Protein AF-A0A914TQ87-F1 (afdb_monomer)

Radius of gyration: 26.31 Å; Cα contacts (8 Å, |Δi|>4): 815; chains: 1; bounding box: 60×69×70 Å

Foldseek 3Di:
DPDPPDDPLCCLVVPLLCCAQVNDADPNWGWHFLAAEPVCLVVLHTDTDTDPDPCVSLVVVVQLAFADWFFLLQSRNLSNVVRQPAFLDKDKAFPQQEAEDAFQWAPAAAPVRDTATLQQQEWEFAPVVQVVVCVVSVHPDRFQKFFKDWSQFFFMYGHPPPCLVVCCVLYDPPRRHGIYHYPNRRRGHRPDPDRITIMTGRDTDDFAWDKDFLQNQLVLCQLQPPVVLNVLQLVVQVVQLVVLLCLLCCLLQPLVSVLVVLVVPDPPDPSVVDDSVCCVVPVVSNVVSLVVSLVSLVCCLQGVMGTDDSVFKGKGADDDDCVQFDSYDNHTVLCLFLHHDRRGWIKMKGQPVSSDGPGDDGRDRLPDDDLPVRRIDGSVCSSSNSSVLSSVCVVQQCLVVLVLLLSQCCNVPNCPPPLNVLSSVLNSQSVCCSNSVDGRDDQDPVSHDQEGDPSSDPPDHHYDDDPRSSSVSSVVSVVSSVCSVPDPSVPVNPDDDDDDDDDDDDDDTDMDMHTDD

Structure (mmCIF, N/CA/C/O backbone):
data_AF-A0A914TQ87-F1
#
_entry.id   AF-A0A914TQ87-F1
#
loop_
_atom_site.group_PDB
_atom_site.id
_atom_site.type_symbol
_atom_site.label_atom_id
_atom_site.label_alt_id
_atom_site.label_comp_id
_atom_site.label_asym_id
_atom_site.label_entity_id
_atom_site.label_seq_id
_atom_site.pdbx_PDB_ins_code
_atom_site.Cartn_x
_atom_site.Cartn_y
_atom_site.Cartn_z
_atom_site.occupancy
_atom_site.B_iso_or_equiv
_atom_site.auth_seq_id
_atom_site.auth_comp_id
_atom_site.auth_asym_id
_atom_site.auth_atom_id
_atom_site.pdbx_PDB_model_num
ATOM 1 N N . MET A 1 1 ? 21.774 43.927 9.326 1.00 31.70 1 MET A N 1
ATOM 2 C CA . MET A 1 1 ? 20.491 43.507 9.930 1.00 31.70 1 MET A CA 1
ATOM 3 C C . MET A 1 1 ? 20.295 42.016 9.647 1.00 31.70 1 MET A C 1
ATOM 5 O O . MET A 1 1 ? 19.863 41.662 8.560 1.00 31.70 1 MET A O 1
ATOM 9 N N . LYS A 1 2 ? 20.724 41.125 10.555 1.00 27.38 2 LYS A N 1
ATOM 10 C CA . LYS A 1 2 ? 20.443 39.681 10.440 1.00 27.38 2 LYS A CA 1
ATOM 11 C C . LYS A 1 2 ? 18.998 39.475 10.884 1.00 27.38 2 LYS A C 1
ATOM 13 O O . LYS A 1 2 ? 18.711 39.535 12.075 1.00 27.38 2 LYS A O 1
ATOM 18 N N . ILE A 1 3 ? 18.088 39.312 9.929 1.00 32.72 3 ILE A N 1
ATOM 19 C CA . ILE A 1 3 ? 16.713 38.904 10.221 1.00 32.72 3 ILE A CA 1
ATOM 20 C C . ILE A 1 3 ? 16.817 37.499 10.821 1.00 32.72 3 ILE A C 1
ATOM 22 O O . ILE A 1 3 ? 17.279 36.579 10.150 1.00 32.72 3 ILE A O 1
ATOM 26 N N . PHE A 1 4 ? 16.471 37.352 12.102 1.00 35.78 4 PHE A N 1
ATOM 27 C CA . PHE A 1 4 ? 16.338 36.050 12.752 1.00 35.78 4 PHE A CA 1
ATOM 28 C C . PHE A 1 4 ? 15.343 35.224 11.929 1.00 35.78 4 PHE A C 1
ATOM 30 O O . PHE A 1 4 ? 14.140 35.471 11.990 1.00 35.78 4 PHE A O 1
ATOM 37 N N . GLN A 1 5 ? 15.828 34.262 11.143 1.00 36.28 5 GLN A N 1
ATOM 38 C CA . GLN A 1 5 ? 14.967 33.209 10.627 1.00 36.28 5 GLN A CA 1
ATOM 39 C C . GLN A 1 5 ? 14.666 32.285 11.811 1.00 36.28 5 GLN A C 1
ATOM 41 O O . GLN A 1 5 ? 15.594 31.663 12.336 1.00 36.28 5 GLN A O 1
ATOM 46 N N . PRO A 1 6 ? 13.419 32.225 12.314 1.00 47.69 6 PRO A N 1
ATOM 47 C CA . PRO A 1 6 ? 13.082 31.241 13.328 1.00 47.69 6 PRO A CA 1
ATOM 48 C C . PRO A 1 6 ? 13.384 29.853 12.761 1.00 47.69 6 PRO A C 1
ATOM 50 O O . PRO A 1 6 ? 13.048 29.567 11.611 1.00 47.69 6 PRO A O 1
ATOM 53 N N . SER A 1 7 ? 14.018 28.990 13.559 1.00 63.94 7 SER A N 1
ATOM 54 C CA . SER A 1 7 ? 14.195 27.593 13.168 1.00 63.94 7 SER A CA 1
ATOM 55 C C . SER A 1 7 ? 12.832 26.998 12.798 1.00 63.94 7 SER A C 1
ATOM 57 O O . SER A 1 7 ? 11.808 27.348 13.392 1.00 63.94 7 SER A O 1
ATOM 59 N N . PHE A 1 8 ? 12.799 26.089 11.824 1.00 67.88 8 PHE A N 1
ATOM 60 C CA . PHE A 1 8 ? 11.565 25.414 11.407 1.00 67.88 8 PHE A CA 1
ATOM 61 C C . PHE A 1 8 ? 10.800 24.819 12.609 1.00 67.88 8 PHE A C 1
ATOM 63 O O . PHE A 1 8 ? 9.580 24.945 12.711 1.00 67.88 8 PHE A O 1
ATOM 70 N N . SER A 1 9 ? 11.534 24.299 13.601 1.00 66.38 9 SER A N 1
ATOM 71 C CA . SER A 1 9 ? 10.983 23.811 14.873 1.00 66.38 9 SER A CA 1
ATOM 72 C C . SER A 1 9 ? 10.258 24.897 15.684 1.00 66.38 9 SER A C 1
ATOM 74 O O . SER A 1 9 ? 9.182 24.636 16.231 1.00 66.38 9 SER A O 1
ATOM 76 N N . ASN A 1 10 ? 10.791 26.124 15.724 1.00 69.56 10 ASN A N 1
ATOM 77 C CA . ASN A 1 10 ? 10.164 27.256 16.409 1.00 69.56 10 ASN A CA 1
ATOM 78 C C . ASN A 1 10 ? 8.881 27.709 15.707 1.00 69.56 10 ASN A C 1
ATOM 80 O O . ASN A 1 10 ? 7.922 28.070 16.383 1.00 69.56 10 ASN A O 1
ATOM 84 N N . VAL A 1 11 ? 8.828 27.660 14.373 1.00 76.00 11 VAL A N 1
ATOM 85 C CA . VAL A 1 11 ? 7.604 27.973 13.614 1.00 76.00 11 VAL A CA 1
ATOM 86 C C . VAL A 1 11 ? 6.519 26.928 13.885 1.00 76.00 11 VAL A C 1
ATOM 88 O O . VAL A 1 11 ? 5.386 27.290 14.205 1.00 76.00 11 VAL A O 1
ATOM 91 N N . LEU A 1 12 ? 6.874 25.641 13.835 1.00 76.25 12 LEU A N 1
ATOM 92 C CA . LEU A 1 12 ? 5.948 24.543 14.123 1.00 76.25 12 LEU A CA 1
ATOM 93 C C . LEU A 1 12 ? 5.371 24.629 15.542 1.00 76.25 12 LEU A C 1
ATOM 95 O O . LEU A 1 12 ? 4.155 24.595 15.722 1.00 76.25 12 LEU A O 1
ATOM 99 N N . ASN A 1 13 ? 6.223 24.824 16.549 1.00 76.38 13 ASN A N 1
ATOM 100 C CA . ASN A 1 13 ? 5.763 24.954 17.932 1.00 76.38 13 ASN A CA 1
ATOM 101 C C . ASN A 1 13 ? 4.950 26.229 18.170 1.00 76.38 13 ASN A C 1
ATOM 103 O O . ASN A 1 13 ? 3.935 26.193 18.854 1.00 76.38 13 ASN A O 1
ATOM 107 N N . LYS A 1 14 ? 5.384 27.375 17.639 1.00 75.44 14 LYS A N 1
ATOM 108 C CA . LYS A 1 14 ? 4.749 28.658 17.963 1.00 75.44 14 LYS A CA 1
ATOM 109 C C . LYS A 1 14 ? 3.404 28.844 17.264 1.00 75.44 14 LYS A C 1
ATOM 111 O O . LYS A 1 14 ? 2.497 29.428 17.854 1.00 75.44 14 LYS A O 1
ATOM 116 N N . TYR A 1 15 ? 3.282 28.383 16.021 1.00 81.25 15 TYR A N 1
ATOM 117 C CA . TYR A 1 15 ? 2.100 28.642 15.201 1.00 81.25 15 TYR A CA 1
ATOM 118 C C . TYR A 1 15 ? 1.207 27.411 15.076 1.00 81.25 15 TYR A C 1
ATOM 120 O O . TYR A 1 15 ? 0.038 27.493 15.435 1.00 81.25 15 TYR A O 1
ATOM 128 N N . PHE A 1 16 ? 1.736 26.260 14.655 1.00 83.56 16 PHE A N 1
ATOM 129 C CA . PHE A 1 16 ? 0.898 25.083 14.394 1.00 83.56 16 PHE A CA 1
ATOM 130 C C . PHE A 1 16 ? 0.343 24.466 15.674 1.00 83.56 16 PHE A C 1
ATOM 132 O O . PHE A 1 16 ? -0.860 24.234 15.757 1.00 83.56 16 PHE A O 1
ATOM 139 N N . LEU A 1 17 ? 1.181 24.274 16.699 1.00 88.44 17 LEU A N 1
ATOM 140 C CA . LEU A 1 17 ? 0.700 23.757 17.983 1.00 88.44 17 LEU A CA 1
ATOM 141 C C . LEU A 1 17 ? -0.367 24.677 18.589 1.00 88.44 17 LEU A C 1
ATOM 143 O O . LEU A 1 17 ? -1.397 24.207 19.060 1.00 88.44 17 LEU A O 1
ATOM 147 N N . ARG A 1 18 ? -0.155 25.999 18.518 1.00 87.94 18 ARG A N 1
ATOM 148 C CA . ARG A 1 18 ? -1.137 26.987 18.976 1.00 87.94 18 ARG A CA 1
ATOM 149 C C . ARG A 1 18 ? -2.442 26.887 18.186 1.00 87.94 18 ARG A C 1
ATOM 151 O O . ARG A 1 18 ? -3.500 26.885 18.803 1.00 87.94 18 ARG A O 1
ATOM 158 N N . CYS A 1 19 ? -2.379 26.785 16.858 1.00 88.44 19 CYS A N 1
ATOM 159 C CA . CYS A 1 19 ? -3.562 26.608 16.016 1.00 88.44 19 CYS A CA 1
ATOM 160 C C . CYS A 1 19 ? -4.334 25.333 16.371 1.00 88.44 19 CYS A C 1
ATOM 162 O O . CYS A 1 19 ? -5.558 25.370 16.419 1.00 88.44 19 CYS A O 1
ATOM 164 N N . PHE A 1 20 ? -3.650 24.226 16.656 1.00 88.94 20 PHE A N 1
ATOM 165 C CA . PHE A 1 20 ? -4.314 22.981 17.039 1.00 88.94 20 PHE A CA 1
ATOM 166 C C . PHE A 1 20 ? -4.917 23.038 18.451 1.00 88.94 20 PHE A C 1
ATOM 168 O O . PHE A 1 20 ? -6.049 22.602 18.646 1.00 88.94 20 PHE A O 1
ATOM 175 N N . LEU A 1 21 ? -4.209 23.619 19.425 1.00 90.44 21 LEU A N 1
ATOM 176 C CA . LEU A 1 21 ? -4.671 23.675 20.817 1.00 90.44 21 LEU A CA 1
ATOM 177 C C . LEU A 1 21 ? -5.770 24.722 21.048 1.00 90.44 21 LEU A C 1
ATOM 179 O O . LEU A 1 21 ? -6.751 24.436 21.739 1.00 90.44 21 LEU A O 1
ATOM 183 N N . VAL A 1 22 ? -5.600 25.923 20.483 1.00 90.06 22 VAL A N 1
ATOM 184 C CA . VAL A 1 22 ? -6.481 27.088 20.695 1.00 90.06 22 VAL A CA 1
ATOM 185 C C . VAL A 1 22 ? -7.549 27.199 19.607 1.00 90.06 22 VAL A C 1
ATOM 187 O O . VAL A 1 22 ? -8.647 27.685 19.869 1.00 90.06 22 VAL A O 1
ATOM 190 N N . GLY A 1 23 ? -7.260 26.728 18.396 1.00 90.19 23 GLY A N 1
ATOM 191 C CA . GLY A 1 23 ? -8.113 26.920 17.230 1.00 90.19 23 GLY A CA 1
ATOM 192 C C . GLY A 1 23 ? -7.758 28.160 16.408 1.00 90.19 23 GLY A C 1
ATOM 193 O O . GLY A 1 23 ? -6.808 28.892 16.698 1.00 90.19 23 GLY A O 1
ATOM 194 N N . ILE A 1 24 ? -8.532 28.380 15.349 1.00 92.62 24 ILE A N 1
ATOM 195 C CA . ILE A 1 24 ? -8.368 29.463 14.377 1.00 92.62 24 ILE A CA 1
ATOM 196 C C . ILE A 1 24 ? -9.701 30.207 14.266 1.00 92.62 24 ILE A C 1
ATOM 198 O O . ILE A 1 24 ? -10.749 29.577 14.145 1.00 92.62 24 ILE A O 1
ATOM 202 N N . ASN A 1 25 ? -9.670 31.540 14.293 1.00 93.25 25 ASN A N 1
ATOM 203 C CA . ASN A 1 25 ? -10.851 32.360 14.032 1.00 93.25 25 ASN A CA 1
ATOM 204 C C . ASN A 1 25 ? -10.858 32.788 12.562 1.00 93.25 25 ASN A C 1
ATOM 206 O O . ASN A 1 25 ? -9.921 33.444 12.103 1.00 93.25 25 ASN A O 1
ATOM 210 N N . ILE A 1 26 ? -11.906 32.409 11.832 1.00 94.19 26 ILE A N 1
ATOM 211 C CA . ILE A 1 26 ? -12.105 32.782 10.431 1.00 94.19 26 ILE A CA 1
ATOM 212 C C . ILE A 1 26 ? -13.501 33.387 10.307 1.00 94.19 26 ILE A C 1
ATOM 214 O O . ILE A 1 26 ? -14.495 32.735 10.624 1.00 94.19 26 ILE A O 1
ATOM 218 N N . ALA A 1 27 ? -13.573 34.639 9.845 1.00 93.81 27 ALA A N 1
ATOM 219 C CA . ALA A 1 27 ? -14.828 35.372 9.648 1.00 93.81 27 ALA A CA 1
ATOM 220 C C . ALA A 1 27 ? -15.758 35.370 10.886 1.00 93.81 27 ALA A C 1
ATOM 222 O O . ALA A 1 27 ? -16.973 35.229 10.764 1.00 93.81 27 ALA A O 1
ATOM 223 N N . GLY A 1 28 ? -15.184 35.491 12.090 1.00 91.25 28 GLY A N 1
ATOM 224 C CA . GLY A 1 28 ? -15.934 35.533 13.349 1.00 91.25 28 GLY A CA 1
ATOM 225 C C . GLY A 1 28 ? -16.399 34.167 13.863 1.00 91.25 28 GLY A C 1
ATOM 226 O O . GLY A 1 28 ? -17.074 34.110 14.888 1.00 91.25 28 GLY A O 1
ATOM 227 N N . ARG A 1 29 ? -16.046 33.067 13.186 1.00 94.25 29 ARG A N 1
ATOM 228 C CA . ARG A 1 29 ? -16.312 31.698 13.641 1.00 94.25 29 ARG A CA 1
ATOM 229 C C . ARG A 1 29 ? -15.039 31.075 14.194 1.00 94.25 29 ARG A C 1
ATOM 231 O O . ARG A 1 29 ? -13.984 31.149 13.563 1.00 94.25 29 ARG A O 1
ATOM 238 N N . GLN A 1 30 ? -15.158 30.436 15.353 1.00 95.12 30 GLN A N 1
ATOM 239 C CA . GLN A 1 30 ? -14.062 29.711 15.981 1.00 95.12 30 GLN A CA 1
ATOM 240 C C . GLN A 1 30 ? -14.011 28.268 15.465 1.00 95.12 30 GLN A C 1
ATOM 242 O O . GLN A 1 30 ? -15.017 27.559 15.467 1.00 95.12 30 GLN A O 1
ATOM 247 N N . PHE A 1 31 ? -12.833 27.839 15.018 1.00 94.56 31 PHE A N 1
ATOM 248 C CA . PHE A 1 31 ? -12.573 26.508 14.477 1.00 94.56 31 PHE A CA 1
ATOM 249 C C . PHE A 1 31 ? -11.531 25.787 15.328 1.00 94.56 31 PHE A C 1
ATOM 251 O O . PHE A 1 31 ? -10.430 26.298 15.514 1.00 94.56 31 PHE A O 1
ATOM 258 N N . HIS A 1 32 ? -11.841 24.585 15.803 1.00 92.31 32 HIS A N 1
ATOM 259 C CA . HIS A 1 32 ? -10.937 23.756 16.607 1.00 92.31 32 HIS A CA 1
ATOM 260 C C . HIS A 1 32 ? -10.544 22.486 15.853 1.00 92.31 32 HIS A C 1
ATOM 262 O O . HIS A 1 32 ? -11.320 21.994 15.037 1.00 92.31 32 HIS A O 1
ATOM 268 N N . GLU A 1 33 ? -9.342 21.957 16.097 1.00 89.69 33 GLU A N 1
ATOM 269 C CA . GLU A 1 33 ? -8.889 20.736 15.422 1.00 89.69 33 GLU A CA 1
ATOM 270 C C . GLU A 1 33 ? -9.806 19.554 15.757 1.00 89.69 33 GLU A C 1
ATOM 272 O O . GLU A 1 33 ? -10.146 19.325 16.917 1.00 89.69 33 GLU A O 1
ATOM 277 N N . PHE A 1 34 ? -10.225 18.830 14.719 1.00 89.06 34 PHE A N 1
ATOM 278 C CA . PHE A 1 34 ? -11.149 17.703 14.831 1.00 89.06 34 PHE A CA 1
ATOM 279 C C . PHE A 1 34 ? -10.506 16.360 14.462 1.00 89.06 34 PHE A C 1
ATOM 281 O O . PHE A 1 34 ? -10.979 15.312 14.898 1.00 89.06 34 PHE A O 1
ATOM 288 N N . GLY A 1 35 ? -9.427 16.379 13.676 1.00 86.12 35 GLY A N 1
ATOM 289 C CA . GLY A 1 35 ? -8.670 15.192 13.280 1.00 86.12 35 GLY A CA 1
ATOM 290 C C . GLY A 1 35 ? -8.440 15.124 11.773 1.00 86.12 35 GLY A C 1
ATOM 291 O O . GLY A 1 35 ? -8.537 16.122 11.061 1.00 86.12 35 GLY A O 1
ATOM 292 N N . GLY A 1 36 ? -8.104 13.942 11.265 1.00 83.69 36 GLY A N 1
ATOM 293 C CA . GLY A 1 36 ? -7.932 13.718 9.833 1.00 83.69 36 GLY A CA 1
ATOM 294 C C . GLY A 1 36 ? -7.587 12.277 9.500 1.00 83.69 36 GLY A C 1
ATOM 295 O O . GLY A 1 36 ? -7.192 11.505 10.372 1.00 83.69 36 GLY A O 1
ATOM 296 N N . SER A 1 37 ? -7.737 11.918 8.226 1.00 80.50 37 SER A N 1
ATOM 297 C CA . SER A 1 37 ? -7.321 10.606 7.730 1.00 80.50 37 SER A CA 1
ATOM 298 C C . SER A 1 37 ? -5.796 10.464 7.762 1.00 80.50 37 SER A C 1
ATOM 300 O O . SER A 1 37 ? -5.061 11.455 7.746 1.00 80.50 37 SER A O 1
ATOM 302 N N . SER A 1 38 ? -5.290 9.228 7.748 1.00 73.81 38 SER A N 1
ATOM 303 C CA . SER A 1 38 ? -3.843 8.967 7.694 1.00 73.81 38 SER A CA 1
ATOM 304 C C . SER A 1 38 ? -3.173 9.587 6.458 1.00 73.81 38 SER A C 1
ATOM 306 O O . SER A 1 38 ? -2.019 10.006 6.524 1.00 73.81 38 SER A O 1
ATOM 308 N N . SER A 1 39 ? -3.881 9.685 5.328 1.00 73.12 39 SER A N 1
ATOM 309 C CA . SER A 1 39 ? -3.373 10.357 4.124 1.00 73.12 39 SER A CA 1
ATOM 310 C C . SER A 1 39 ? -3.277 11.867 4.319 1.00 73.12 39 SER A C 1
ATOM 312 O O . SER A 1 39 ? -2.213 12.435 4.088 1.00 73.12 39 SER A O 1
ATOM 314 N N . LEU A 1 40 ? -4.327 12.498 4.852 1.00 75.31 40 LEU A N 1
ATOM 315 C CA . LEU A 1 40 ? -4.305 13.930 5.152 1.00 75.31 40 LEU A CA 1
ATOM 316 C C . LEU A 1 40 ? -3.217 14.269 6.184 1.00 75.31 40 LEU A C 1
ATOM 318 O O . LEU A 1 40 ? -2.538 15.288 6.079 1.00 75.31 40 LEU A O 1
ATOM 322 N N . PHE A 1 41 ? -2.997 13.374 7.148 1.00 73.50 41 PHE A N 1
ATOM 323 C CA . PHE A 1 41 ? -1.919 13.484 8.123 1.00 73.50 41 PHE A CA 1
ATOM 324 C C . PHE A 1 41 ? -0.527 13.487 7.465 1.00 73.50 41 PHE A C 1
ATOM 326 O O . PHE A 1 41 ? 0.300 14.336 7.804 1.00 73.50 41 PHE A O 1
ATOM 333 N N . ARG A 1 42 ? -0.281 12.612 6.474 1.00 71.38 42 ARG A N 1
ATOM 334 C CA . ARG A 1 42 ? 0.965 12.602 5.676 1.00 71.38 42 ARG A CA 1
ATOM 335 C C . ARG A 1 42 ? 1.148 13.884 4.859 1.00 71.38 42 ARG A C 1
ATOM 337 O O . ARG A 1 42 ? 2.261 14.393 4.773 1.00 71.38 42 ARG A O 1
ATOM 344 N N . GLU A 1 43 ? 0.061 14.443 4.338 1.00 74.06 43 GLU A N 1
ATOM 345 C CA . GLU A 1 43 ? 0.044 15.726 3.617 1.00 74.06 43 GLU A CA 1
ATOM 346 C C . GLU A 1 43 ? 0.122 16.954 4.540 1.00 74.06 43 GLU A C 1
ATOM 348 O O . GLU A 1 43 ? 0.084 18.090 4.071 1.00 74.06 43 GLU A O 1
ATOM 353 N N . ARG A 1 44 ? 0.270 16.749 5.858 1.00 76.88 44 ARG A N 1
ATOM 354 C CA . ARG A 1 44 ? 0.310 17.809 6.881 1.00 76.88 44 ARG A CA 1
ATOM 355 C C . ARG A 1 44 ? -0.991 18.626 6.964 1.00 76.88 44 ARG A C 1
ATOM 357 O O . ARG A 1 44 ? -0.979 19.749 7.463 1.00 76.88 44 ARG A O 1
ATOM 364 N N . GLY A 1 45 ? -2.112 18.059 6.524 1.00 80.88 45 GLY A N 1
ATOM 365 C CA . GLY A 1 45 ? -3.447 18.655 6.598 1.00 80.88 45 GLY A CA 1
ATOM 366 C C . GLY A 1 45 ? -4.247 18.201 7.824 1.00 80.88 45 GLY A C 1
ATOM 367 O O . GLY A 1 45 ? -3.942 17.183 8.445 1.00 80.88 45 GLY A O 1
ATOM 368 N N . SER A 1 46 ? -5.296 18.943 8.185 1.00 85.75 46 SER A N 1
ATOM 369 C CA . SER A 1 46 ? -6.229 18.583 9.263 1.00 85.75 46 SER A CA 1
ATOM 370 C C . SER A 1 46 ? -7.623 19.147 9.004 1.00 85.75 46 SER A C 1
ATOM 372 O O . SER A 1 46 ? -7.744 20.232 8.434 1.00 85.75 46 SER A O 1
ATOM 374 N N . TYR A 1 47 ? -8.657 18.456 9.477 1.00 89.94 47 TYR A N 1
ATOM 375 C CA . TYR A 1 47 ? -10.005 19.001 9.559 1.00 89.94 47 TYR A CA 1
ATOM 376 C C . TYR A 1 47 ? -10.188 19.790 10.852 1.00 89.94 47 TYR A C 1
ATOM 378 O O . TYR A 1 47 ? -9.735 19.393 11.931 1.00 89.94 47 TYR A O 1
ATOM 386 N N . PHE A 1 48 ? -10.901 20.905 10.731 1.00 91.75 48 PHE A N 1
ATOM 387 C CA . PHE A 1 48 ? -11.311 21.728 11.855 1.00 91.75 48 PHE A CA 1
ATOM 388 C C . PHE A 1 48 ? -12.835 21.784 11.931 1.00 91.75 48 PHE A C 1
ATOM 390 O O . PHE A 1 48 ? -13.515 21.876 10.910 1.00 91.75 48 PHE A O 1
ATOM 397 N N . TYR A 1 49 ? -13.363 21.760 13.150 1.00 92.56 49 TYR A N 1
ATOM 398 C CA . TYR A 1 49 ? -14.786 21.838 13.440 1.00 92.56 49 TYR A CA 1
ATOM 399 C C . TYR A 1 49 ? -15.140 23.219 13.997 1.00 92.56 49 TYR A C 1
ATOM 401 O O . TYR A 1 49 ? -14.475 23.720 14.907 1.00 92.56 49 TYR A O 1
ATOM 409 N N . ALA A 1 50 ? -16.183 23.838 13.442 1.00 95.06 50 ALA A N 1
ATOM 410 C CA . ALA A 1 50 ? -16.657 25.148 13.873 1.00 95.06 50 ALA A CA 1
ATOM 411 C C . ALA A 1 50 ? -17.471 25.018 15.169 1.00 95.06 50 ALA A C 1
ATOM 413 O O . ALA A 1 50 ? -18.582 24.489 15.159 1.00 95.06 50 ALA A O 1
ATOM 414 N N . THR A 1 51 ? -16.930 25.498 16.286 1.00 92.56 51 THR A N 1
ATOM 415 C CA . THR A 1 51 ? -17.606 25.485 17.589 1.00 92.56 51 THR A CA 1
ATOM 416 C C . THR A 1 51 ? -17.013 26.540 18.513 1.00 92.56 51 THR A C 1
ATOM 418 O O . THR A 1 51 ? -15.815 26.800 18.473 1.00 92.56 51 THR A O 1
ATOM 421 N N . ASN A 1 52 ? -17.849 27.110 19.381 1.00 89.00 52 ASN A N 1
ATOM 422 C CA . ASN A 1 52 ? -17.396 27.958 20.489 1.00 89.00 52 ASN A CA 1
ATOM 423 C C . ASN A 1 52 ? -17.117 27.141 21.766 1.00 89.00 52 ASN A C 1
ATOM 425 O O . ASN A 1 52 ? -16.508 27.648 22.701 1.00 89.00 52 ASN A O 1
ATOM 429 N N . ASP A 1 53 ? -17.564 25.881 21.805 1.00 89.50 53 ASP A N 1
ATOM 430 C CA . ASP A 1 53 ? -17.343 24.935 22.898 1.00 89.50 53 ASP A CA 1
ATOM 431 C C . ASP A 1 53 ? -16.450 23.794 22.397 1.00 89.50 53 ASP A C 1
ATOM 433 O O . ASP A 1 53 ? -16.898 22.916 21.650 1.00 89.50 53 ASP A O 1
ATOM 437 N N . LYS A 1 54 ? -15.175 23.805 22.805 1.00 83.12 54 LYS A N 1
ATOM 438 C CA . LYS A 1 54 ? -14.185 22.787 22.420 1.00 83.12 54 LYS A CA 1
ATOM 439 C C . LYS A 1 54 ? -14.607 21.381 22.882 1.00 83.12 54 LYS A C 1
ATOM 441 O O . LYS A 1 54 ? -14.333 20.409 22.178 1.00 83.12 54 LYS A O 1
ATOM 446 N N . THR A 1 55 ? -15.360 21.265 23.984 1.00 87.81 55 THR A N 1
ATOM 447 C CA . THR A 1 55 ? -15.839 19.971 24.509 1.00 87.81 55 THR A CA 1
ATOM 448 C C . THR A 1 55 ? -16.876 19.306 23.600 1.00 87.81 55 THR A C 1
ATOM 450 O O . THR A 1 55 ? -17.068 18.092 23.670 1.00 87.81 55 THR A O 1
ATOM 453 N N . ALA A 1 56 ? -17.506 20.061 22.692 1.00 90.88 56 ALA A N 1
ATOM 454 C CA . ALA A 1 56 ? -18.417 19.507 21.694 1.00 90.88 56 ALA A CA 1
ATOM 455 C C . ALA A 1 56 ? -17.725 18.480 20.781 1.00 90.88 56 ALA A C 1
ATOM 457 O O . ALA A 1 56 ? -18.354 17.512 20.365 1.00 90.88 56 ALA A O 1
ATOM 458 N N . ILE A 1 57 ? -16.426 18.643 20.516 1.00 90.94 57 ILE A N 1
ATOM 459 C CA . ILE A 1 57 ? -15.644 17.689 19.718 1.00 90.94 57 ILE A CA 1
ATOM 460 C C . ILE A 1 57 ? -15.501 16.350 20.443 1.00 90.94 57 ILE A C 1
ATOM 462 O O . ILE A 1 57 ? -15.695 15.310 19.823 1.00 90.94 57 ILE A O 1
ATOM 466 N N . ILE A 1 58 ? -15.238 16.365 21.753 1.00 91.00 58 ILE A N 1
ATOM 467 C CA . ILE A 1 58 ? -15.158 15.136 22.557 1.00 91.00 58 ILE A CA 1
ATOM 468 C C . ILE A 1 58 ? -16.503 14.402 22.497 1.00 91.00 58 ILE A C 1
ATOM 470 O O . ILE A 1 58 ? -16.536 13.200 22.248 1.00 91.00 58 ILE A O 1
ATOM 474 N N . ARG A 1 59 ? -17.621 15.134 22.616 1.00 91.06 59 ARG A N 1
ATOM 475 C CA . ARG A 1 59 ? -18.971 14.560 22.475 1.00 91.06 59 ARG A CA 1
ATOM 476 C C . ARG A 1 59 ? -19.222 13.981 21.081 1.00 91.06 59 ARG A C 1
ATOM 478 O O . ARG A 1 59 ? -19.932 12.991 20.961 1.00 91.06 59 ARG A O 1
ATOM 485 N N . LEU A 1 60 ? -18.666 14.577 20.023 1.00 90.75 60 LEU A N 1
ATOM 486 C CA . LEU A 1 60 ? -18.749 14.025 18.666 1.00 90.75 60 LEU A CA 1
ATOM 487 C C . LEU A 1 60 ? -17.927 12.741 18.529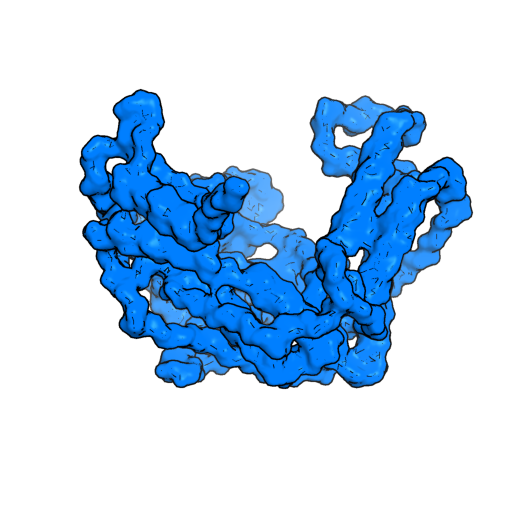 1.00 90.75 60 LEU A C 1
ATOM 489 O O . LEU A 1 60 ? -18.442 11.757 18.012 1.00 90.75 60 LEU A O 1
ATOM 493 N N . TRP A 1 61 ? -16.696 12.709 19.042 1.00 91.06 61 TRP A N 1
ATOM 494 C CA . TRP A 1 61 ? -15.883 11.492 19.038 1.00 91.06 61 TRP A CA 1
ATOM 495 C C . TRP A 1 61 ? -16.514 10.368 19.865 1.00 91.06 61 TRP A C 1
ATOM 497 O O . TRP A 1 61 ? -16.463 9.215 19.456 1.00 91.06 61 TRP A O 1
ATOM 507 N N . GLN A 1 62 ? -17.186 10.683 20.973 1.00 90.25 62 GLN A N 1
ATOM 508 C CA . GLN A 1 62 ? -17.944 9.695 21.750 1.00 90.25 62 GLN A CA 1
ATOM 509 C C . GLN A 1 62 ? -19.087 9.056 20.945 1.00 90.25 62 GLN A C 1
ATOM 511 O O . GLN A 1 62 ? -19.406 7.894 21.168 1.00 90.25 62 GLN A O 1
ATOM 516 N N . LYS A 1 63 ? -19.676 9.775 19.976 1.00 88.56 63 LYS A N 1
ATOM 517 C CA . LYS A 1 63 ? -20.690 9.210 19.065 1.00 88.56 63 LYS A CA 1
ATOM 518 C C . LYS A 1 63 ? -20.100 8.270 18.018 1.00 88.56 63 LYS A C 1
ATOM 520 O O . LYS A 1 63 ? -20.836 7.468 17.457 1.00 88.56 63 LYS A O 1
ATOM 525 N N . PHE A 1 64 ? -18.806 8.381 17.723 1.00 88.06 64 PHE A N 1
ATOM 526 C CA . PHE A 1 64 ? -18.142 7.473 16.791 1.00 88.06 64 PHE A CA 1
ATOM 527 C C . PHE A 1 64 ? -18.023 6.076 17.396 1.00 88.06 64 PHE A C 1
ATOM 529 O O . PHE A 1 64 ? -18.333 5.089 16.740 1.00 88.06 64 PHE A O 1
ATOM 536 N N . GLY A 1 65 ? -17.650 5.978 18.668 1.00 88.50 65 GLY A N 1
ATOM 537 C CA . GLY A 1 65 ? -17.620 4.704 19.367 1.00 88.50 65 GLY A CA 1
ATOM 538 C C . GLY A 1 65 ? -16.747 4.733 20.611 1.00 88.50 65 GLY A C 1
ATOM 539 O O . GLY A 1 65 ? -16.290 5.779 21.069 1.00 88.50 65 GLY A O 1
ATOM 540 N N . GLN A 1 66 ? -16.499 3.546 21.149 1.00 90.00 66 GLN A N 1
ATOM 541 C CA . GLN A 1 66 ? -15.624 3.318 22.285 1.00 90.00 66 GLN A CA 1
ATOM 542 C C . GLN A 1 66 ? -14.210 2.995 21.808 1.00 90.00 66 GLN A C 1
ATOM 544 O O . GLN A 1 66 ? -13.957 1.987 21.136 1.00 90.00 66 GLN A O 1
ATOM 549 N N . PHE A 1 67 ? -13.270 3.849 22.202 1.00 90.44 67 PHE A N 1
ATOM 550 C CA . PHE A 1 67 ? -11.856 3.725 21.874 1.00 90.44 67 PHE A CA 1
ATOM 551 C C . PHE A 1 67 ? -11.073 3.264 23.102 1.00 90.44 67 PHE A C 1
ATOM 553 O O . PHE A 1 67 ? -11.322 3.708 24.222 1.00 90.44 67 PHE A O 1
ATOM 560 N N . LYS A 1 68 ? -10.113 2.362 22.886 1.00 90.25 68 LYS A N 1
ATOM 561 C CA . LYS A 1 68 ? -9.217 1.881 23.943 1.00 90.25 68 LYS A CA 1
ATOM 562 C C . LYS A 1 68 ? -8.207 2.964 24.323 1.00 90.25 68 LYS A C 1
ATOM 564 O O . LYS A 1 68 ? -7.809 3.762 23.477 1.00 90.25 68 LYS A O 1
ATOM 569 N N . ILE A 1 69 ? -7.750 2.916 25.573 1.00 90.56 69 ILE A N 1
ATOM 570 C CA . ILE A 1 69 ? -6.651 3.750 26.067 1.00 90.56 69 ILE A CA 1
ATOM 571 C C . ILE A 1 69 ? -5.343 3.290 25.413 1.00 90.56 69 ILE A C 1
ATOM 573 O O . ILE A 1 69 ? -4.854 2.190 25.679 1.00 90.56 69 ILE A O 1
ATOM 577 N N . GLU A 1 70 ? -4.788 4.124 24.541 1.00 91.44 70 GLU A N 1
ATOM 578 C CA . GLU A 1 70 ? -3.615 3.823 23.711 1.00 91.44 70 GLU A CA 1
ATOM 579 C C . GLU A 1 70 ? -2.817 5.100 23.411 1.00 91.44 70 GLU A C 1
ATOM 581 O O . GLU A 1 70 ? -3.181 6.181 23.860 1.00 91.44 70 GLU A O 1
ATOM 586 N N . ALA A 1 71 ? -1.725 4.998 22.650 1.00 91.19 71 ALA A N 1
ATOM 587 C CA . ALA A 1 71 ? -0.959 6.160 22.207 1.00 91.19 71 ALA A CA 1
ATOM 588 C C . ALA A 1 71 ? -1.832 7.174 21.423 1.00 91.19 71 ALA A C 1
ATOM 590 O O . ALA A 1 71 ? -2.697 6.751 20.645 1.00 91.19 71 ALA A O 1
ATOM 591 N N . PRO A 1 72 ? -1.577 8.496 21.538 1.00 92.12 72 PRO A N 1
ATOM 592 C CA . PRO A 1 72 ? -2.321 9.531 20.816 1.00 92.12 72 PRO A CA 1
ATOM 593 C C . PRO A 1 72 ? -2.368 9.316 19.307 1.00 92.12 72 PRO A C 1
ATOM 595 O O . PRO A 1 72 ? -3.405 9.539 18.688 1.00 92.12 72 PRO A O 1
ATOM 598 N N . SER A 1 73 ? -1.262 8.848 18.728 1.00 89.88 73 SER A N 1
ATOM 599 C CA . SER A 1 73 ? -1.143 8.474 17.317 1.00 89.88 73 SER A CA 1
ATOM 600 C C . SER A 1 73 ? -2.181 7.424 16.914 1.00 89.88 73 SER A C 1
ATOM 602 O O . SER A 1 73 ? -2.904 7.590 15.932 1.00 89.88 73 SER A O 1
ATOM 604 N N . LYS A 1 74 ? -2.317 6.368 17.720 1.00 90.31 74 LYS A N 1
ATOM 605 C CA . LYS A 1 74 ? -3.216 5.244 17.461 1.00 90.31 74 LYS A CA 1
ATOM 606 C C . LYS A 1 74 ? -4.681 5.617 17.670 1.00 90.31 74 LYS A C 1
ATOM 608 O O . LYS A 1 74 ? -5.513 5.277 16.829 1.00 90.31 74 LYS A O 1
ATOM 613 N N . VAL A 1 75 ? -5.006 6.351 18.737 1.00 91.69 75 VAL A N 1
ATOM 614 C CA . VAL A 1 75 ? -6.373 6.859 18.958 1.00 91.69 75 VAL A CA 1
ATOM 615 C C . VAL A 1 75 ? -6.765 7.840 17.846 1.00 91.69 75 VAL A C 1
ATOM 617 O O . VAL A 1 75 ? -7.826 7.683 17.243 1.00 91.69 75 VAL A O 1
ATOM 620 N N . GLY A 1 76 ? -5.875 8.772 17.488 1.00 90.06 76 GLY A N 1
ATOM 621 C CA . GLY A 1 76 ? -6.066 9.699 16.371 1.00 90.06 76 GLY A CA 1
ATOM 622 C C . GLY A 1 76 ? -6.287 8.984 15.036 1.00 90.06 76 GLY A C 1
ATOM 623 O O . GLY A 1 76 ? -7.222 9.317 14.311 1.00 90.06 76 GLY A O 1
ATOM 624 N N . ALA A 1 77 ? -5.514 7.935 14.740 1.00 88.12 77 ALA A N 1
ATOM 625 C CA . ALA A 1 77 ? -5.692 7.121 13.538 1.00 88.12 77 ALA A CA 1
ATOM 626 C C . ALA A 1 77 ? -7.040 6.375 13.502 1.00 88.12 77 ALA A C 1
ATOM 628 O O . ALA A 1 77 ? -7.609 6.197 12.426 1.00 88.12 77 ALA A O 1
ATOM 629 N N . ARG A 1 78 ? -7.577 5.952 14.657 1.00 90.00 78 ARG A N 1
ATOM 630 C CA . ARG A 1 78 ? -8.902 5.308 14.756 1.00 90.00 78 ARG A CA 1
ATOM 631 C C . ARG A 1 78 ? -10.031 6.291 14.462 1.00 90.00 78 ARG A C 1
ATOM 633 O O . ARG A 1 78 ? -10.903 5.968 13.665 1.00 90.00 78 ARG A O 1
ATOM 640 N N . ILE A 1 79 ? -9.972 7.495 15.031 1.00 89.44 79 ILE A N 1
ATOM 641 C CA . ILE A 1 79 ? -10.900 8.589 14.698 1.00 89.44 79 ILE A CA 1
ATOM 642 C C . ILE A 1 79 ? -10.750 8.971 13.218 1.00 89.44 79 ILE A C 1
ATOM 644 O O . ILE A 1 79 ? -11.739 9.188 12.521 1.00 89.44 79 ILE A O 1
ATOM 648 N N . GLY A 1 80 ? -9.513 8.955 12.713 1.00 87.44 80 GLY A N 1
ATOM 649 C CA . GLY A 1 80 ? -9.154 9.164 11.313 1.00 87.44 80 GLY A CA 1
ATOM 650 C C . GLY A 1 80 ? -9.929 8.299 10.314 1.00 87.44 80 GLY A C 1
ATOM 651 O O . GLY A 1 80 ? -10.100 8.706 9.166 1.00 87.44 80 GLY A O 1
ATOM 652 N N . GLN A 1 81 ? -10.439 7.138 10.741 1.00 85.62 81 GLN A N 1
ATOM 653 C CA . GLN A 1 81 ? -11.206 6.227 9.887 1.00 85.62 81 GLN A CA 1
ATOM 654 C C . GLN A 1 81 ? -12.579 6.773 9.480 1.00 85.62 81 GLN A C 1
ATOM 656 O O . GLN A 1 81 ? -13.108 6.309 8.479 1.00 85.62 81 GLN A O 1
ATOM 661 N N . TYR A 1 82 ? -13.124 7.764 10.194 1.00 84.88 82 TYR A N 1
ATOM 662 C CA . TYR A 1 82 ? -14.377 8.439 9.821 1.00 84.88 82 TYR A CA 1
ATOM 663 C C . TYR A 1 82 ? -14.199 9.486 8.721 1.00 84.88 82 TYR A C 1
ATOM 665 O O . TYR A 1 82 ? -15.173 9.929 8.120 1.00 84.88 82 TYR A O 1
ATOM 673 N N . PHE A 1 83 ? -12.962 9.889 8.435 1.00 81.56 83 PHE A N 1
ATOM 674 C CA . PHE A 1 83 ? -12.653 10.879 7.406 1.00 81.56 83 PHE A CA 1
ATOM 675 C C . PHE A 1 83 ? -12.353 10.198 6.073 1.00 81.56 83 PHE A C 1
ATOM 677 O O . PHE A 1 83 ? -11.286 10.394 5.483 1.00 81.56 83 PHE A O 1
ATOM 684 N N . ILE A 1 84 ? -13.274 9.345 5.625 1.00 68.19 84 ILE A N 1
ATOM 685 C CA . ILE A 1 84 ? -13.133 8.634 4.357 1.00 68.19 84 ILE A CA 1
ATOM 686 C C . ILE A 1 84 ? -13.246 9.660 3.228 1.00 68.19 84 ILE A C 1
ATOM 688 O O . ILE A 1 84 ? -14.268 10.319 3.068 1.00 68.19 84 ILE A O 1
ATOM 692 N N . SER A 1 85 ? -12.167 9.828 2.465 1.00 61.66 85 SER A N 1
ATOM 693 C CA . SER A 1 85 ? -12.129 10.759 1.334 1.00 61.66 85 SER A CA 1
ATOM 694 C C . SER A 1 85 ? -12.663 10.147 0.036 1.00 61.66 85 SER A C 1
ATOM 696 O O . SER A 1 85 ? -12.961 10.892 -0.891 1.00 61.66 85 SER A O 1
ATOM 698 N N . ALA A 1 86 ? -12.744 8.814 -0.046 1.00 69.50 86 ALA A N 1
ATOM 699 C CA . ALA A 1 86 ? -13.212 8.082 -1.219 1.00 69.50 86 ALA A CA 1
ATOM 700 C C . ALA A 1 86 ? -13.857 6.746 -0.813 1.00 69.50 86 ALA A C 1
ATOM 702 O O . ALA A 1 86 ? -13.224 5.936 -0.134 1.00 69.50 86 ALA A O 1
ATOM 703 N N . THR A 1 87 ? -15.097 6.544 -1.255 1.00 85.06 87 THR A N 1
ATOM 704 C CA . THR A 1 87 ? -15.868 5.299 -1.156 1.00 85.06 87 THR A CA 1
ATOM 705 C C . THR A 1 87 ? -16.392 4.992 -2.554 1.00 85.06 87 THR A C 1
ATOM 707 O O . THR A 1 87 ? -16.946 5.880 -3.199 1.00 85.06 87 THR A O 1
ATOM 710 N N . GLU A 1 88 ? -16.212 3.758 -3.020 1.00 91.62 88 GLU A N 1
ATOM 711 C CA . GLU A 1 88 ? -16.694 3.304 -4.330 1.00 91.62 88 GLU A CA 1
ATOM 712 C C . GLU A 1 88 ? -18.205 3.037 -4.291 1.00 91.62 88 GLU A C 1
ATOM 714 O O . GLU A 1 88 ? -18.943 3.432 -5.190 1.00 91.62 88 GLU A O 1
ATOM 719 N N . ILE A 1 89 ? -18.679 2.390 -3.222 1.00 94.56 89 ILE A N 1
ATOM 720 C CA . ILE A 1 89 ? -20.102 2.159 -2.960 1.00 94.56 89 ILE A CA 1
ATOM 721 C C . ILE A 1 89 ? -20.355 1.951 -1.465 1.00 94.56 89 ILE A C 1
ATOM 723 O O . ILE A 1 89 ? -19.522 1.374 -0.763 1.00 94.56 89 ILE A O 1
ATOM 727 N N . THR A 1 90 ? -21.530 2.373 -1.004 1.00 95.94 90 THR A N 1
ATOM 728 C CA . THR A 1 90 ? -22.043 2.086 0.338 1.00 95.94 90 THR A CA 1
ATOM 729 C C . THR A 1 90 ? -23.239 1.147 0.229 1.00 95.94 90 THR A C 1
ATOM 731 O O . THR A 1 90 ? -24.208 1.438 -0.472 1.00 95.94 90 THR A O 1
ATOM 734 N N . MET A 1 91 ? -23.171 0.020 0.933 1.00 95.44 91 MET A N 1
ATOM 735 C CA . MET A 1 91 ? -24.260 -0.945 1.074 1.00 95.44 91 MET A CA 1
ATOM 736 C C . MET A 1 91 ? -24.804 -0.894 2.498 1.00 95.44 91 MET A C 1
ATOM 738 O O . MET A 1 91 ? -24.065 -0.620 3.437 1.00 95.44 91 MET A O 1
ATOM 742 N N . ASN A 1 92 ? -26.078 -1.215 2.691 1.00 95.00 92 ASN A N 1
ATOM 743 C CA . ASN A 1 92 ? -26.676 -1.252 4.020 1.00 95.00 92 ASN A CA 1
ATOM 744 C C . ASN A 1 92 ? -26.801 -2.709 4.492 1.00 95.00 92 ASN A C 1
ATOM 746 O O . ASN A 1 92 ? -27.454 -3.528 3.845 1.00 95.00 92 ASN A O 1
ATOM 750 N N . VAL A 1 93 ? -26.132 -3.053 5.595 1.00 95.00 93 VAL A N 1
ATOM 751 C CA . VAL A 1 93 ? -26.018 -4.434 6.085 1.00 95.00 93 VAL A CA 1
ATOM 752 C C . VAL A 1 93 ? -26.614 -4.554 7.478 1.00 95.00 93 VAL A C 1
ATOM 754 O O . VAL A 1 93 ? -26.216 -3.860 8.417 1.00 95.00 93 VAL A O 1
ATOM 757 N N . ARG A 1 94 ? -27.544 -5.500 7.630 1.00 94.38 94 ARG A N 1
ATOM 758 C CA . ARG A 1 94 ? -28.145 -5.845 8.919 1.00 94.38 94 ARG A CA 1
ATOM 759 C C . ARG A 1 94 ? -27.102 -6.456 9.852 1.00 94.38 94 ARG A C 1
ATOM 761 O O . ARG A 1 94 ? -26.422 -7.410 9.476 1.00 94.38 94 ARG A O 1
ATOM 768 N N . LYS A 1 95 ? -27.028 -5.993 11.102 1.00 92.88 95 LYS A N 1
ATOM 769 C CA . LYS A 1 95 ? -26.067 -6.505 12.102 1.00 92.88 95 LYS A CA 1
ATOM 770 C C . LYS A 1 95 ? -26.142 -8.016 12.303 1.00 92.88 95 LYS A C 1
ATOM 772 O O . LYS A 1 95 ? -25.120 -8.671 12.462 1.00 92.88 95 LYS A O 1
ATOM 777 N N . SER A 1 96 ? -27.348 -8.587 12.261 1.00 92.75 96 SER A N 1
ATOM 778 C CA . SER A 1 96 ? -27.558 -10.031 12.429 1.00 92.75 96 SER A CA 1
ATOM 779 C C . SER A 1 96 ? -26.949 -10.887 11.319 1.00 92.75 96 SER A C 1
ATOM 781 O O . SER A 1 96 ? -26.856 -12.101 11.487 1.00 92.75 96 SER A O 1
ATOM 783 N N . ASN A 1 97 ? -26.588 -10.273 10.192 1.00 94.25 97 ASN A N 1
ATOM 784 C CA . ASN A 1 97 ? -25.980 -10.922 9.039 1.00 94.25 97 ASN A CA 1
ATOM 785 C C . ASN A 1 97 ? -24.446 -10.846 9.085 1.00 94.25 97 ASN A C 1
ATOM 787 O O . ASN A 1 97 ? -23.785 -11.261 8.137 1.00 94.25 97 ASN A O 1
ATOM 791 N N . VAL A 1 98 ? -23.867 -10.342 10.173 1.00 94.94 98 VAL A N 1
ATOM 792 C CA . VAL A 1 98 ? -22.421 -10.277 10.376 1.00 94.94 98 VAL A CA 1
ATOM 793 C C . VAL A 1 98 ? -22.031 -11.204 11.520 1.00 94.94 98 VAL A C 1
ATOM 795 O O . VAL A 1 98 ? -22.644 -11.175 12.587 1.00 94.94 98 VAL A O 1
ATOM 798 N N . GLN A 1 99 ? -21.001 -12.016 11.303 1.00 94.88 99 GLN A N 1
ATOM 799 C CA . GLN A 1 99 ? -20.391 -12.853 12.332 1.00 94.88 99 GLN A CA 1
ATOM 800 C C . GLN A 1 99 ? -18.954 -12.400 12.589 1.00 94.88 99 GLN A C 1
ATOM 802 O O . GLN A 1 99 ? -18.262 -11.963 11.674 1.00 94.88 99 GLN A O 1
ATOM 807 N N . VAL A 1 100 ? -18.490 -12.513 13.835 1.00 95.38 100 VAL A N 1
ATOM 808 C CA . VAL A 1 100 ? -17.104 -12.205 14.211 1.00 95.38 100 VAL A CA 1
ATOM 809 C C . VAL A 1 100 ? -16.465 -13.445 14.815 1.00 95.38 100 VAL A C 1
ATOM 811 O O . VAL A 1 100 ? -17.044 -14.087 15.693 1.00 95.38 100 VAL A O 1
ATOM 814 N N . PHE A 1 101 ? -15.263 -13.766 14.356 1.00 94.69 101 PHE A N 1
ATOM 815 C CA . PHE A 1 101 ? -14.472 -14.907 14.798 1.00 94.69 101 PHE A CA 1
ATOM 816 C C . PHE A 1 101 ? -13.141 -14.467 15.403 1.00 94.69 101 PHE A C 1
ATOM 818 O O . PHE A 1 101 ? -12.673 -13.345 15.200 1.00 94.69 101 PHE A O 1
ATOM 825 N N . ASN A 1 102 ? -12.515 -15.378 16.148 1.00 95.50 102 ASN A N 1
ATOM 826 C CA . ASN A 1 102 ? -11.119 -15.214 16.535 1.00 95.50 102 ASN A CA 1
ATOM 827 C C . ASN A 1 102 ? -10.222 -15.232 15.295 1.00 95.50 102 ASN A C 1
ATOM 829 O O . ASN A 1 102 ? -10.556 -15.862 14.292 1.00 95.50 102 ASN A O 1
ATOM 833 N N . ASP A 1 103 ? -9.085 -14.554 15.395 1.00 95.12 103 ASP A N 1
ATOM 834 C CA . ASP A 1 103 ? -8.038 -14.641 14.389 1.00 95.12 103 ASP A CA 1
ATOM 835 C C . ASP A 1 103 ? -7.454 -16.056 14.291 1.00 95.12 103 ASP A C 1
ATOM 837 O O . ASP A 1 103 ? -7.435 -16.817 15.265 1.00 95.12 103 ASP A O 1
ATOM 841 N N . ILE A 1 104 ? -6.968 -16.398 13.100 1.00 93.00 104 ILE A N 1
ATOM 842 C CA . ILE A 1 104 ? -6.263 -17.648 12.832 1.00 93.00 104 ILE A CA 1
ATOM 843 C C . ILE A 1 104 ? -4.805 -17.442 13.234 1.00 93.00 104 ILE A C 1
ATOM 845 O O . ILE A 1 104 ? -4.088 -16.659 12.616 1.00 93.00 104 ILE A O 1
ATOM 849 N N . MET A 1 105 ? -4.368 -18.133 14.283 1.00 94.50 105 MET A N 1
ATOM 850 C CA . MET A 1 105 ? -3.031 -17.964 14.855 1.00 94.50 105 MET A CA 1
ATOM 851 C C . MET A 1 105 ? -2.081 -19.081 14.414 1.00 94.50 105 MET A C 1
ATOM 853 O O . MET A 1 105 ? -2.491 -20.225 14.210 1.00 94.50 105 MET A O 1
ATOM 857 N N . SER A 1 106 ? -0.796 -18.752 14.317 1.00 92.62 106 SER A N 1
ATOM 858 C CA . SER A 1 106 ? 0.294 -19.713 14.167 1.00 92.62 106 SER A CA 1
ATOM 859 C C . SER A 1 106 ? 0.497 -20.540 15.440 1.00 92.62 106 SER A C 1
ATOM 861 O O . SER A 1 106 ? 0.036 -20.183 16.523 1.00 92.62 106 SER A O 1
ATOM 863 N N . TYR A 1 107 ? 1.241 -21.638 15.312 1.00 90.38 107 TYR A N 1
ATOM 864 C CA . TYR A 1 107 ? 1.826 -22.371 16.437 1.00 90.38 107 TYR A CA 1
ATOM 865 C C . TYR A 1 107 ? 3.194 -21.814 16.865 1.00 90.38 107 TYR A C 1
ATOM 867 O O . TYR A 1 107 ? 3.683 -22.160 17.940 1.00 90.38 107 TYR A O 1
ATOM 875 N N . SER A 1 108 ? 3.823 -20.975 16.037 1.00 92.62 108 SER A N 1
ATOM 876 C CA . SER A 1 108 ? 5.107 -20.341 16.335 1.00 92.62 108 SER A CA 1
ATOM 877 C C . SER A 1 108 ? 4.939 -18.927 16.894 1.00 92.62 108 SER A C 1
ATOM 879 O O . SER A 1 108 ? 3.859 -18.335 16.809 1.00 92.62 108 SER A O 1
ATOM 881 N N . LYS A 1 109 ? 6.017 -18.406 17.488 1.00 92.06 109 LYS A N 1
ATOM 882 C CA . LYS A 1 109 ? 6.044 -17.125 18.190 1.00 92.06 109 LYS A CA 1
ATOM 883 C C . LYS A 1 109 ? 7.077 -16.174 17.602 1.00 92.06 109 LYS A C 1
ATOM 885 O O . LYS A 1 109 ? 8.130 -16.619 17.148 1.00 92.06 109 LYS A O 1
ATOM 890 N N . ASP A 1 110 ? 6.773 -14.887 17.679 1.00 89.19 110 ASP A N 1
ATOM 891 C CA . ASP A 1 110 ? 7.712 -13.802 17.415 1.00 89.19 110 ASP A CA 1
ATOM 892 C C . ASP A 1 110 ? 8.771 -13.674 18.529 1.00 89.19 110 ASP A C 1
ATOM 894 O O . ASP A 1 110 ? 8.773 -14.431 19.510 1.00 89.19 110 ASP A O 1
ATOM 898 N N . SER A 1 111 ? 9.682 -12.703 18.399 1.00 87.81 111 SER A N 1
ATOM 899 C CA . SER A 1 111 ? 10.753 -12.498 19.384 1.00 87.81 111 SER A CA 1
ATOM 900 C C . SER A 1 111 ? 10.255 -11.974 20.739 1.00 87.81 111 SER A C 1
ATOM 902 O O . SER A 1 111 ? 10.977 -12.070 21.733 1.00 87.81 111 SER A O 1
ATOM 904 N N . THR A 1 112 ? 9.005 -11.505 20.821 1.00 86.62 112 THR A N 1
ATOM 905 C CA . THR A 1 112 ? 8.328 -11.128 22.075 1.00 86.62 112 THR A CA 1
ATOM 906 C C . THR A 1 112 ? 7.508 -12.262 22.696 1.00 86.62 112 THR A C 1
ATOM 908 O O . THR A 1 112 ? 7.005 -12.123 23.812 1.00 86.62 112 THR A O 1
ATOM 911 N N . GLY A 1 113 ? 7.391 -13.406 22.020 1.00 89.25 113 GLY A N 1
ATOM 912 C CA . GLY A 1 113 ? 6.641 -14.566 22.491 1.00 89.25 113 GLY A CA 1
ATOM 913 C C . GLY A 1 113 ? 5.153 -14.570 22.118 1.00 89.25 113 GLY A C 1
ATOM 914 O O . GLY A 1 113 ? 4.426 -15.445 22.611 1.00 89.25 113 GLY A O 1
ATOM 915 N N . ASN A 1 114 ? 4.698 -13.649 21.262 1.00 90.69 114 ASN A N 1
ATOM 916 C CA . ASN A 1 114 ? 3.329 -13.622 20.743 1.00 90.69 114 ASN A CA 1
ATOM 917 C C . ASN A 1 114 ? 3.196 -14.536 19.523 1.00 90.69 114 ASN A C 1
ATOM 919 O O . ASN A 1 114 ? 4.124 -14.665 18.731 1.00 90.69 114 ASN A O 1
ATOM 923 N N . LEU A 1 115 ? 2.042 -15.190 19.373 1.00 94.06 115 LEU A N 1
ATOM 924 C CA . LEU A 1 115 ? 1.774 -16.016 18.194 1.00 94.06 115 LEU A CA 1
ATOM 925 C C . LEU A 1 115 ? 1.565 -15.127 16.967 1.00 94.06 115 LEU A C 1
ATOM 927 O O . LEU A 1 115 ? 0.848 -14.129 17.053 1.00 94.06 115 LEU A O 1
ATOM 931 N N . PHE A 1 116 ? 2.111 -15.528 15.819 1.00 94.06 116 PHE A N 1
ATOM 932 C CA . PHE A 1 116 ? 1.828 -14.841 14.558 1.00 94.06 116 PHE A CA 1
ATOM 933 C C . PHE A 1 116 ? 0.357 -14.994 14.149 1.00 94.06 116 PHE A C 1
ATOM 935 O O . PHE A 1 116 ? -0.257 -16.033 14.401 1.00 94.06 116 PHE A O 1
ATOM 942 N N . CYS A 1 117 ? -0.198 -13.984 13.480 1.00 94.31 117 CYS A N 1
ATOM 943 C CA . CYS A 1 117 ? -1.582 -13.964 13.011 1.00 94.31 117 CYS A CA 1
ATOM 944 C C . CYS A 1 117 ? -1.647 -14.162 11.488 1.00 94.31 117 CYS A C 1
ATOM 946 O O . CYS A 1 117 ? -1.114 -13.358 10.732 1.00 94.31 117 CYS A O 1
ATOM 948 N N . PHE A 1 118 ? -2.321 -15.215 11.027 1.00 94.38 118 PHE A N 1
ATOM 949 C CA . PHE A 1 118 ? -2.531 -15.500 9.601 1.00 94.38 118 PHE A CA 1
ATOM 950 C C . PHE A 1 118 ? -3.701 -14.729 8.988 1.00 94.38 118 PHE A C 1
ATOM 952 O O . PHE A 1 118 ? -3.793 -14.632 7.769 1.00 94.38 118 PHE A O 1
ATOM 959 N N . SER A 1 119 ? -4.606 -14.207 9.816 1.00 94.44 119 SER A N 1
ATOM 960 C CA . SER A 1 119 ? -5.815 -13.515 9.367 1.00 94.44 119 SER A CA 1
ATOM 961 C C . SER A 1 119 ? -5.845 -12.037 9.761 1.00 94.44 119 SER A C 1
ATOM 963 O O . SER A 1 119 ? -6.934 -11.474 9.885 1.00 94.44 119 SER A O 1
ATOM 965 N N . ASP A 1 120 ? -4.684 -11.418 10.006 1.00 94.06 120 ASP A N 1
ATOM 966 C CA . ASP A 1 120 ? -4.616 -10.035 10.487 1.00 94.06 120 ASP A CA 1
ATOM 967 C C . ASP A 1 120 ? -5.196 -9.076 9.446 1.00 94.06 120 ASP A C 1
ATOM 969 O O . ASP A 1 120 ? -4.621 -8.865 8.382 1.00 94.06 120 ASP A O 1
ATOM 973 N N . GLY A 1 121 ? -6.371 -8.522 9.737 1.00 95.25 121 GLY A N 1
ATOM 974 C CA . GLY A 1 121 ? -7.018 -7.552 8.866 1.00 95.25 121 GLY A CA 1
ATOM 975 C C . GLY A 1 121 ? -7.912 -8.147 7.776 1.00 95.25 121 GLY A C 1
ATOM 976 O O . GLY A 1 121 ? -8.530 -7.367 7.052 1.00 95.25 121 GLY A O 1
ATOM 977 N N . VAL A 1 122 ? -8.096 -9.470 7.691 1.00 96.25 122 VAL A N 1
ATOM 978 C CA . VAL A 1 122 ? -8.895 -10.094 6.619 1.00 96.25 122 VAL A CA 1
ATOM 979 C C . VAL A 1 122 ? -9.994 -11.033 7.123 1.00 96.25 122 VAL A C 1
ATOM 981 O O . VAL A 1 122 ? -9.785 -11.864 8.003 1.00 96.25 122 VAL A O 1
ATOM 984 N N . GLY A 1 123 ? -11.177 -10.911 6.523 1.00 96.12 123 GLY A N 1
ATOM 985 C CA . GLY A 1 123 ? -12.345 -11.763 6.754 1.00 96.12 123 GLY A CA 1
ATOM 986 C C . GLY A 1 123 ? -12.908 -12.327 5.449 1.00 96.12 123 GLY A C 1
ATOM 987 O O . GLY A 1 123 ? -12.304 -12.181 4.386 1.00 96.12 123 GLY A O 1
ATOM 988 N N . THR A 1 124 ? -14.085 -12.943 5.506 1.00 95.81 124 THR A N 1
ATOM 989 C CA . THR A 1 124 ? -14.747 -13.542 4.336 1.00 95.81 124 THR A CA 1
ATOM 990 C C . THR A 1 124 ? -16.087 -12.871 4.029 1.00 95.81 124 THR A C 1
ATOM 992 O O . THR A 1 124 ? -16.777 -12.361 4.917 1.00 95.81 124 THR A O 1
ATOM 995 N N . ILE A 1 125 ? -16.449 -12.838 2.744 1.00 96.12 125 ILE A N 1
ATOM 996 C CA . ILE A 1 125 ? -17.719 -12.305 2.235 1.00 96.12 125 ILE A CA 1
ATOM 997 C C . ILE A 1 125 ? -18.456 -13.381 1.436 1.00 96.12 125 ILE A C 1
ATOM 999 O O . ILE A 1 125 ? -17.848 -14.134 0.672 1.00 96.12 125 ILE A O 1
ATOM 1003 N N . SER A 1 126 ? -19.779 -13.441 1.597 1.00 94.44 126 SER A N 1
ATOM 1004 C CA . SER A 1 126 ? -20.610 -14.365 0.826 1.00 94.44 126 SER A CA 1
ATOM 1005 C C . SER A 1 126 ? -20.562 -14.043 -0.682 1.00 94.44 126 SER A C 1
ATOM 1007 O O . SER A 1 126 ? -20.577 -12.865 -1.059 1.00 94.44 126 SER A O 1
ATOM 1009 N N . PRO A 1 127 ? -20.557 -15.060 -1.568 1.00 93.81 127 PRO A N 1
ATOM 1010 C CA . PRO A 1 127 ? -20.585 -14.843 -3.016 1.00 93.81 127 PRO A CA 1
ATOM 1011 C C . PRO A 1 127 ? -21.778 -13.999 -3.485 1.00 93.81 127 PRO A C 1
ATOM 1013 O O . PRO A 1 127 ? -21.617 -13.137 -4.348 1.00 93.81 127 PRO A O 1
ATOM 1016 N N . ASP A 1 128 ? -22.954 -14.203 -2.885 1.00 92.94 128 ASP A N 1
ATOM 1017 C CA . ASP A 1 128 ? -24.177 -13.482 -3.249 1.00 92.94 128 ASP A CA 1
ATOM 1018 C C . ASP A 1 128 ? -24.081 -11.994 -2.899 1.00 92.94 128 ASP A C 1
ATOM 1020 O O . ASP A 1 128 ? -24.461 -11.140 -3.701 1.00 92.94 128 ASP A O 1
ATOM 1024 N N . PHE A 1 129 ? -23.526 -11.656 -1.730 1.00 95.62 129 PHE A N 1
ATOM 1025 C CA . PHE A 1 129 ? -23.332 -10.256 -1.359 1.00 95.62 129 PHE A CA 1
ATOM 1026 C C . PHE A 1 129 ? -22.253 -9.586 -2.219 1.00 95.62 129 PHE A C 1
ATOM 1028 O O . PHE A 1 129 ? -22.431 -8.451 -2.659 1.00 95.62 129 PHE A O 1
ATOM 1035 N N . ALA A 1 130 ? -21.177 -10.302 -2.558 1.00 97.06 130 ALA A N 1
ATOM 1036 C CA . ALA A 1 130 ? -20.180 -9.812 -3.509 1.00 97.06 130 ALA A CA 1
ATOM 1037 C C . ALA A 1 130 ? -20.776 -9.557 -4.910 1.00 97.06 130 ALA A C 1
ATOM 1039 O O . ALA A 1 130 ? -20.426 -8.568 -5.558 1.00 97.06 130 ALA A O 1
ATOM 1040 N N . ALA A 1 131 ? -21.708 -10.400 -5.369 1.00 96.88 131 ALA A N 1
ATOM 1041 C CA . ALA A 1 131 ? -22.431 -10.197 -6.626 1.00 96.88 131 ALA A CA 1
ATOM 1042 C C . ALA A 1 131 ? -23.347 -8.960 -6.584 1.00 96.88 131 ALA A C 1
ATOM 1044 O O . ALA A 1 131 ? -23.430 -8.219 -7.567 1.00 96.88 131 ALA A O 1
ATOM 1045 N N . GLN A 1 132 ? -23.990 -8.694 -5.441 1.00 96.88 132 GLN A N 1
ATOM 1046 C CA . GLN A 1 132 ? -24.778 -7.472 -5.233 1.00 96.88 132 GLN A CA 1
ATOM 1047 C C . GLN A 1 132 ? -23.898 -6.219 -5.287 1.00 96.88 132 GLN A C 1
ATOM 1049 O O . GLN A 1 132 ? -24.245 -5.268 -5.984 1.00 96.88 132 GLN A O 1
ATOM 1054 N N . ILE A 1 133 ? -22.737 -6.237 -4.621 1.00 97.81 133 ILE A N 1
ATOM 1055 C CA . ILE A 1 133 ? -21.756 -5.141 -4.678 1.00 97.81 133 ILE A CA 1
ATOM 1056 C C . ILE A 1 133 ? -21.285 -4.917 -6.120 1.00 97.81 133 ILE A C 1
ATOM 1058 O O . ILE A 1 133 ? -21.297 -3.789 -6.601 1.00 97.81 133 ILE A O 1
ATOM 1062 N N . SER A 1 134 ? -20.914 -5.988 -6.831 1.00 97.62 134 SER A N 1
ATOM 1063 C CA . SER A 1 134 ? -20.500 -5.934 -8.242 1.00 97.62 134 SER A CA 1
ATOM 1064 C C . SER A 1 134 ? -21.579 -5.312 -9.138 1.00 97.62 134 SER A C 1
ATOM 1066 O O . SER A 1 134 ? -21.274 -4.444 -9.956 1.00 97.62 134 SER A O 1
ATOM 1068 N N . SER A 1 135 ? -22.845 -5.682 -8.924 1.00 97.62 135 SER A N 1
ATOM 1069 C CA . SER A 1 135 ? -23.987 -5.112 -9.648 1.00 97.62 135 SER A CA 1
ATOM 1070 C C . SER A 1 135 ? -24.185 -3.627 -9.328 1.00 97.62 135 SER A C 1
ATOM 1072 O O . SER A 1 135 ? -24.407 -2.832 -10.239 1.00 97.62 135 SER A O 1
ATOM 1074 N N . GLY A 1 136 ? -24.055 -3.234 -8.055 1.00 96.75 136 GLY A N 1
ATOM 1075 C CA . GLY A 1 136 ? -24.133 -1.834 -7.626 1.00 96.75 136 GLY A CA 1
ATOM 1076 C C . GLY A 1 136 ? -23.013 -0.963 -8.206 1.00 96.75 136 GLY A C 1
ATOM 1077 O O . GLY A 1 136 ? -23.260 0.171 -8.605 1.00 96.75 136 GLY A O 1
ATOM 1078 N N . LEU A 1 137 ? -21.807 -1.524 -8.334 1.00 96.25 137 LEU A N 1
ATOM 1079 C CA . LEU A 1 137 ? -20.655 -0.903 -8.997 1.00 96.25 137 LEU A CA 1
ATOM 1080 C C . LEU A 1 137 ? -20.718 -0.973 -10.535 1.00 96.25 137 LEU A C 1
ATOM 1082 O O . LEU A 1 137 ? -19.837 -0.437 -11.203 1.00 96.25 137 LEU A O 1
ATOM 1086 N N . GLN A 1 138 ? -21.733 -1.635 -11.105 1.00 96.69 138 GLN A N 1
ATOM 1087 C CA . GLN A 1 138 ? -21.904 -1.841 -12.550 1.00 96.69 138 GLN A CA 1
ATOM 1088 C C . GLN A 1 138 ? -20.697 -2.531 -13.213 1.00 96.69 138 GLN A C 1
ATOM 1090 O O . GLN A 1 138 ? -20.310 -2.217 -14.341 1.00 96.69 138 GLN A O 1
ATOM 1095 N N . LEU A 1 139 ? -20.084 -3.487 -12.511 1.00 95.94 139 LEU A N 1
ATOM 1096 C CA . LEU A 1 139 ? -18.932 -4.229 -13.013 1.00 95.94 139 LEU A CA 1
ATOM 1097 C C . LEU A 1 139 ? -19.368 -5.398 -13.902 1.00 95.94 139 LEU A C 1
ATOM 1099 O O . LEU A 1 139 ? -20.358 -6.077 -13.645 1.00 95.94 139 LEU A O 1
ATOM 1103 N N . SER A 1 140 ? -18.567 -5.696 -14.925 1.00 95.81 140 SER A N 1
ATOM 1104 C CA . SER A 1 140 ? -18.758 -6.870 -15.792 1.00 95.81 140 SER A CA 1
ATOM 1105 C C . SER A 1 140 ? -18.281 -8.187 -15.166 1.00 95.81 140 SER A C 1
ATOM 1107 O O . SER A 1 140 ? -18.389 -9.246 -15.782 1.00 95.81 140 SER A O 1
ATOM 1109 N N . TYR A 1 141 ? -17.721 -8.129 -13.958 1.00 96.12 141 TYR A N 1
ATOM 1110 C CA . TYR A 1 141 ? -17.190 -9.266 -13.218 1.00 96.12 141 TYR A CA 1
ATOM 1111 C C . TYR A 1 141 ? -17.415 -9.072 -11.715 1.00 96.12 141 TYR A C 1
ATOM 1113 O O . TYR A 1 141 ? -17.590 -7.948 -11.243 1.00 96.12 141 TYR A O 1
ATOM 1121 N N . ILE A 1 142 ? -17.363 -10.166 -10.954 1.00 97.12 142 ILE A N 1
ATOM 1122 C CA . ILE A 1 142 ? -17.420 -10.133 -9.489 1.00 97.12 142 ILE A CA 1
ATOM 1123 C C . ILE A 1 142 ? -15.983 -10.084 -8.948 1.00 97.12 142 ILE A C 1
ATOM 1125 O O . ILE A 1 142 ? -15.233 -11.040 -9.178 1.00 97.12 142 ILE A O 1
ATOM 1129 N N . PRO A 1 143 ? -15.571 -9.008 -8.250 1.00 96.12 143 PRO A N 1
ATOM 1130 C CA . PRO A 1 143 ? -14.270 -8.958 -7.590 1.00 96.12 143 PRO A CA 1
ATOM 1131 C C . PRO A 1 143 ? -14.114 -10.086 -6.561 1.00 96.12 143 PRO A C 1
ATOM 1133 O O . PRO A 1 143 ? -15.061 -10.433 -5.857 1.00 96.12 143 PRO A O 1
ATOM 1136 N N . SER A 1 144 ? -12.914 -10.660 -6.457 1.00 94.62 144 SER A N 1
ATOM 1137 C CA . SER A 1 144 ? -12.612 -11.713 -5.480 1.00 94.62 144 SER A CA 1
ATOM 1138 C C . SER A 1 144 ? -12.366 -11.171 -4.073 1.00 94.62 144 SER A C 1
ATOM 1140 O O . SER A 1 144 ? -12.554 -11.906 -3.106 1.00 94.62 144 SER A O 1
ATOM 1142 N N . ALA A 1 145 ? -11.958 -9.905 -3.954 1.00 96.25 145 ALA A N 1
ATOM 1143 C CA . ALA A 1 145 ? -11.683 -9.242 -2.686 1.00 96.25 145 ALA A CA 1
ATOM 1144 C C . ALA A 1 145 ? -12.085 -7.761 -2.702 1.00 96.25 145 ALA A C 1
ATOM 1146 O O . ALA A 1 145 ? -12.045 -7.105 -3.749 1.00 96.25 145 ALA A O 1
ATOM 1147 N N . PHE A 1 146 ? -12.419 -7.243 -1.522 1.00 97.31 146 PHE A N 1
ATOM 1148 C CA . PHE A 1 146 ? -12.856 -5.871 -1.279 1.00 97.31 146 PHE A CA 1
ATOM 1149 C C . PHE A 1 146 ? -12.142 -5.308 -0.051 1.00 97.31 146 PHE A C 1
ATOM 1151 O O . PHE A 1 146 ? -12.075 -5.969 0.985 1.00 97.31 146 PHE A O 1
ATOM 1158 N N . GLN A 1 147 ? -11.648 -4.078 -0.150 1.00 96.50 147 GLN A N 1
ATOM 1159 C CA . GLN A 1 147 ? -11.190 -3.297 0.992 1.00 96.50 147 GLN A CA 1
ATOM 1160 C C . GLN A 1 147 ? -12.369 -2.519 1.562 1.00 96.50 147 GLN A C 1
ATOM 1162 O O . GLN A 1 147 ? -13.036 -1.791 0.826 1.00 96.50 147 GLN A O 1
ATOM 1167 N N . ILE A 1 148 ? -12.621 -2.656 2.862 1.00 96.00 148 ILE A N 1
ATOM 1168 C CA . ILE A 1 148 ? -13.893 -2.233 3.453 1.00 96.00 148 ILE A CA 1
ATOM 1169 C C . ILE A 1 148 ? -13.729 -1.369 4.696 1.00 96.00 148 ILE A C 1
ATOM 1171 O O . ILE A 1 148 ? -12.687 -1.377 5.370 1.00 96.00 148 ILE A O 1
ATOM 1175 N N . ARG A 1 149 ? -14.794 -0.634 5.017 1.00 93.88 149 ARG A N 1
ATOM 1176 C CA . ARG A 1 149 ? -15.042 -0.020 6.324 1.00 93.88 149 ARG A CA 1
ATOM 1177 C C . ARG A 1 149 ? -16.467 -0.358 6.754 1.00 93.88 149 ARG A C 1
ATOM 1179 O O . ARG A 1 149 ? -17.396 -0.251 5.964 1.00 93.88 149 ARG A O 1
ATOM 1186 N N . TYR A 1 150 ? -16.632 -0.790 7.999 1.00 93.62 150 TYR A N 1
ATOM 1187 C CA . TYR A 1 150 ? -17.940 -1.151 8.550 1.00 93.62 150 TYR A CA 1
ATOM 1188 C C . TYR A 1 150 ? -17.938 -0.940 10.061 1.00 93.62 150 TYR A C 1
ATOM 1190 O O . TYR A 1 150 ? -17.291 -1.705 10.754 1.00 93.62 150 TYR A O 1
ATOM 1198 N N . ALA A 1 151 ? -18.608 0.084 10.595 1.00 89.94 151 ALA A N 1
ATOM 1199 C CA . ALA A 1 151 ? -18.816 0.290 12.044 1.00 89.94 151 ALA A CA 1
ATOM 1200 C C . ALA A 1 151 ? -17.624 -0.077 12.970 1.00 89.94 151 ALA A C 1
ATOM 1202 O O . ALA A 1 151 ? -17.748 -0.879 13.897 1.00 89.94 151 ALA A O 1
ATOM 1203 N N . GLY A 1 152 ? -16.448 0.501 12.702 1.00 90.88 152 GLY A N 1
ATOM 1204 C CA . GLY A 1 152 ? -15.215 0.256 13.466 1.00 90.88 152 GLY A CA 1
ATOM 1205 C C . GLY A 1 152 ? -14.370 -0.933 13.002 1.00 90.88 152 GLY A C 1
ATOM 1206 O O . GLY A 1 152 ? -13.244 -1.103 13.480 1.00 90.88 152 GLY A O 1
ATOM 1207 N N . TYR A 1 153 ? -14.866 -1.706 12.038 1.00 94.25 153 TYR A N 1
ATOM 1208 C CA . TYR A 1 153 ? -14.124 -2.720 11.301 1.00 94.25 153 TYR A CA 1
ATOM 1209 C C . TYR A 1 153 ? -13.410 -2.103 10.099 1.00 94.25 153 TYR A C 1
ATOM 1211 O O . TYR A 1 153 ? -13.982 -1.323 9.331 1.00 94.25 153 TYR A O 1
ATOM 1219 N N . LYS A 1 154 ? -12.143 -2.487 9.944 1.00 93.62 154 LYS A N 1
ATOM 1220 C CA . LYS A 1 154 ? -11.238 -2.053 8.882 1.00 93.62 154 LYS A CA 1
ATOM 1221 C C . LYS A 1 154 ? -10.458 -3.257 8.375 1.00 93.62 154 LYS A C 1
ATOM 1223 O O . LYS A 1 154 ? -9.857 -3.960 9.186 1.00 93.62 154 LYS A O 1
ATOM 1228 N N . GLY A 1 155 ? -10.403 -3.430 7.059 1.00 95.12 155 GLY A N 1
ATOM 1229 C CA . GLY A 1 155 ? -9.530 -4.425 6.451 1.00 95.12 155 GLY A CA 1
ATOM 1230 C C . GLY A 1 155 ? -10.019 -4.897 5.091 1.00 95.12 155 GLY A C 1
ATOM 1231 O O . GLY A 1 155 ? -10.704 -4.149 4.388 1.00 95.12 155 GLY A O 1
ATOM 1232 N N . MET A 1 156 ? -9.698 -6.144 4.762 1.00 97.25 156 MET A N 1
ATOM 1233 C CA . MET A 1 156 ? -10.130 -6.833 3.550 1.00 97.25 156 MET A CA 1
ATOM 1234 C C . MET A 1 156 ? -11.225 -7.865 3.842 1.00 97.25 156 MET A C 1
ATOM 1236 O O . MET A 1 156 ? -11.264 -8.482 4.906 1.00 97.25 156 MET A O 1
ATOM 1240 N N . VAL A 1 157 ? -12.100 -8.107 2.874 1.00 97.19 157 VAL A N 1
ATOM 1241 C CA . VAL A 1 157 ? -12.944 -9.307 2.826 1.00 97.19 157 VAL A CA 1
ATOM 1242 C C . VAL A 1 157 ? -12.818 -9.964 1.461 1.00 97.19 157 VAL A C 1
ATOM 1244 O O . VAL A 1 157 ? -12.750 -9.268 0.448 1.00 97.19 157 VAL A O 1
ATOM 1247 N N . PHE A 1 158 ? -12.777 -11.293 1.420 1.00 96.00 158 PHE A N 1
ATOM 1248 C CA . PHE A 1 158 ? -12.632 -12.043 0.171 1.00 96.00 158 PHE A CA 1
ATOM 1249 C C . PHE A 1 158 ? -13.616 -13.209 0.067 1.00 96.00 158 PHE A C 1
ATOM 1251 O O . PHE A 1 158 ? -14.161 -13.684 1.066 1.00 96.00 158 PHE A O 1
ATOM 1258 N N . ILE A 1 159 ? -13.868 -13.643 -1.166 1.00 94.06 159 ILE A N 1
ATOM 1259 C CA . ILE A 1 159 ? -14.713 -14.802 -1.453 1.00 94.06 159 ILE A CA 1
ATOM 1260 C C . ILE A 1 159 ? -13.870 -16.067 -1.278 1.00 94.06 159 ILE A C 1
ATOM 1262 O O . ILE A 1 159 ? -13.053 -16.398 -2.139 1.00 94.06 159 ILE A O 1
ATOM 1266 N N . ASP A 1 160 ? -14.099 -16.797 -0.191 1.00 88.44 160 ASP A N 1
ATOM 1267 C CA . ASP A 1 160 ? -13.396 -18.048 0.090 1.00 88.44 160 ASP A CA 1
ATOM 1268 C C . ASP A 1 160 ? -14.035 -19.235 -0.650 1.00 88.44 160 ASP A C 1
ATOM 1270 O O . ASP A 1 160 ? -14.918 -19.930 -0.142 1.00 88.44 160 ASP A O 1
ATOM 1274 N N . LYS A 1 161 ? -13.620 -19.438 -1.905 1.00 82.75 161 LYS A N 1
ATOM 1275 C CA . LYS A 1 161 ? -14.225 -20.441 -2.798 1.00 82.75 161 LYS A CA 1
ATOM 1276 C C . LYS A 1 161 ? -14.002 -21.885 -2.351 1.00 82.75 161 LYS A C 1
ATOM 1278 O O . LYS A 1 161 ? -14.887 -22.708 -2.576 1.00 82.75 161 LYS A O 1
ATOM 1283 N N . GLU A 1 162 ? -12.873 -22.185 -1.717 1.00 79.81 162 GLU A N 1
ATOM 1284 C CA . GLU A 1 162 ? -12.512 -23.551 -1.302 1.00 79.81 162 GLU A CA 1
ATOM 1285 C C . GLU A 1 162 ? -12.682 -23.780 0.210 1.00 79.81 162 GLU A C 1
ATOM 1287 O O . GLU A 1 162 ? -12.282 -24.821 0.720 1.00 79.81 162 GLU A O 1
ATOM 1292 N N . ASP A 1 163 ? -13.308 -22.838 0.925 1.00 81.19 163 ASP A N 1
ATOM 1293 C CA . ASP A 1 163 ? -13.600 -22.947 2.361 1.00 81.19 163 ASP A CA 1
ATOM 1294 C C . ASP A 1 163 ? -12.356 -23.113 3.260 1.00 81.19 163 ASP A C 1
ATOM 1296 O O . ASP A 1 163 ? -12.368 -23.831 4.263 1.00 81.19 163 ASP A O 1
ATOM 1300 N N . HIS A 1 164 ? -11.258 -22.433 2.924 1.00 77.81 164 HIS A N 1
ATOM 1301 C CA . HIS A 1 164 ? -10.013 -22.466 3.701 1.00 77.81 164 HIS A CA 1
ATOM 1302 C C . HIS A 1 164 ? -10.194 -21.980 5.142 1.00 77.81 164 HIS A C 1
ATOM 1304 O O . HIS A 1 164 ? -9.492 -22.421 6.057 1.00 77.81 164 HIS A O 1
ATOM 1310 N N . CYS A 1 165 ? -11.122 -21.048 5.330 1.00 78.06 165 CYS A N 1
ATOM 1311 C CA . CYS A 1 165 ? -11.480 -20.454 6.605 1.00 78.06 165 CYS A CA 1
ATOM 1312 C C . CYS A 1 165 ? -12.539 -21.247 7.373 1.00 78.06 165 CYS A C 1
ATOM 1314 O O . CYS A 1 165 ? -12.778 -20.922 8.532 1.00 78.06 165 CYS A O 1
ATOM 1316 N N . GLN A 1 166 ? -13.163 -22.257 6.752 1.00 81.06 166 GLN A N 1
ATOM 1317 C CA . GLN A 1 166 ? -14.312 -22.997 7.296 1.00 81.06 166 GLN A CA 1
ATOM 1318 C C . GLN A 1 166 ? -15.558 -22.121 7.534 1.00 81.06 166 GLN A C 1
ATOM 1320 O O . GLN A 1 166 ? -16.457 -22.490 8.290 1.00 81.06 166 GLN A O 1
ATOM 1325 N N . ASP A 1 167 ? -15.622 -20.953 6.886 1.00 81.69 167 ASP A N 1
ATOM 1326 C CA . ASP A 1 167 ? -16.746 -20.021 6.989 1.00 81.69 167 ASP A CA 1
ATOM 1327 C C . ASP A 1 167 ? -17.821 -20.297 5.919 1.00 81.69 167 ASP A C 1
ATOM 1329 O O . ASP A 1 167 ? -18.943 -19.809 6.033 1.00 81.69 167 ASP A O 1
ATOM 1333 N N . ARG A 1 168 ? -17.529 -21.067 4.859 1.00 78.50 168 ARG A N 1
ATOM 1334 C CA . ARG A 1 168 ? -18.411 -21.217 3.687 1.00 78.50 168 ARG A CA 1
ATOM 1335 C C . ARG A 1 168 ? -19.763 -21.811 4.042 1.00 78.50 168 ARG A C 1
ATOM 1337 O O . ARG A 1 168 ? -20.760 -21.410 3.457 1.00 78.50 168 ARG A O 1
ATOM 1344 N N . GLN A 1 169 ? -19.814 -22.726 5.009 1.00 78.81 169 GLN A N 1
ATOM 1345 C CA . GLN A 1 169 ? -21.067 -23.329 5.486 1.00 78.81 169 GLN A CA 1
ATOM 1346 C C . GLN A 1 169 ? -22.013 -22.305 6.136 1.00 78.81 169 GLN A C 1
ATOM 1348 O O . GLN A 1 169 ? -23.204 -22.564 6.290 1.00 78.81 169 GLN A O 1
ATOM 1353 N N . LEU A 1 170 ? -21.495 -21.135 6.512 1.00 82.38 170 LEU A N 1
ATOM 1354 C CA . LEU A 1 170 ? -22.263 -20.023 7.066 1.00 82.38 170 LEU A CA 1
ATOM 1355 C C . LEU A 1 170 ? -22.936 -19.177 5.971 1.00 82.38 170 LEU A C 1
ATOM 1357 O O . LEU A 1 170 ? -23.799 -18.353 6.292 1.00 82.38 170 LEU A O 1
ATOM 1361 N N . PHE A 1 171 ? -22.553 -19.389 4.705 1.00 82.38 171 PHE A N 1
ATOM 1362 C CA . PHE A 1 171 ? -23.043 -18.705 3.511 1.00 82.38 171 PHE A CA 1
ATOM 1363 C C . PHE A 1 171 ? -23.874 -19.664 2.631 1.00 82.38 171 PHE A C 1
ATOM 1365 O O . PHE A 1 171 ? -23.450 -20.779 2.343 1.00 82.38 171 PHE A O 1
ATOM 1372 N N . GLY A 1 172 ? -25.041 -19.225 2.137 1.00 64.94 172 GLY A N 1
ATOM 1373 C CA . GLY A 1 172 ? -25.896 -20.037 1.246 1.00 64.94 172 GLY A CA 1
ATOM 1374 C C . GLY A 1 172 ? -26.534 -21.272 1.920 1.00 64.94 172 GLY A C 1
ATOM 1375 O O . GLY A 1 172 ? -26.248 -21.573 3.071 1.00 64.94 172 GLY A O 1
ATOM 1376 N N . ASN A 1 173 ? -27.462 -21.969 1.243 1.00 57.72 173 ASN A N 1
ATOM 1377 C CA . ASN A 1 173 ? -28.187 -23.157 1.760 1.00 57.72 173 ASN A CA 1
ATOM 1378 C C . ASN A 1 173 ? -28.759 -23.022 3.195 1.00 57.72 173 ASN A C 1
ATOM 1380 O O . ASN A 1 173 ? -28.725 -23.964 3.983 1.00 57.72 173 ASN A O 1
ATOM 1384 N N . GLY A 1 174 ? -29.300 -21.848 3.543 1.00 61.41 174 GLY A N 1
ATOM 1385 C CA . GLY A 1 174 ? -29.805 -21.551 4.894 1.00 61.41 174 GLY A CA 1
ATOM 1386 C C . GLY A 1 174 ? -28.802 -20.836 5.809 1.00 61.41 174 GLY A C 1
ATOM 1387 O O . GLY A 1 174 ? -29.137 -20.523 6.951 1.00 61.41 174 GLY A O 1
ATOM 1388 N N . GLY A 1 175 ? -27.601 -20.530 5.312 1.00 68.06 175 GLY A N 1
ATOM 1389 C CA . GLY A 1 175 ? -26.628 -19.655 5.956 1.00 68.06 175 GLY A CA 1
ATOM 1390 C C . GLY A 1 175 ? -27.196 -18.258 6.230 1.00 68.06 175 GLY A C 1
ATOM 1391 O O . GLY A 1 175 ? -27.817 -17.637 5.367 1.00 68.06 175 GLY A O 1
ATOM 1392 N N . LYS A 1 176 ? -27.007 -17.773 7.461 1.00 83.81 176 LYS A N 1
ATOM 1393 C CA . LYS A 1 176 ? -27.580 -16.510 7.965 1.00 83.81 176 LYS A CA 1
ATOM 1394 C C . LYS A 1 176 ? -26.724 -15.283 7.631 1.00 83.81 176 LYS A C 1
ATOM 1396 O O . LYS A 1 176 ? -27.226 -14.157 7.647 1.00 83.81 176 LYS A O 1
ATOM 1401 N N . TYR A 1 177 ? -25.432 -15.481 7.392 1.00 92.56 177 TYR A N 1
ATOM 1402 C CA . TYR A 1 177 ? -24.454 -14.400 7.376 1.00 92.56 177 TYR A CA 1
ATOM 1403 C C . TYR A 1 177 ? -24.105 -13.970 5.948 1.00 92.56 177 TYR A C 1
ATOM 1405 O O . TYR A 1 177 ? -24.152 -14.758 5.011 1.00 92.56 177 TYR A O 1
ATOM 1413 N N . LEU A 1 178 ? -23.759 -12.697 5.786 1.00 94.06 178 LEU A N 1
ATOM 1414 C CA . LEU A 1 178 ? -23.219 -12.114 4.556 1.00 94.06 178 LEU A CA 1
ATOM 1415 C C . LEU A 1 178 ? -21.715 -11.848 4.682 1.00 94.06 178 LEU A C 1
ATOM 1417 O O . LEU A 1 178 ? -21.015 -11.824 3.669 1.00 94.06 178 LEU A O 1
ATOM 1421 N N . LEU A 1 179 ? -21.238 -11.638 5.914 1.00 96.00 179 LEU A N 1
ATOM 1422 C CA . LEU A 1 179 ? -19.870 -11.256 6.251 1.00 96.00 179 LEU A CA 1
ATOM 1423 C C . LEU A 1 179 ? -19.408 -12.007 7.501 1.00 96.00 179 LEU A C 1
ATOM 1425 O O . LEU A 1 179 ? -20.139 -12.070 8.493 1.00 96.00 179 LEU A O 1
ATOM 1429 N N . CYS A 1 180 ? -18.171 -12.493 7.472 1.00 95.75 180 CYS A N 1
ATOM 1430 C CA . CYS A 1 180 ? -17.485 -13.037 8.637 1.00 95.75 180 CYS A CA 1
ATOM 1431 C C . CYS A 1 180 ? -16.183 -12.260 8.861 1.00 95.75 180 CYS A C 1
ATOM 1433 O O . CYS A 1 180 ? -15.233 -12.380 8.089 1.00 95.75 180 CYS A O 1
ATOM 1435 N N . PHE A 1 181 ? -16.138 -11.448 9.915 1.00 97.19 181 PHE A N 1
ATOM 1436 C CA . PHE A 1 181 ? -14.956 -10.680 10.298 1.00 97.19 181 PHE A CA 1
ATOM 1437 C C . PHE A 1 181 ? -14.072 -11.436 11.292 1.00 97.19 181 PHE A C 1
ATOM 1439 O O . PHE A 1 181 ? -14.522 -12.338 12.005 1.00 97.19 181 PHE A O 1
ATOM 1446 N N . ARG A 1 182 ? -12.814 -11.009 11.396 1.00 96.56 182 ARG A N 1
ATOM 1447 C CA . ARG A 1 182 ? -11.874 -11.436 12.440 1.00 96.56 182 ARG A CA 1
ATOM 1448 C C . ARG A 1 182 ? -11.665 -10.344 13.488 1.00 96.56 182 ARG A C 1
ATOM 1450 O O . ARG A 1 182 ? -11.881 -9.160 13.222 1.00 96.56 182 ARG A O 1
ATOM 1457 N N . LYS A 1 183 ? -11.242 -10.730 14.695 1.00 96.31 183 LYS A N 1
ATOM 1458 C CA . LYS A 1 183 ? -11.008 -9.793 15.810 1.00 96.31 183 LYS A CA 1
ATOM 1459 C C . LYS A 1 183 ? -10.001 -8.696 15.462 1.00 96.31 183 LYS A C 1
ATOM 1461 O O . LYS A 1 183 ? -10.235 -7.545 15.826 1.00 96.31 183 LYS A O 1
ATOM 1466 N N . SER A 1 184 ? -8.944 -9.017 14.721 1.00 95.19 184 SER A N 1
ATOM 1467 C CA . SER A 1 184 ? -7.961 -8.049 14.216 1.00 95.19 184 SER A CA 1
ATOM 1468 C C . SER A 1 184 ? -8.575 -6.923 13.374 1.00 95.19 184 SER A C 1
ATOM 1470 O O . SER A 1 184 ? -8.069 -5.796 13.390 1.00 95.19 184 SER A O 1
ATOM 1472 N N . GLN A 1 185 ? -9.693 -7.169 12.680 1.00 96.31 185 GLN A N 1
ATOM 1473 C CA . GLN A 1 185 ? -10.376 -6.162 11.863 1.00 96.31 185 GLN A CA 1
ATOM 1474 C C . GLN A 1 185 ? -11.132 -5.140 12.710 1.00 96.31 185 GLN A C 1
ATOM 1476 O O . GLN A 1 185 ? -11.250 -3.984 12.297 1.00 96.31 185 GLN A O 1
ATOM 1481 N N . GLN A 1 186 ? -11.609 -5.523 13.899 1.00 95.19 186 GLN A N 1
ATOM 1482 C CA . GLN A 1 186 ? -12.313 -4.617 14.801 1.00 95.19 186 GLN A CA 1
ATOM 1483 C C . GLN A 1 186 ? -11.317 -3.678 15.476 1.00 95.19 186 GLN A C 1
ATOM 1485 O O . GLN A 1 186 ? -10.653 -4.014 16.460 1.00 95.19 186 GLN A O 1
ATOM 1490 N N . LYS A 1 187 ? -11.219 -2.452 14.969 1.00 92.19 187 LYS A N 1
ATOM 1491 C CA . LYS A 1 187 ? -10.339 -1.460 15.569 1.00 92.19 187 LYS A CA 1
ATOM 1492 C C . LYS A 1 187 ? -11.024 -0.923 16.831 1.00 92.19 187 LYS A C 1
ATOM 1494 O O . LYS A 1 187 ? -10.465 -1.047 17.920 1.00 92.19 187 LYS A O 1
ATOM 1499 N N . PHE A 1 188 ? -12.227 -0.382 16.742 1.00 91.75 188 PHE A N 1
ATOM 1500 C CA . PHE A 1 188 ? -12.956 0.154 17.898 1.00 91.75 188 PHE A CA 1
ATOM 1501 C C . PHE A 1 188 ? -14.399 -0.354 17.908 1.00 91.75 188 PHE A C 1
ATOM 1503 O O . PHE A 1 188 ? -14.875 -0.901 16.913 1.00 91.75 188 PHE A O 1
ATOM 1510 N N . VAL A 1 189 ? -15.074 -0.235 19.051 1.00 91.38 189 VAL A N 1
ATOM 1511 C CA . VAL A 1 189 ? -16.443 -0.740 19.218 1.00 91.38 189 VAL A CA 1
ATOM 1512 C C . VAL A 1 189 ? -17.417 0.395 18.948 1.00 91.38 189 VAL A C 1
ATOM 1514 O O . VAL A 1 189 ? -17.259 1.479 19.498 1.00 91.38 189 VAL A O 1
ATOM 1517 N N . VAL A 1 190 ? -18.429 0.152 18.121 1.00 88.62 190 VAL A N 1
ATOM 1518 C CA . VAL A 1 190 ? -19.495 1.122 17.855 1.00 88.62 190 VAL A CA 1
ATOM 1519 C C . VAL A 1 190 ? -20.770 0.649 18.539 1.00 88.62 190 VAL A C 1
ATOM 1521 O O . VAL A 1 190 ? -21.346 -0.370 18.160 1.00 88.62 190 VAL A O 1
ATOM 1524 N N . GLU A 1 191 ? -21.222 1.397 19.542 1.00 81.50 191 GLU A N 1
ATOM 1525 C CA . GLU A 1 191 ? -22.526 1.197 20.174 1.00 81.50 191 GLU A CA 1
ATOM 1526 C C . GLU A 1 191 ? -23.577 1.955 19.367 1.00 81.50 191 GLU A C 1
ATOM 1528 O O . GLU A 1 191 ? -23.877 3.117 19.622 1.00 81.50 191 GLU A O 1
ATOM 1533 N N . ASN A 1 192 ? -24.098 1.303 18.331 1.00 77.75 192 ASN A N 1
ATOM 1534 C CA . ASN A 1 192 ? -25.240 1.811 17.583 1.00 77.75 192 ASN A CA 1
ATOM 1535 C C . ASN A 1 192 ? -26.459 0.916 17.879 1.00 77.75 192 ASN A C 1
ATOM 1537 O O . ASN A 1 192 ? -26.314 -0.305 17.952 1.00 77.75 192 ASN A O 1
ATOM 1541 N N . ASN A 1 193 ? -27.648 1.500 18.025 1.00 82.38 193 ASN A N 1
ATOM 1542 C CA . ASN A 1 193 ? -28.912 0.771 18.164 1.00 82.38 193 ASN A CA 1
ATOM 1543 C C . ASN A 1 193 ? -29.574 0.458 16.813 1.00 82.38 193 ASN A C 1
ATOM 1545 O O . ASN A 1 193 ? -30.486 -0.363 16.768 1.00 82.38 193 ASN A O 1
ATOM 1549 N N . ASP A 1 194 ? -29.095 1.053 15.719 1.00 87.50 194 ASP A N 1
ATOM 1550 C CA . ASP A 1 194 ? -29.627 0.825 14.379 1.00 87.50 194 ASP A CA 1
ATOM 1551 C C . ASP A 1 194 ? -29.486 -0.643 13.984 1.00 87.50 194 ASP A C 1
ATOM 1553 O O . ASP A 1 194 ? -28.432 -1.261 14.145 1.00 87.50 194 ASP A O 1
ATOM 1557 N N . GLU A 1 195 ? -30.553 -1.225 13.455 1.00 90.94 195 GLU A N 1
ATOM 1558 C CA . GLU A 1 195 ? -30.547 -2.619 13.017 1.00 90.94 195 GLU A CA 1
ATOM 1559 C C . GLU A 1 195 ? -29.623 -2.841 11.806 1.00 90.94 195 GLU A C 1
ATOM 1561 O O . GLU A 1 195 ? -29.004 -3.904 11.665 1.00 90.94 195 GLU A O 1
ATOM 1566 N N . TYR A 1 196 ? -29.494 -1.812 10.972 1.00 93.38 196 TYR A N 1
ATOM 1567 C CA . TYR A 1 196 ? -28.657 -1.796 9.787 1.00 93.38 196 TYR A CA 1
ATOM 1568 C C . TYR A 1 196 ? -27.540 -0.768 9.913 1.00 93.38 196 TYR A C 1
ATOM 1570 O O . TYR A 1 196 ? -27.711 0.280 10.530 1.00 93.38 196 TYR A O 1
ATOM 1578 N N . LEU A 1 197 ? -26.396 -1.077 9.312 1.00 93.12 197 LEU A N 1
ATOM 1579 C CA . LEU A 1 197 ? -25.219 -0.221 9.300 1.00 93.12 197 LEU A CA 1
ATOM 1580 C C . LEU A 1 197 ? -24.643 -0.122 7.896 1.00 93.12 197 LEU A C 1
ATOM 1582 O O . LEU A 1 197 ? -24.739 -1.066 7.108 1.00 93.12 197 LEU A O 1
ATOM 1586 N N . ASP A 1 198 ? -23.986 0.999 7.636 1.00 93.25 198 ASP A N 1
ATOM 1587 C CA . ASP A 1 198 ? -23.300 1.244 6.378 1.00 93.25 198 ASP A CA 1
ATOM 1588 C C . ASP A 1 198 ? -22.028 0.394 6.273 1.00 93.25 198 ASP A C 1
ATOM 1590 O O . ASP A 1 198 ? -21.197 0.320 7.186 1.00 93.25 198 ASP A O 1
ATOM 1594 N N . PHE A 1 199 ? -21.920 -0.290 5.141 1.00 95.25 199 PHE A N 1
ATOM 1595 C CA . PHE A 1 199 ? -20.794 -1.088 4.698 1.00 95.25 199 PHE A CA 1
ATOM 1596 C C . PHE A 1 199 ? -20.196 -0.405 3.473 1.00 95.25 199 PHE A C 1
ATOM 1598 O O . PHE A 1 199 ? -20.749 -0.473 2.373 1.00 95.25 199 PHE A O 1
ATOM 1605 N N . ASP A 1 200 ? -19.068 0.259 3.679 1.00 95.44 200 ASP A N 1
ATOM 1606 C CA . ASP A 1 200 ? -18.377 1.010 2.643 1.00 95.44 200 ASP A CA 1
ATOM 1607 C C . ASP A 1 200 ? -17.318 0.139 1.980 1.00 95.44 200 ASP A C 1
ATOM 1609 O O . ASP A 1 200 ? -16.425 -0.403 2.641 1.00 95.44 200 ASP A O 1
ATOM 1613 N N . VAL A 1 201 ? -17.376 0.055 0.655 1.00 96.06 201 VAL A N 1
ATOM 1614 C CA . VAL A 1 201 ? -16.295 -0.488 -0.166 1.00 96.06 201 VAL A CA 1
ATOM 1615 C C . VAL A 1 201 ? -15.383 0.668 -0.557 1.00 96.06 201 VAL A C 1
ATOM 1617 O O . VAL A 1 201 ? -15.781 1.576 -1.281 1.00 96.06 201 VAL A O 1
ATOM 1620 N N . VAL A 1 202 ? -14.147 0.630 -0.067 1.00 93.44 202 VAL A N 1
ATOM 1621 C CA . VAL A 1 202 ? -13.116 1.645 -0.331 1.00 93.44 202 VAL A CA 1
ATOM 1622 C C . VAL A 1 202 ? -12.328 1.314 -1.595 1.00 93.44 202 VAL A C 1
ATOM 1624 O O . VAL A 1 202 ? -11.898 2.212 -2.307 1.00 93.44 202 VAL A O 1
ATOM 1627 N N . ASN A 1 203 ? -12.098 0.026 -1.851 1.00 94.06 203 ASN A N 1
ATOM 1628 C CA . ASN A 1 203 ? -11.383 -0.463 -3.027 1.00 94.06 203 ASN A CA 1
ATOM 1629 C C . ASN A 1 203 ? -11.761 -1.929 -3.290 1.00 94.06 203 ASN A C 1
ATOM 1631 O O . ASN A 1 203 ? -12.319 -2.598 -2.418 1.00 94.06 203 ASN A O 1
ATOM 1635 N N . PHE A 1 204 ? -11.450 -2.461 -4.468 1.00 95.75 204 PHE A N 1
ATOM 1636 C CA . PHE A 1 204 ? -11.768 -3.840 -4.834 1.00 95.75 204 PHE A CA 1
ATOM 1637 C C . PHE A 1 204 ? -10.762 -4.423 -5.826 1.00 95.75 204 PHE A C 1
ATOM 1639 O O . PHE A 1 204 ? -10.061 -3.715 -6.546 1.00 95.75 204 PHE A O 1
ATOM 1646 N N . SER A 1 205 ? -10.656 -5.753 -5.837 1.00 95.00 205 SER A N 1
ATOM 1647 C CA . SER A 1 205 ? -9.695 -6.470 -6.681 1.00 95.00 205 SER A CA 1
ATOM 1648 C C . SER A 1 205 ? -9.922 -6.201 -8.174 1.00 95.00 205 SER A C 1
ATOM 1650 O O . SER A 1 205 ? -11.027 -6.356 -8.706 1.00 95.00 205 SER A O 1
ATOM 1652 N N . THR A 1 206 ? -8.845 -5.820 -8.859 1.00 93.25 206 THR A N 1
ATOM 1653 C CA . THR A 1 206 ? -8.792 -5.566 -10.303 1.00 93.25 206 THR A CA 1
ATOM 1654 C C . THR A 1 206 ? -7.528 -6.205 -10.898 1.00 93.25 206 THR A C 1
ATOM 1656 O O . THR A 1 206 ? -6.558 -6.436 -10.167 1.00 93.25 206 THR A O 1
ATOM 1659 N N . PRO A 1 207 ? -7.492 -6.514 -12.211 1.00 89.31 207 PRO A N 1
ATOM 1660 C CA . PRO A 1 207 ? -6.292 -7.019 -12.883 1.00 89.31 207 PRO A CA 1
ATOM 1661 C C . PRO A 1 207 ? -5.181 -5.952 -12.956 1.00 89.31 207 PRO A C 1
ATOM 1663 O O . PRO A 1 207 ? -4.980 -5.307 -13.985 1.00 89.31 207 PRO A O 1
ATOM 1666 N N . THR A 1 208 ? -4.448 -5.758 -11.859 1.00 92.31 208 THR A N 1
ATOM 1667 C CA . THR A 1 208 ? -3.457 -4.680 -11.738 1.00 92.31 208 THR A CA 1
ATOM 1668 C C . THR A 1 208 ? -2.082 -5.121 -12.257 1.00 92.31 208 THR A C 1
ATOM 1670 O O . THR A 1 208 ? -1.566 -6.169 -11.845 1.00 92.31 208 THR A O 1
ATOM 1673 N N . PRO A 1 209 ? -1.447 -4.354 -13.165 1.00 92.25 209 PRO A N 1
ATOM 1674 C CA . PRO A 1 209 ? -0.101 -4.658 -13.632 1.00 92.25 209 PRO A CA 1
ATOM 1675 C C . PRO A 1 209 ? 0.935 -4.467 -12.516 1.00 92.25 209 PRO A C 1
ATOM 1677 O O . PRO A 1 209 ? 0.902 -3.481 -11.783 1.00 92.25 209 PRO A O 1
ATOM 1680 N N . ALA A 1 210 ? 1.891 -5.390 -12.431 1.00 93.62 210 ALA A N 1
ATOM 1681 C CA . ALA A 1 210 ? 3.029 -5.278 -11.524 1.00 93.62 210 ALA A CA 1
ATOM 1682 C C . ALA A 1 210 ? 4.112 -4.349 -12.090 1.00 93.62 210 ALA A C 1
ATOM 1684 O O . ALA A 1 210 ? 4.381 -4.364 -13.293 1.00 93.62 210 ALA A O 1
ATOM 1685 N N . ASN A 1 211 ? 4.782 -3.596 -11.215 1.00 91.69 211 ASN A N 1
ATOM 1686 C CA . ASN A 1 211 ? 5.924 -2.755 -11.571 1.00 91.69 211 ASN A CA 1
ATOM 1687 C C . ASN A 1 211 ? 7.114 -3.058 -10.656 1.00 91.69 211 ASN A C 1
ATOM 1689 O O . ASN A 1 211 ? 6.969 -3.068 -9.439 1.00 91.69 211 ASN A O 1
ATOM 1693 N N . LEU A 1 212 ? 8.303 -3.244 -11.227 1.00 91.62 212 LEU A N 1
ATOM 1694 C CA . LEU A 1 212 ? 9.548 -3.280 -10.467 1.00 91.62 212 LEU A CA 1
ATOM 1695 C C . LEU A 1 212 ? 10.050 -1.857 -10.205 1.00 91.62 212 LEU A C 1
ATOM 1697 O O . LEU A 1 212 ? 10.183 -1.046 -11.125 1.00 91.62 212 LEU A O 1
ATOM 1701 N N . PHE A 1 213 ? 10.363 -1.594 -8.939 1.00 89.88 213 PHE A N 1
ATOM 1702 C CA . PHE A 1 213 ? 10.924 -0.343 -8.425 1.00 89.88 213 PHE A CA 1
ATOM 1703 C C . PHE A 1 213 ? 12.421 -0.504 -8.112 1.00 89.88 213 PHE A C 1
ATOM 1705 O O . PHE A 1 213 ? 12.900 -1.643 -8.014 1.00 89.88 213 PHE A O 1
ATOM 1712 N N . PRO A 1 214 ? 13.197 0.597 -7.978 1.00 89.56 214 PRO A N 1
ATOM 1713 C CA . PRO A 1 214 ? 14.655 0.516 -7.863 1.00 89.56 214 PRO A CA 1
ATOM 1714 C C . PRO A 1 214 ? 15.125 -0.403 -6.732 1.00 89.56 214 PRO A C 1
ATOM 1716 O O . PRO A 1 214 ? 16.051 -1.185 -6.926 1.00 89.56 214 PRO A O 1
ATOM 1719 N N . VAL A 1 215 ? 14.445 -0.356 -5.581 1.00 89.31 215 VAL A N 1
ATOM 1720 C CA . VAL A 1 215 ? 14.753 -1.188 -4.408 1.00 89.31 215 VAL A CA 1
ATOM 1721 C C . VAL A 1 215 ? 14.608 -2.675 -4.738 1.00 89.31 215 VAL A C 1
ATOM 1723 O O . VAL A 1 215 ? 15.561 -3.426 -4.552 1.00 89.31 215 VAL A O 1
ATOM 1726 N N . PHE A 1 216 ? 13.477 -3.094 -5.318 1.00 89.88 216 PHE A N 1
ATOM 1727 C CA . PHE A 1 216 ? 13.267 -4.492 -5.718 1.00 89.88 216 PHE A CA 1
ATOM 1728 C C . PHE A 1 216 ? 14.277 -4.958 -6.755 1.00 89.88 216 PHE A C 1
ATOM 1730 O O . PHE A 1 216 ? 14.729 -6.092 -6.724 1.00 89.88 216 PHE A O 1
ATOM 1737 N N . THR A 1 217 ? 14.675 -4.073 -7.660 1.00 90.75 217 THR A N 1
ATOM 1738 C CA . THR A 1 217 ? 15.620 -4.429 -8.722 1.00 90.75 217 THR A CA 1
ATOM 1739 C C . THR A 1 217 ? 17.033 -4.585 -8.196 1.00 90.75 217 THR A C 1
ATOM 1741 O O . THR A 1 217 ? 17.741 -5.489 -8.624 1.00 90.75 217 THR A O 1
ATOM 1744 N N . ALA A 1 218 ? 17.435 -3.743 -7.245 1.00 90.31 218 ALA A N 1
ATOM 1745 C CA . ALA A 1 218 ? 18.696 -3.911 -6.538 1.00 90.31 218 ALA A CA 1
ATOM 1746 C C . ALA A 1 218 ? 18.694 -5.183 -5.670 1.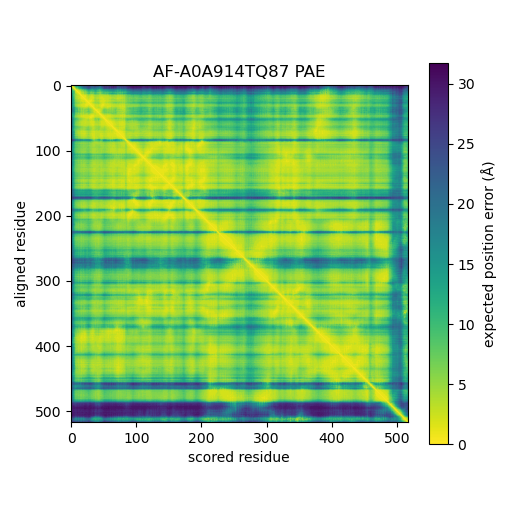00 90.31 218 ALA A C 1
ATOM 1748 O O . ALA A 1 218 ? 19.697 -5.891 -5.631 1.00 90.31 218 ALA A O 1
ATOM 1749 N N . MET A 1 219 ? 17.562 -5.527 -5.042 1.00 89.69 219 MET A N 1
ATOM 1750 C CA . MET A 1 219 ? 17.409 -6.806 -4.338 1.00 89.69 219 MET A CA 1
ATOM 1751 C C . MET A 1 219 ? 17.517 -7.999 -5.297 1.00 89.69 219 MET A C 1
ATOM 1753 O O . MET A 1 219 ? 18.325 -8.884 -5.049 1.00 89.69 219 MET A O 1
ATOM 1757 N N . LEU A 1 220 ? 16.790 -8.011 -6.419 1.00 90.19 220 LEU A N 1
ATOM 1758 C CA . LEU A 1 220 ? 16.873 -9.091 -7.412 1.00 90.19 220 LEU A CA 1
ATOM 1759 C C . LEU A 1 220 ? 18.282 -9.232 -7.999 1.00 90.19 220 LEU A C 1
ATOM 1761 O O . LEU A 1 220 ? 18.775 -10.348 -8.139 1.00 90.19 220 LEU A O 1
ATOM 1765 N N . ASP A 1 221 ? 18.953 -8.115 -8.300 1.00 89.69 221 ASP A N 1
ATOM 1766 C CA . ASP A 1 221 ? 20.341 -8.122 -8.772 1.00 89.69 221 ASP A CA 1
ATOM 1767 C C . ASP A 1 221 ? 21.292 -8.774 -7.760 1.00 89.69 221 ASP A C 1
ATOM 1769 O O . ASP A 1 221 ? 22.182 -9.537 -8.144 1.00 89.69 221 ASP A O 1
ATOM 1773 N N . PHE A 1 222 ? 21.082 -8.500 -6.471 1.00 88.81 222 PHE A N 1
ATOM 1774 C CA . PHE A 1 222 ? 21.832 -9.127 -5.393 1.00 88.81 222 PHE A CA 1
ATOM 1775 C C . PHE A 1 222 ? 21.513 -10.622 -5.256 1.00 88.81 222 PHE A C 1
ATOM 1777 O O . PHE A 1 222 ? 22.434 -11.434 -5.212 1.00 88.81 222 PHE A O 1
ATOM 1784 N N . LEU A 1 223 ? 20.234 -11.010 -5.240 1.00 88.50 223 LEU A N 1
ATOM 1785 C CA . LEU A 1 223 ? 19.824 -12.414 -5.108 1.00 88.50 223 LEU A CA 1
ATOM 1786 C C . LEU A 1 223 ? 20.283 -13.267 -6.307 1.00 88.50 223 LEU A C 1
ATOM 1788 O O . LEU A 1 223 ? 20.524 -14.462 -6.169 1.00 88.50 223 LEU A O 1
ATOM 1792 N N . ALA A 1 224 ? 20.469 -12.658 -7.480 1.00 86.56 224 ALA A N 1
ATOM 1793 C CA . ALA A 1 224 ? 20.960 -13.328 -8.680 1.00 86.56 224 ALA A CA 1
ATOM 1794 C C . ALA A 1 224 ? 22.497 -13.437 -8.763 1.00 86.56 224 ALA A C 1
ATOM 1796 O O . ALA A 1 224 ? 23.009 -13.711 -9.845 1.00 86.56 224 ALA A O 1
ATOM 1797 N N . TYR A 1 225 ? 23.249 -13.233 -7.670 1.00 74.69 225 TYR A N 1
ATOM 1798 C CA . TYR A 1 225 ? 24.720 -13.096 -7.649 1.00 74.69 225 TYR A CA 1
ATOM 1799 C C . TYR A 1 225 ? 25.506 -14.165 -8.445 1.00 74.69 225 TYR A C 1
ATOM 1801 O O . TYR A 1 225 ? 26.572 -13.867 -8.993 1.00 74.69 225 TYR A O 1
ATOM 1809 N N . CYS A 1 226 ? 24.991 -15.393 -8.575 1.00 71.12 226 CYS A N 1
ATOM 1810 C CA . CYS A 1 226 ? 25.599 -16.442 -9.397 1.00 71.12 226 CYS A CA 1
ATOM 1811 C C . CYS A 1 226 ? 25.636 -16.057 -10.889 1.00 71.12 226 CYS A C 1
ATOM 1813 O O . CYS A 1 226 ? 24.603 -15.847 -11.519 1.00 71.12 226 CYS A O 1
ATOM 1815 N N . GLY A 1 227 ? 26.835 -16.034 -11.485 1.00 72.75 227 GLY A N 1
ATOM 1816 C CA . GLY A 1 227 ? 27.106 -15.388 -12.778 1.00 72.75 227 GLY A CA 1
ATOM 1817 C C . GLY A 1 227 ? 26.107 -15.654 -13.915 1.00 72.75 227 GLY A C 1
ATOM 1818 O O . GLY A 1 227 ? 25.702 -14.706 -14.586 1.00 72.75 227 GLY A O 1
ATOM 1819 N N . ASN A 1 228 ? 25.680 -16.901 -14.139 1.00 85.00 228 ASN A N 1
ATOM 1820 C CA . ASN A 1 228 ? 24.711 -17.205 -15.202 1.00 85.00 228 ASN A CA 1
ATOM 1821 C C . ASN A 1 228 ? 23.300 -16.685 -14.887 1.00 85.00 228 ASN A C 1
ATOM 1823 O O . ASN A 1 228 ? 22.636 -16.175 -15.787 1.00 85.00 228 ASN A O 1
ATOM 1827 N N . THR A 1 229 ? 22.865 -16.761 -13.630 1.00 86.94 229 THR A N 1
ATOM 1828 C CA . THR A 1 229 ? 21.573 -16.231 -13.170 1.00 86.94 229 THR A CA 1
ATOM 1829 C C . THR A 1 229 ? 21.540 -14.712 -13.311 1.00 86.94 229 THR A C 1
ATOM 1831 O O . THR A 1 229 ? 20.622 -14.174 -13.925 1.00 86.94 229 THR A O 1
ATOM 1834 N N . ARG A 1 230 ? 22.595 -14.013 -12.863 1.00 89.94 230 ARG A N 1
ATOM 1835 C CA . ARG A 1 230 ? 22.693 -12.549 -12.990 1.00 89.94 230 ARG A CA 1
ATOM 1836 C C . ARG A 1 230 ? 22.638 -12.076 -14.436 1.00 89.94 230 ARG A C 1
ATOM 1838 O O . ARG A 1 230 ? 21.977 -11.087 -14.739 1.00 89.94 230 ARG A O 1
ATOM 1845 N N . LYS A 1 231 ? 23.337 -12.778 -15.335 1.00 90.31 231 LYS A N 1
ATOM 1846 C CA . LYS A 1 231 ? 23.336 -12.465 -16.771 1.00 90.31 231 LYS A CA 1
ATOM 1847 C C . LYS A 1 231 ? 21.935 -12.591 -17.366 1.00 90.31 231 LYS A C 1
ATOM 1849 O O . LYS A 1 231 ? 21.490 -11.643 -18.005 1.00 90.31 231 LYS A O 1
ATOM 1854 N N . LYS A 1 232 ? 21.231 -13.699 -17.096 1.00 91.69 232 LYS A N 1
ATOM 1855 C CA . LYS A 1 232 ? 19.841 -13.907 -17.539 1.00 91.69 232 LYS A CA 1
ATOM 1856 C C . LYS A 1 232 ? 18.908 -12.818 -17.011 1.00 91.69 232 LYS A C 1
ATOM 1858 O O . LYS A 1 232 ? 18.208 -12.189 -17.801 1.00 91.69 232 LYS A O 1
ATOM 1863 N N . LEU A 1 233 ? 18.990 -12.518 -15.713 1.00 92.81 233 LEU A N 1
ATOM 1864 C CA . LEU A 1 233 ? 18.227 -11.438 -15.087 1.00 92.81 233 LEU A CA 1
ATOM 1865 C C . LEU A 1 233 ? 18.486 -10.097 -15.788 1.00 92.81 233 LEU A C 1
ATOM 1867 O O . LEU A 1 233 ? 17.552 -9.393 -16.167 1.00 92.81 233 LEU A O 1
ATOM 1871 N N . HIS A 1 234 ? 19.753 -9.729 -15.998 1.00 92.50 234 HIS A N 1
ATOM 1872 C CA . HIS A 1 234 ? 20.115 -8.471 -16.660 1.00 92.50 234 HIS A CA 1
ATOM 1873 C C . HIS A 1 234 ? 19.614 -8.409 -18.097 1.00 92.50 234 HIS A C 1
ATOM 1875 O O . HIS A 1 234 ? 19.101 -7.371 -18.514 1.00 92.50 234 HIS A O 1
ATOM 1881 N N . GLU A 1 235 ? 19.759 -9.489 -18.859 1.00 93.25 235 GLU A N 1
ATOM 1882 C CA . GLU A 1 235 ? 19.239 -9.584 -20.222 1.00 93.25 235 GLU A CA 1
ATOM 1883 C C . GLU A 1 235 ? 17.722 -9.407 -20.239 1.00 93.25 235 GLU A C 1
ATOM 1885 O O . GLU A 1 235 ? 17.216 -8.585 -21.009 1.00 93.25 235 GLU A O 1
ATOM 1890 N N . ARG A 1 236 ? 17.004 -10.079 -19.336 1.00 94.06 236 ARG A N 1
ATOM 1891 C CA . ARG A 1 236 ? 15.553 -9.960 -19.218 1.00 94.06 236 ARG A CA 1
ATOM 1892 C C . ARG A 1 236 ? 15.113 -8.548 -18.844 1.00 94.06 236 ARG A C 1
ATOM 1894 O O . ARG A 1 236 ? 14.267 -7.971 -19.525 1.00 94.06 236 ARG A O 1
ATOM 1901 N N . LEU A 1 237 ? 15.721 -7.938 -17.827 1.00 93.50 237 LEU A N 1
ATOM 1902 C CA . LEU A 1 237 ? 15.397 -6.568 -17.420 1.00 93.50 237 LEU A CA 1
ATOM 1903 C C . LEU A 1 237 ? 15.702 -5.549 -18.539 1.00 93.50 237 LEU A C 1
ATOM 1905 O O . LEU A 1 237 ? 14.931 -4.611 -18.751 1.00 93.50 237 LEU A O 1
ATOM 1909 N N . ARG A 1 238 ? 16.781 -5.745 -19.314 1.00 92.44 238 ARG A N 1
ATOM 1910 C CA . ARG A 1 238 ? 17.089 -4.923 -20.503 1.00 92.44 238 ARG A CA 1
ATOM 1911 C C . ARG A 1 238 ? 16.047 -5.088 -21.606 1.00 92.44 238 ARG A C 1
ATOM 1913 O O . ARG A 1 238 ? 15.647 -4.089 -22.203 1.00 92.44 238 ARG A O 1
ATOM 1920 N N . GLN A 1 239 ? 15.593 -6.314 -21.869 1.00 92.81 239 GLN A N 1
ATOM 1921 C CA . GLN A 1 239 ? 14.518 -6.571 -22.833 1.00 92.81 239 GLN A CA 1
ATOM 1922 C C . GLN A 1 239 ? 13.232 -5.852 -22.426 1.00 92.81 239 GLN A C 1
ATOM 1924 O O . GLN A 1 239 ? 12.608 -5.203 -23.263 1.00 92.81 239 GLN A O 1
ATOM 1929 N N . LEU A 1 240 ? 12.853 -5.926 -21.150 1.00 92.94 240 LEU A N 1
ATOM 1930 C CA . LEU A 1 240 ? 11.672 -5.246 -20.621 1.00 92.94 240 LEU A CA 1
ATOM 1931 C C . LEU A 1 240 ? 11.796 -3.717 -20.744 1.00 92.94 240 LEU A C 1
ATOM 1933 O O . LEU A 1 240 ? 10.856 -3.057 -21.187 1.00 92.94 240 LEU A O 1
ATOM 1937 N N . GLN A 1 241 ? 12.964 -3.138 -20.433 1.00 90.06 241 GLN A N 1
ATOM 1938 C CA . GLN A 1 241 ? 13.181 -1.698 -20.618 1.00 90.06 241 GLN A CA 1
ATOM 1939 C C . GLN A 1 241 ? 13.038 -1.304 -22.094 1.00 90.06 241 GLN A C 1
ATOM 1941 O O . GLN A 1 241 ? 12.382 -0.315 -22.424 1.00 90.06 241 GLN A O 1
ATOM 1946 N N . TYR A 1 242 ? 13.628 -2.092 -22.992 1.00 88.94 242 TYR A N 1
ATOM 1947 C CA . TYR A 1 242 ? 13.540 -1.846 -24.425 1.00 88.94 242 TYR A CA 1
ATOM 1948 C C . TYR A 1 242 ? 12.099 -1.942 -24.944 1.00 88.94 242 TYR A C 1
ATOM 1950 O O . TYR A 1 242 ? 11.666 -1.082 -25.709 1.00 88.94 242 TYR A O 1
ATOM 1958 N N . GLN A 1 243 ? 11.317 -2.925 -24.483 1.00 88.56 243 GLN A N 1
ATOM 1959 C CA . GLN A 1 243 ? 9.885 -3.008 -24.790 1.00 88.56 243 GLN A CA 1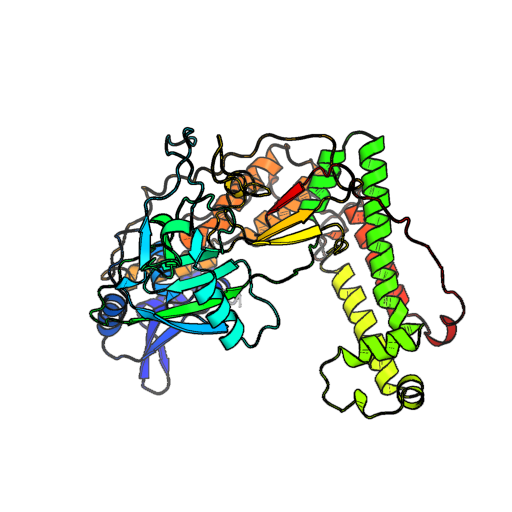
ATOM 1960 C C . GLN A 1 243 ? 9.155 -1.726 -24.385 1.00 88.56 243 GLN A C 1
ATOM 1962 O O . GLN A 1 243 ? 8.350 -1.210 -25.161 1.00 88.56 243 GLN A O 1
ATOM 1967 N N . ARG A 1 244 ? 9.487 -1.161 -23.219 1.00 88.62 244 ARG A N 1
ATOM 1968 C CA . ARG A 1 244 ? 8.889 0.093 -22.761 1.00 88.62 244 ARG A CA 1
ATOM 1969 C C . ARG A 1 244 ? 9.253 1.283 -23.649 1.00 88.62 244 ARG A C 1
ATOM 1971 O O . ARG A 1 244 ? 8.393 2.116 -23.925 1.00 88.62 244 ARG A O 1
ATOM 1978 N N . PHE A 1 245 ? 10.487 1.349 -24.155 1.00 87.31 245 PHE A N 1
ATOM 1979 C CA . PHE A 1 245 ? 10.875 2.365 -25.145 1.00 87.31 245 PHE A CA 1
ATOM 1980 C C . PHE A 1 245 ? 10.053 2.223 -26.430 1.00 87.31 245 PHE A C 1
ATOM 1982 O O . PHE A 1 245 ? 9.543 3.213 -26.956 1.00 87.31 245 PHE A O 1
ATOM 1989 N N . LEU A 1 246 ? 9.865 0.990 -26.909 1.00 85.81 246 LEU A N 1
ATOM 1990 C CA . LEU A 1 246 ? 9.046 0.726 -28.090 1.00 85.81 246 LEU A CA 1
ATOM 1991 C C . LEU A 1 246 ? 7.585 1.132 -27.880 1.00 85.81 246 LEU A C 1
ATOM 1993 O O . LEU A 1 246 ? 6.980 1.681 -28.791 1.00 85.81 246 LEU A O 1
ATOM 1997 N N . GLU A 1 247 ? 7.001 0.898 -26.706 1.00 87.44 247 GLU A N 1
ATOM 1998 C CA . GLU A 1 247 ? 5.632 1.340 -26.401 1.00 87.44 247 GLU A CA 1
ATOM 1999 C C . GLU A 1 247 ? 5.464 2.862 -26.476 1.00 87.44 247 GLU A C 1
ATOM 2001 O O . GLU A 1 247 ? 4.400 3.335 -26.874 1.00 87.44 247 GLU A O 1
ATOM 2006 N N . ILE A 1 248 ? 6.513 3.622 -26.149 1.00 87.25 248 ILE A N 1
ATOM 2007 C CA . ILE A 1 248 ? 6.527 5.085 -26.271 1.00 87.25 248 ILE A CA 1
ATOM 2008 C C . ILE A 1 248 ? 6.684 5.518 -27.737 1.00 87.25 248 ILE A C 1
ATOM 2010 O O . ILE A 1 248 ? 6.035 6.475 -28.152 1.00 87.25 248 ILE A O 1
ATOM 2014 N N . ILE A 1 249 ? 7.502 4.813 -28.529 1.00 84.69 249 ILE A N 1
ATOM 2015 C CA . ILE A 1 249 ? 7.764 5.160 -29.939 1.00 84.69 249 ILE A CA 1
ATOM 2016 C C . ILE A 1 249 ? 6.626 4.732 -30.873 1.00 84.69 249 ILE A C 1
ATOM 2018 O O . ILE A 1 249 ? 6.296 5.459 -31.805 1.00 84.69 249 ILE A O 1
ATOM 2022 N N . LYS A 1 250 ? 6.014 3.557 -30.670 1.00 85.06 250 LYS A N 1
ATOM 2023 C CA . LYS A 1 250 ? 5.033 2.984 -31.614 1.00 85.06 250 LYS A CA 1
ATOM 2024 C C . LYS A 1 250 ? 3.897 3.949 -32.000 1.00 85.06 250 LYS A C 1
ATOM 2026 O O . LYS A 1 250 ? 3.594 3.997 -33.188 1.00 85.06 250 LYS A O 1
ATOM 2031 N N . PRO A 1 251 ? 3.279 4.724 -31.082 1.00 85.38 251 PRO A N 1
ATOM 2032 C CA . PRO A 1 251 ? 2.251 5.700 -31.447 1.00 85.38 251 PRO A CA 1
ATOM 2033 C C . PRO A 1 251 ? 2.746 6.821 -32.368 1.00 85.38 251 PRO A C 1
ATOM 2035 O O . PRO A 1 251 ? 1.929 7.456 -33.015 1.00 85.38 251 PRO A O 1
ATOM 2038 N N . LEU A 1 252 ? 4.054 7.078 -32.418 1.00 80.00 252 LEU A N 1
ATOM 2039 C CA . LEU A 1 252 ? 4.657 8.112 -33.260 1.00 80.00 252 LEU A CA 1
ATOM 2040 C C . LEU A 1 252 ? 4.949 7.612 -34.681 1.00 80.00 252 LEU A C 1
ATOM 2042 O O . LEU A 1 252 ? 4.969 8.402 -35.619 1.00 80.00 252 LEU A O 1
ATOM 2046 N N . ALA A 1 253 ? 5.186 6.305 -34.829 1.00 76.38 253 ALA A N 1
ATOM 2047 C CA . ALA A 1 253 ? 5.612 5.686 -36.084 1.00 76.38 253 ALA A CA 1
ATOM 2048 C C . ALA A 1 253 ? 4.512 4.860 -36.778 1.00 76.38 253 ALA A C 1
ATOM 2050 O O . ALA A 1 253 ? 4.601 4.598 -37.973 1.00 76.38 253 ALA A O 1
ATOM 2051 N N . ILE A 1 254 ? 3.491 4.399 -36.044 1.00 79.94 254 ILE A N 1
ATOM 2052 C CA . ILE A 1 254 ? 2.479 3.462 -36.551 1.00 79.94 254 ILE A CA 1
ATOM 2053 C C . ILE A 1 254 ? 1.086 4.078 -36.407 1.00 79.94 254 ILE A C 1
ATOM 2055 O O . ILE A 1 254 ? 0.575 4.187 -35.294 1.00 79.94 254 ILE A O 1
ATOM 2059 N N . ASN A 1 255 ? 0.428 4.374 -37.532 1.00 81.94 255 ASN A N 1
ATOM 2060 C CA . ASN A 1 255 ? -0.900 5.009 -37.585 1.00 81.94 255 ASN A CA 1
ATOM 2061 C C . ASN A 1 255 ? -1.965 4.296 -36.736 1.00 81.94 255 ASN A C 1
ATOM 2063 O O . ASN A 1 255 ? -2.705 4.925 -35.986 1.00 81.94 255 ASN A O 1
ATOM 2067 N N . VAL A 1 256 ? -2.010 2.962 -36.783 1.00 84.38 256 VAL A N 1
ATOM 2068 C CA . VAL A 1 256 ? -2.960 2.184 -35.970 1.00 84.38 256 VAL A CA 1
ATOM 2069 C C . VAL A 1 256 ? -2.713 2.403 -34.472 1.00 84.38 256 VAL A C 1
ATOM 2071 O O . VAL A 1 256 ? -3.652 2.531 -33.685 1.00 84.38 256 VAL A O 1
ATOM 2074 N N . GLN A 1 257 ? -1.445 2.479 -34.062 1.00 82.44 257 GLN A N 1
ATOM 2075 C CA . GLN A 1 257 ? -1.089 2.718 -32.668 1.00 82.44 257 GLN A CA 1
ATOM 2076 C C . GLN A 1 257 ? -1.283 4.186 -32.271 1.00 82.44 257 GLN A C 1
ATOM 2078 O O . GLN A 1 257 ? -1.664 4.443 -31.130 1.00 82.44 257 GLN A O 1
ATOM 2083 N N . PHE A 1 258 ? -1.066 5.127 -33.192 1.00 84.31 258 PHE A N 1
ATOM 2084 C CA . PHE A 1 258 ? -1.392 6.540 -33.023 1.00 84.31 258 PHE A CA 1
ATOM 2085 C C . PHE A 1 258 ? -2.867 6.705 -32.645 1.00 84.31 258 PHE A C 1
ATOM 2087 O O . PHE A 1 258 ? -3.169 7.195 -31.558 1.00 84.31 258 PHE A O 1
ATOM 2094 N N . ILE A 1 259 ? -3.777 6.185 -33.477 1.00 84.44 259 ILE A N 1
ATOM 2095 C CA . ILE A 1 259 ? -5.230 6.273 -33.267 1.00 84.44 259 ILE A CA 1
ATOM 2096 C C . ILE A 1 259 ? -5.624 5.606 -31.947 1.00 84.44 259 ILE A C 1
ATOM 2098 O O . ILE A 1 259 ? -6.386 6.170 -31.159 1.00 84.44 259 ILE A O 1
ATOM 2102 N N . LYS A 1 260 ? -5.076 4.417 -31.665 1.00 87.44 260 LYS A N 1
ATOM 2103 C CA . LYS A 1 260 ? -5.334 3.709 -30.406 1.00 87.44 260 LYS A CA 1
ATOM 2104 C C . LYS A 1 260 ? -4.909 4.539 -29.197 1.00 87.44 260 LYS A C 1
ATOM 2106 O O . LYS A 1 260 ? -5.680 4.660 -28.252 1.00 87.44 260 LYS A O 1
ATOM 2111 N N . THR A 1 261 ? -3.710 5.119 -29.217 1.00 86.62 261 THR A N 1
ATOM 2112 C CA . THR A 1 261 ? -3.217 5.943 -28.108 1.00 86.62 261 THR A CA 1
ATOM 2113 C C . THR A 1 261 ? -4.010 7.246 -27.991 1.00 86.62 261 THR A C 1
ATOM 2115 O O . THR A 1 261 ? -4.342 7.650 -26.878 1.00 86.62 261 THR A O 1
ATOM 2118 N N . LEU A 1 262 ? -4.384 7.872 -29.105 1.00 86.44 262 LEU A N 1
ATOM 2119 C CA . LEU A 1 262 ? -5.205 9.081 -29.119 1.00 86.44 262 LEU A CA 1
ATOM 2120 C C . LEU A 1 262 ? -6.564 8.844 -28.446 1.00 86.44 262 LEU A C 1
ATOM 2122 O O . LEU A 1 262 ? -6.957 9.612 -27.573 1.00 86.44 262 LEU A O 1
ATOM 2126 N N . LYS A 1 263 ? -7.220 7.715 -28.742 1.00 84.88 263 LYS A N 1
ATOM 2127 C CA . LYS A 1 263 ? -8.494 7.316 -28.117 1.00 84.88 263 LYS A CA 1
ATOM 2128 C C . LYS A 1 263 ? -8.396 7.076 -26.600 1.00 84.88 263 LYS A C 1
ATOM 2130 O O . LYS A 1 263 ? -9.426 7.095 -25.933 1.00 84.88 263 LYS A O 1
ATOM 2135 N N . THR A 1 264 ? -7.192 6.880 -26.049 1.00 84.88 264 THR A N 1
ATOM 2136 C CA . THR A 1 264 ? -6.969 6.736 -24.591 1.00 84.88 264 THR A CA 1
ATOM 2137 C C . THR A 1 264 ? -6.731 8.057 -23.859 1.00 84.88 264 THR A C 1
ATOM 2139 O O . THR A 1 264 ? -6.620 8.062 -22.634 1.00 84.88 264 THR A O 1
ATOM 2142 N N . LEU A 1 265 ? -6.582 9.173 -24.576 1.00 82.25 265 LEU A N 1
ATOM 2143 C CA . LEU A 1 265 ? -6.479 10.487 -23.945 1.00 82.25 265 LEU A CA 1
ATOM 2144 C C . LEU A 1 265 ? -7.855 10.955 -23.452 1.00 82.25 265 LEU A C 1
ATOM 2146 O O . LEU A 1 265 ? -8.866 10.538 -24.020 1.00 82.25 265 LEU A O 1
ATOM 2150 N N . PRO A 1 266 ? -7.913 11.821 -22.420 1.00 80.00 266 PRO A N 1
ATOM 2151 C CA . PRO A 1 266 ? -9.157 12.469 -22.021 1.00 80.00 266 PRO A CA 1
ATOM 2152 C C . PRO A 1 266 ? -9.829 13.105 -23.242 1.00 80.00 266 PRO A C 1
ATOM 2154 O O . PRO A 1 266 ? -9.263 13.989 -23.888 1.00 80.00 266 PRO A O 1
ATOM 2157 N N . GLN A 1 267 ? -11.006 12.596 -23.603 1.00 70.50 267 GLN A N 1
ATOM 2158 C CA . GLN A 1 267 ? -11.680 12.981 -24.837 1.00 70.50 267 GLN A CA 1
ATOM 2159 C C . GLN A 1 267 ? -12.487 14.259 -24.601 1.00 70.50 267 GLN A C 1
ATOM 2161 O O . GLN A 1 267 ? -13.656 14.211 -24.237 1.00 70.50 267 GLN A O 1
ATOM 2166 N N . TYR A 1 268 ? -11.853 15.415 -24.807 1.00 72.56 268 TYR A N 1
ATOM 2167 C CA . TYR A 1 268 ? -12.552 16.708 -24.860 1.00 72.56 268 TYR A CA 1
ATOM 2168 C C . TYR A 1 268 ? -13.295 16.921 -26.194 1.00 72.56 268 TYR A C 1
ATOM 2170 O O . TYR A 1 268 ? -14.110 17.831 -26.307 1.00 72.56 268 TYR A O 1
ATOM 2178 N N . PHE A 1 269 ? -13.028 16.068 -27.191 1.00 70.69 269 PHE A N 1
ATOM 2179 C CA . PHE A 1 269 ? -13.631 16.077 -28.525 1.00 70.69 269 PHE A CA 1
ATOM 2180 C C . PHE A 1 269 ? -13.965 14.637 -28.957 1.00 70.69 269 PHE A C 1
ATOM 2182 O O . PHE A 1 269 ? -13.258 13.711 -28.543 1.00 70.69 269 PHE A O 1
ATOM 2189 N N . PRO A 1 270 ? -14.992 14.419 -29.801 1.00 71.06 270 PRO A N 1
ATOM 2190 C CA . PRO A 1 270 ? -15.442 13.087 -30.206 1.00 71.06 270 PRO A CA 1
ATOM 2191 C C . PRO A 1 270 ? -14.504 12.465 -31.255 1.00 71.06 270 PRO A C 1
ATOM 2193 O O . PRO A 1 270 ? -14.856 12.326 -32.422 1.00 71.06 270 PRO A O 1
ATOM 2196 N N . ILE A 1 271 ? -13.299 12.064 -30.834 1.00 75.62 271 ILE A N 1
ATOM 2197 C CA . ILE A 1 271 ? -12.263 11.448 -31.688 1.00 75.62 271 ILE A CA 1
ATOM 2198 C C . ILE A 1 271 ? -12.798 10.205 -32.419 1.00 75.62 271 ILE A C 1
ATOM 2200 O O . ILE A 1 271 ? -12.382 9.916 -33.534 1.00 75.62 271 ILE A O 1
ATOM 2204 N N . SER A 1 272 ? -13.732 9.469 -31.812 1.00 74.38 272 SER A N 1
ATOM 2205 C CA . SER A 1 272 ? -14.363 8.285 -32.411 1.00 74.38 272 SER A CA 1
ATOM 2206 C C . SER A 1 272 ? -15.297 8.586 -33.587 1.00 74.38 272 SER A C 1
ATOM 2208 O O . SER A 1 272 ? -15.599 7.667 -34.342 1.00 74.38 272 SER A O 1
ATOM 2210 N N . ALA A 1 273 ? -15.754 9.832 -33.738 1.00 74.00 273 ALA A N 1
ATOM 2211 C CA . ALA A 1 273 ? -16.631 10.265 -34.826 1.00 74.00 273 ALA A CA 1
ATOM 2212 C C . ALA A 1 273 ? -15.862 10.877 -36.011 1.00 74.00 273 ALA A C 1
ATOM 2214 O O . ALA A 1 273 ? -16.475 11.278 -36.998 1.00 74.00 273 ALA A O 1
ATOM 2215 N N . ILE A 1 274 ? -14.536 10.982 -35.903 1.00 76.94 274 ILE A N 1
ATOM 2216 C CA . ILE A 1 274 ? -13.663 11.605 -36.898 1.00 76.94 274 ILE A CA 1
ATOM 2217 C C . ILE A 1 274 ? -12.977 10.509 -37.715 1.00 76.94 274 ILE A C 1
ATOM 2219 O O . ILE A 1 274 ? -12.574 9.480 -37.174 1.00 76.94 274 ILE A O 1
ATOM 2223 N N . ASP A 1 275 ? -12.846 10.742 -39.019 1.00 80.81 275 ASP A N 1
ATOM 2224 C CA . ASP A 1 275 ? -12.202 9.817 -39.945 1.00 80.81 275 ASP A CA 1
ATOM 2225 C C . ASP A 1 275 ? -10.721 9.576 -39.596 1.00 80.81 275 ASP A C 1
ATOM 2227 O O . ASP A 1 275 ? -9.958 10.513 -39.347 1.00 80.81 275 ASP A O 1
ATOM 2231 N N . ASP A 1 276 ? -10.304 8.308 -39.613 1.00 81.31 276 ASP A N 1
ATOM 2232 C CA . ASP A 1 276 ? -8.957 7.888 -39.218 1.00 81.31 276 ASP A CA 1
ATOM 2233 C C . ASP A 1 276 ? -7.864 8.541 -40.085 1.00 81.31 276 ASP A C 1
ATOM 2235 O O . ASP A 1 276 ? -6.780 8.833 -39.575 1.00 81.31 276 ASP A O 1
ATOM 2239 N N . LYS A 1 277 ? -8.131 8.823 -41.370 1.00 80.88 277 LYS A N 1
ATOM 2240 C CA . LYS A 1 277 ? -7.168 9.498 -42.252 1.00 80.88 277 LYS A CA 1
ATOM 2241 C C . LYS A 1 277 ? -6.950 10.943 -41.817 1.00 80.88 277 LYS A C 1
ATOM 2243 O O . LYS A 1 277 ? -5.805 11.380 -41.726 1.00 80.88 277 LYS A O 1
ATOM 2248 N N . PHE A 1 278 ? -8.030 11.648 -41.480 1.00 82.06 278 PHE A N 1
ATOM 2249 C CA . PHE A 1 278 ? -7.940 13.000 -40.935 1.00 82.06 278 PHE A CA 1
ATOM 2250 C C . PHE A 1 278 ? -7.152 13.010 -39.623 1.00 82.06 278 PHE A C 1
ATOM 2252 O O . PHE A 1 278 ? -6.249 13.823 -39.468 1.00 82.06 278 PHE A O 1
ATOM 2259 N N . LEU A 1 279 ? -7.427 12.071 -38.708 1.00 78.38 279 LEU A N 1
ATOM 2260 C CA . LEU A 1 279 ? -6.722 11.990 -37.422 1.00 78.38 279 LEU A CA 1
ATOM 2261 C C . LEU A 1 279 ? -5.199 11.869 -37.585 1.00 78.38 279 LEU A C 1
ATOM 2263 O O . LEU A 1 279 ? -4.458 12.447 -36.795 1.00 78.38 279 LEU A O 1
ATOM 2267 N N . ILE A 1 280 ? -4.736 11.112 -38.583 1.00 77.00 280 ILE A N 1
ATOM 2268 C CA . ILE A 1 280 ? -3.307 10.882 -38.852 1.00 77.00 280 ILE A CA 1
ATOM 2269 C C . ILE A 1 280 ? -2.630 12.122 -39.454 1.00 77.00 280 ILE A C 1
ATOM 2271 O O . ILE A 1 280 ? -1.458 12.383 -39.169 1.00 77.00 280 ILE A O 1
ATOM 2275 N N . GLU A 1 281 ? -3.344 12.847 -40.315 1.00 81.25 281 GLU A N 1
ATOM 2276 C CA . GLU A 1 281 ? -2.829 14.019 -41.031 1.00 81.25 281 GLU A CA 1
ATOM 2277 C C . GLU A 1 281 ? -2.887 15.301 -40.183 1.00 81.25 281 GLU A C 1
ATOM 2279 O O . GLU A 1 281 ? -2.154 16.248 -40.466 1.00 81.25 281 GLU A O 1
ATOM 2284 N N . GLU A 1 282 ? -3.718 15.334 -39.136 1.00 86.44 282 GLU A N 1
ATOM 2285 C CA . GLU A 1 282 ? -3.934 16.520 -38.306 1.00 86.44 282 GLU A CA 1
ATOM 2286 C C . GLU A 1 282 ? -2.700 16.844 -37.421 1.00 86.44 282 GLU A C 1
ATOM 2288 O O . GLU A 1 282 ? -2.335 16.059 -36.531 1.00 86.44 282 GLU A O 1
ATOM 2293 N N . PRO A 1 283 ? -2.032 17.999 -37.627 1.00 86.12 283 PRO A N 1
ATOM 2294 C CA . PRO A 1 283 ? -0.778 18.316 -36.940 1.00 86.12 283 PRO A CA 1
ATOM 2295 C C . PRO A 1 283 ? -0.909 18.497 -35.425 1.00 86.12 283 PRO A C 1
ATOM 2297 O O . PRO A 1 283 ? 0.011 18.140 -34.682 1.00 86.12 283 PRO A O 1
ATOM 2300 N N . PHE A 1 284 ? -2.026 19.043 -34.938 1.00 87.00 284 PHE A N 1
ATOM 2301 C CA . PHE A 1 284 ? -2.226 19.246 -33.505 1.00 87.00 284 PHE A CA 1
ATOM 2302 C C . PHE A 1 284 ? -2.354 17.907 -32.759 1.00 87.00 284 PHE A C 1
ATOM 2304 O O . PHE A 1 284 ? -1.661 17.696 -31.760 1.00 87.00 284 PHE A O 1
ATOM 2311 N N . LEU A 1 285 ? -3.140 16.953 -33.261 1.00 85.88 285 LEU A N 1
ATOM 2312 C CA . LEU A 1 285 ? -3.260 15.607 -32.697 1.00 85.88 285 LEU A CA 1
ATOM 2313 C C . LEU A 1 285 ? -1.919 14.865 -32.719 1.00 85.88 285 LEU A C 1
ATOM 2315 O O . LEU A 1 285 ? -1.586 14.163 -31.757 1.00 85.88 285 LEU A O 1
ATOM 2319 N N . ARG A 1 286 ? -1.110 15.067 -33.767 1.00 84.19 286 ARG A N 1
ATOM 2320 C CA . ARG A 1 286 ? 0.262 14.549 -33.831 1.00 84.19 286 ARG A CA 1
ATOM 2321 C C . ARG A 1 286 ? 1.144 15.118 -32.718 1.00 84.19 286 ARG A C 1
ATOM 2323 O O . ARG A 1 286 ? 1.730 14.345 -31.957 1.00 84.19 286 ARG A O 1
ATOM 2330 N N . SER A 1 287 ? 1.133 16.440 -32.544 1.00 86.94 287 SER A N 1
ATOM 2331 C CA . SER A 1 287 ? 1.876 17.120 -31.472 1.00 86.94 287 SER A CA 1
ATOM 2332 C C . SER A 1 287 ? 1.446 16.681 -30.065 1.00 86.94 287 SER A C 1
ATOM 2334 O O . SER A 1 287 ? 2.265 16.612 -29.148 1.00 86.94 287 SER A O 1
ATOM 2336 N N . LEU A 1 288 ? 0.174 16.311 -29.877 1.00 88.12 288 LEU A N 1
ATOM 2337 C CA . LEU A 1 288 ? -0.336 15.821 -28.597 1.00 88.12 288 LEU A CA 1
ATOM 2338 C C . LEU A 1 288 ? 0.256 14.449 -28.239 1.00 88.12 288 LEU A C 1
ATOM 2340 O O . LEU A 1 288 ? 0.627 14.207 -27.085 1.00 88.12 288 LEU A O 1
ATOM 2344 N N . ILE A 1 289 ? 0.376 13.551 -29.220 1.00 87.12 289 ILE A N 1
ATOM 2345 C CA . ILE A 1 289 ? 1.016 12.244 -29.025 1.00 87.12 289 ILE A CA 1
ATOM 2346 C C . ILE A 1 289 ? 2.526 12.395 -28.815 1.00 87.12 289 ILE A C 1
ATOM 2348 O O . ILE A 1 289 ? 3.080 11.716 -27.947 1.00 87.12 289 ILE A O 1
ATOM 2352 N N . GLU A 1 290 ? 3.180 13.322 -29.516 1.00 86.44 290 GLU A N 1
ATOM 2353 C CA . GLU A 1 290 ? 4.587 13.676 -29.283 1.00 86.44 290 GLU A CA 1
ATOM 2354 C C . GLU A 1 290 ? 4.808 14.199 -27.857 1.00 86.44 290 GLU A C 1
ATOM 2356 O O . GLU A 1 290 ? 5.657 13.683 -27.127 1.00 86.44 290 GLU A O 1
ATOM 2361 N N . ALA A 1 291 ? 3.979 15.139 -27.396 1.00 89.69 291 ALA A N 1
ATOM 2362 C CA . ALA A 1 291 ? 4.032 15.653 -26.030 1.00 89.69 291 ALA A CA 1
ATOM 2363 C C . ALA A 1 291 ? 3.818 14.541 -24.986 1.00 89.69 291 ALA A C 1
ATOM 2365 O O . ALA A 1 291 ? 4.534 14.481 -23.979 1.00 89.69 291 ALA A O 1
ATOM 2366 N N . LYS A 1 292 ? 2.882 13.611 -25.234 1.00 90.06 292 LYS A N 1
ATOM 2367 C CA . LYS A 1 292 ? 2.677 12.424 -24.385 1.00 90.06 292 LYS A CA 1
ATOM 2368 C C . LYS A 1 292 ? 3.927 11.538 -24.358 1.00 90.06 292 LYS A C 1
ATOM 2370 O O . LYS A 1 292 ? 4.314 11.075 -23.284 1.00 90.06 292 LYS A O 1
ATOM 2375 N N . ALA A 1 293 ? 4.571 11.311 -25.502 1.00 88.75 293 ALA A N 1
ATOM 2376 C CA . ALA A 1 293 ? 5.780 10.500 -25.596 1.00 88.75 293 ALA A CA 1
ATOM 2377 C C . ALA A 1 293 ? 6.963 11.132 -24.845 1.00 88.75 293 ALA A C 1
ATOM 2379 O O . ALA A 1 293 ? 7.591 10.454 -24.028 1.00 88.75 293 ALA A O 1
ATOM 2380 N N . VAL A 1 294 ? 7.209 12.434 -25.034 1.00 90.19 294 VAL A N 1
ATOM 2381 C CA . VAL A 1 294 ? 8.228 13.201 -24.292 1.00 90.19 294 VAL A CA 1
ATOM 2382 C C . VAL A 1 294 ? 7.952 13.149 -22.786 1.00 90.19 294 VAL A C 1
ATOM 2384 O O . VAL A 1 294 ? 8.861 12.896 -21.992 1.00 90.19 294 VAL A O 1
ATOM 238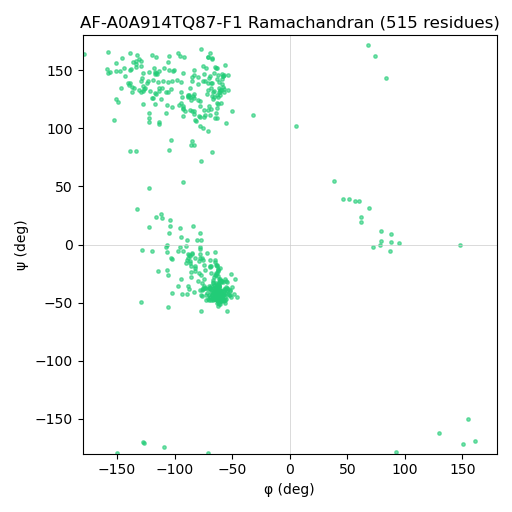7 N N . SER A 1 295 ? 6.693 13.336 -22.377 1.00 90.88 295 SER A N 1
ATOM 2388 C CA . SER A 1 295 ? 6.278 13.259 -20.971 1.00 90.88 295 SER A CA 1
ATOM 2389 C C . SER A 1 295 ? 6.544 11.874 -20.368 1.00 90.88 295 SER A C 1
ATOM 2391 O O . SER A 1 295 ? 7.154 11.767 -19.301 1.00 90.88 295 SER A O 1
ATOM 2393 N N . ASN A 1 296 ? 6.186 10.801 -21.078 1.00 89.88 296 ASN A N 1
ATOM 2394 C CA . ASN A 1 296 ? 6.439 9.425 -20.647 1.00 89.88 296 ASN A CA 1
ATOM 2395 C C . ASN A 1 296 ? 7.939 9.102 -20.568 1.00 89.88 296 ASN A C 1
ATOM 2397 O O . ASN A 1 296 ? 8.382 8.484 -19.598 1.00 89.88 296 ASN A O 1
ATOM 2401 N N . ALA A 1 297 ? 8.736 9.553 -21.541 1.00 88.19 297 ALA A N 1
ATOM 2402 C CA . ALA A 1 297 ? 10.188 9.391 -21.519 1.00 88.19 297 ALA A CA 1
ATOM 2403 C C . ALA A 1 297 ? 10.816 10.125 -20.318 1.00 88.19 297 ALA A C 1
ATOM 2405 O O . ALA A 1 297 ? 11.658 9.568 -19.612 1.00 88.19 297 ALA A O 1
ATOM 2406 N N . LYS A 1 298 ? 10.337 11.338 -20.016 1.00 89.44 298 LYS A N 1
ATOM 2407 C CA . LYS A 1 298 ? 10.756 12.126 -18.848 1.00 89.44 298 LYS A CA 1
ATOM 2408 C C . LYS A 1 298 ? 10.377 11.460 -17.526 1.00 89.44 298 LYS A C 1
ATOM 2410 O O . LYS A 1 298 ? 11.175 11.459 -16.590 1.00 89.44 298 LYS A O 1
ATOM 2415 N N . LEU A 1 299 ? 9.172 10.897 -17.436 1.0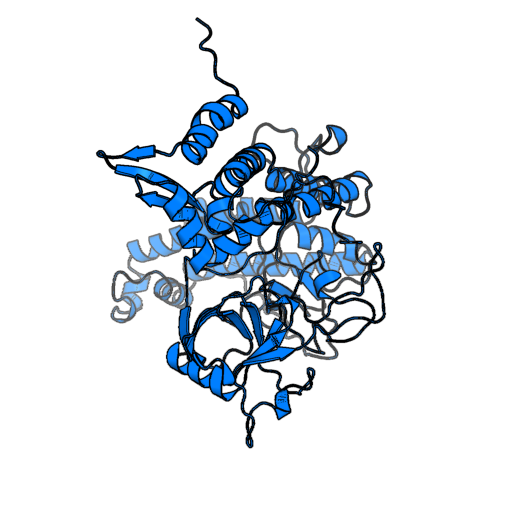0 87.44 299 LEU A N 1
ATOM 2416 C CA . LEU A 1 299 ? 8.708 10.135 -16.273 1.00 87.44 299 LEU A CA 1
ATOM 2417 C C . LEU A 1 299 ? 9.589 8.911 -16.026 1.00 87.44 299 LEU A C 1
ATOM 2419 O O . LEU A 1 299 ? 10.022 8.697 -14.899 1.00 87.44 299 LEU A O 1
ATOM 2423 N N . MET A 1 300 ? 9.902 8.156 -17.077 1.00 84.81 300 MET A N 1
ATOM 2424 C CA . MET A 1 300 ? 10.761 6.974 -17.002 1.00 84.81 300 MET A CA 1
ATOM 2425 C C . MET A 1 300 ? 12.199 7.313 -16.586 1.00 84.81 300 MET A C 1
ATOM 2427 O O . MET A 1 300 ? 12.796 6.569 -15.814 1.00 84.81 300 MET A O 1
ATOM 2431 N N . MET A 1 301 ? 12.735 8.447 -17.049 1.00 83.69 301 MET A N 1
ATOM 2432 C CA . MET A 1 301 ? 14.031 8.964 -16.597 1.00 83.69 301 MET A CA 1
ATOM 2433 C C . MET A 1 301 ? 14.012 9.333 -15.104 1.00 83.69 301 MET A C 1
ATOM 2435 O O . MET A 1 301 ? 14.971 9.052 -14.395 1.00 83.69 301 MET A O 1
ATOM 2439 N N . ARG A 1 302 ? 12.926 9.950 -14.612 1.00 82.38 302 ARG A N 1
ATOM 2440 C CA . ARG A 1 302 ? 12.834 10.472 -13.233 1.00 82.38 302 ARG A CA 1
ATOM 2441 C C . ARG A 1 302 ? 12.443 9.441 -12.178 1.00 82.38 302 ARG A C 1
ATOM 2443 O O . ARG A 1 302 ? 12.929 9.506 -11.057 1.00 82.38 302 ARG A O 1
ATOM 2450 N N . LYS A 1 303 ? 11.494 8.563 -12.492 1.00 77.44 303 LYS A N 1
ATOM 2451 C CA . LYS A 1 303 ? 10.842 7.654 -11.539 1.00 77.44 303 LYS A CA 1
ATOM 2452 C C . LYS A 1 303 ? 11.023 6.209 -11.978 1.00 77.44 303 LYS A C 1
ATOM 2454 O O . LYS A 1 303 ? 10.025 5.508 -12.085 1.00 77.44 303 LYS A O 1
ATOM 2459 N N . TRP A 1 304 ? 12.259 5.817 -12.311 1.00 80.88 304 TRP A N 1
ATOM 2460 C CA . TRP A 1 304 ? 12.583 4.498 -12.867 1.00 80.88 304 TRP A CA 1
ATOM 2461 C C . TRP A 1 304 ? 11.639 3.410 -12.330 1.00 80.88 304 TRP A C 1
ATOM 2463 O O . TRP A 1 304 ? 11.626 3.123 -11.135 1.00 80.88 304 TRP A O 1
ATOM 2473 N N . GLN A 1 305 ? 10.800 2.887 -13.221 1.00 85.62 305 GLN A N 1
ATOM 2474 C CA . GLN A 1 305 ? 9.781 1.888 -12.933 1.00 85.62 305 GLN A CA 1
ATOM 2475 C C . GLN A 1 305 ? 9.653 0.997 -14.160 1.00 85.62 305 GLN A C 1
ATOM 2477 O O . GLN A 1 305 ? 9.619 1.491 -15.295 1.00 85.62 305 GLN A O 1
ATOM 2482 N N . LEU A 1 306 ? 9.601 -0.308 -13.936 1.00 88.94 306 LEU A N 1
ATOM 2483 C CA . LEU A 1 306 ? 9.563 -1.284 -15.010 1.00 88.94 306 LEU A CA 1
ATOM 2484 C C . LEU A 1 306 ? 8.323 -2.153 -14.875 1.00 88.94 306 LEU A C 1
ATOM 2486 O O . LEU A 1 306 ? 8.256 -3.024 -14.014 1.00 88.94 306 LEU A O 1
ATOM 2490 N N . GLN A 1 307 ? 7.342 -1.908 -15.738 1.00 90.25 307 GLN A N 1
ATOM 2491 C CA . GLN A 1 307 ? 6.131 -2.712 -15.771 1.00 90.25 307 GLN A CA 1
ATOM 2492 C C . GLN A 1 307 ? 6.460 -4.126 -16.256 1.00 90.25 307 GLN A C 1
ATOM 2494 O O . GLN A 1 307 ? 7.071 -4.300 -17.313 1.00 90.25 307 GLN A O 1
ATOM 2499 N N . LEU A 1 308 ? 6.047 -5.129 -15.488 1.00 92.56 308 LEU A N 1
ATOM 2500 C CA . LEU A 1 308 ? 6.203 -6.529 -15.855 1.00 92.56 308 LEU A CA 1
ATOM 2501 C C . LEU A 1 308 ? 5.069 -6.978 -16.791 1.00 92.56 308 LEU A C 1
ATOM 2503 O O . LEU A 1 308 ? 3.948 -6.457 -16.704 1.00 92.56 308 LEU A O 1
ATOM 2507 N N . PRO A 1 309 ? 5.318 -7.950 -17.689 1.00 92.12 309 PRO A N 1
ATOM 2508 C CA . PRO A 1 309 ? 4.293 -8.454 -18.589 1.00 92.12 309 PRO A CA 1
ATOM 2509 C C . PRO A 1 309 ? 3.118 -9.028 -17.809 1.00 92.12 309 PRO A C 1
ATOM 2511 O O . PRO A 1 309 ? 3.286 -9.857 -16.917 1.00 92.12 309 PRO A O 1
ATOM 2514 N N . MET A 1 310 ? 1.901 -8.657 -18.202 1.00 90.69 310 MET A N 1
ATOM 2515 C CA . MET A 1 310 ? 0.706 -9.134 -17.517 1.00 90.69 310 MET A CA 1
ATOM 2516 C C . MET A 1 310 ? 0.513 -10.660 -17.611 1.00 90.69 310 MET A C 1
ATOM 2518 O O . MET A 1 310 ? -0.225 -11.235 -16.822 1.00 90.69 310 MET A O 1
ATOM 2522 N N . SER A 1 311 ? 1.151 -11.357 -18.539 1.00 92.75 311 SER A N 1
ATOM 2523 C CA . SER A 1 311 ? 1.119 -12.823 -18.566 1.00 92.75 311 SER A CA 1
ATOM 2524 C C . SER A 1 311 ? 2.011 -13.479 -17.503 1.00 92.75 311 SER A C 1
ATOM 2526 O O . SER A 1 311 ? 1.896 -14.682 -17.298 1.00 92.75 311 SER A O 1
ATOM 2528 N N . LEU A 1 312 ? 2.911 -12.714 -16.875 1.00 93.56 312 LEU A N 1
ATOM 2529 C CA . LEU A 1 312 ? 3.978 -13.221 -16.005 1.00 93.56 312 LEU A CA 1
ATOM 2530 C C . LEU A 1 312 ? 4.038 -12.542 -14.629 1.00 93.56 312 LEU A C 1
ATOM 2532 O O . LEU A 1 312 ? 4.863 -12.928 -13.806 1.00 93.56 312 LEU A O 1
ATOM 2536 N N . ALA A 1 313 ? 3.213 -11.518 -14.384 1.00 93.94 313 ALA A N 1
ATOM 2537 C CA . ALA A 1 313 ? 3.190 -10.812 -13.109 1.00 93.94 313 ALA A CA 1
ATOM 2538 C C . ALA A 1 313 ? 1.882 -10.047 -12.851 1.00 93.94 313 ALA A C 1
ATOM 2540 O O . ALA A 1 313 ? 1.241 -9.542 -13.782 1.00 93.94 313 ALA A O 1
ATOM 2541 N N . ARG A 1 314 ? 1.515 -9.895 -11.576 1.00 93.12 314 ARG A N 1
ATOM 2542 C CA . ARG A 1 314 ? 0.347 -9.140 -11.089 1.00 93.12 314 ARG A CA 1
ATOM 2543 C C . ARG A 1 314 ? 0.668 -8.426 -9.782 1.00 93.12 314 ARG A C 1
ATOM 2545 O O . ARG A 1 314 ? 1.390 -8.967 -8.955 1.00 93.12 314 ARG A O 1
ATOM 2552 N N . ALA A 1 315 ? 0.098 -7.241 -9.592 1.00 93.25 315 ALA A N 1
ATOM 2553 C CA . ALA A 1 315 ? -0.077 -6.690 -8.253 1.00 93.25 315 ALA A CA 1
ATOM 2554 C C . ALA A 1 315 ? -1.426 -7.184 -7.711 1.00 93.25 315 ALA A C 1
ATOM 2556 O O . ALA A 1 315 ? -2.440 -7.089 -8.408 1.00 93.25 315 ALA A O 1
ATOM 2557 N N . VAL A 1 316 ? -1.434 -7.748 -6.507 1.00 92.38 316 VAL A N 1
ATOM 2558 C CA . VAL A 1 316 ? -2.612 -8.348 -5.869 1.00 92.38 316 VAL A CA 1
ATOM 2559 C C . VAL A 1 316 ? -2.795 -7.803 -4.459 1.00 92.38 316 VAL A C 1
ATOM 2561 O O . VAL A 1 316 ? -1.837 -7.339 -3.847 1.00 92.38 316 VAL A O 1
ATOM 2564 N N . PHE A 1 317 ? -4.013 -7.880 -3.929 1.00 93.12 317 PHE A N 1
ATOM 2565 C CA . PHE A 1 317 ? -4.235 -7.661 -2.501 1.00 93.12 317 PHE A CA 1
ATOM 2566 C C . PHE A 1 317 ? -3.765 -8.864 -1.688 1.00 93.12 317 PHE A C 1
ATOM 2568 O O . PHE A 1 317 ? -3.912 -10.005 -2.130 1.00 93.12 317 PHE A O 1
ATOM 2575 N N . GLY A 1 318 ? -3.274 -8.601 -0.481 1.00 89.81 318 GLY A N 1
ATOM 2576 C CA . GLY A 1 318 ? -3.141 -9.624 0.543 1.00 89.81 318 GLY A CA 1
ATOM 2577 C C . GLY A 1 318 ? -4.514 -10.168 0.931 1.00 89.81 318 GLY A C 1
ATOM 2578 O O . GLY A 1 318 ? -5.353 -9.438 1.454 1.00 89.81 318 GLY A O 1
ATOM 2579 N N . ILE A 1 319 ? -4.734 -11.460 0.700 1.00 90.56 319 ILE A N 1
ATOM 2580 C CA . ILE A 1 319 ? -5.877 -12.231 1.211 1.00 90.56 319 ILE A CA 1
ATOM 2581 C C . ILE A 1 319 ? -5.390 -13.606 1.658 1.00 90.56 319 ILE A C 1
ATOM 2583 O O . ILE A 1 319 ? -4.308 -14.009 1.259 1.00 90.56 319 ILE A O 1
ATOM 2587 N N . MET A 1 320 ? -6.179 -14.353 2.430 1.00 87.62 320 MET A N 1
ATOM 2588 C CA . MET A 1 320 ? -5.839 -15.752 2.710 1.00 87.62 320 MET A CA 1
ATOM 2589 C C . MET A 1 320 ? -6.126 -16.615 1.475 1.00 87.62 320 MET A C 1
ATOM 2591 O O . MET A 1 320 ? -7.275 -16.757 1.064 1.00 87.62 320 MET A O 1
ATOM 2595 N N . ASP A 1 321 ? -5.080 -17.196 0.894 1.00 83.19 321 ASP A N 1
ATOM 2596 C CA . ASP A 1 321 ? -5.139 -18.044 -0.298 1.00 83.19 321 ASP A CA 1
ATOM 2597 C C . ASP A 1 321 ? -4.016 -19.089 -0.209 1.00 83.19 321 ASP A C 1
ATOM 2599 O O . ASP A 1 321 ? -2.850 -18.705 -0.120 1.00 83.19 321 ASP A O 1
ATOM 2603 N N . PRO A 1 322 ? -4.295 -20.402 -0.253 1.00 74.06 322 PRO A N 1
ATOM 2604 C CA . PRO A 1 322 ? -3.263 -21.432 -0.114 1.00 74.06 322 PRO A CA 1
ATOM 2605 C C . PRO A 1 322 ? -2.175 -21.374 -1.193 1.00 74.06 322 PRO A C 1
ATOM 2607 O O . PRO A 1 322 ? -1.108 -21.946 -0.988 1.00 74.06 322 PRO A O 1
ATOM 2610 N N . THR A 1 323 ? -2.431 -20.733 -2.338 1.00 78.12 323 THR A N 1
ATOM 2611 C CA . THR A 1 323 ? -1.450 -20.609 -3.424 1.00 78.12 323 THR A CA 1
ATOM 2612 C C . THR A 1 323 ? -0.450 -19.479 -3.213 1.00 78.12 323 THR A C 1
ATOM 2614 O O . THR A 1 323 ? 0.639 -19.537 -3.779 1.00 78.12 323 THR A O 1
ATOM 2617 N N . VAL A 1 324 ? -0.790 -18.468 -2.409 1.00 81.56 324 VAL A N 1
ATOM 2618 C CA . VAL A 1 324 ? 0.026 -17.252 -2.249 1.00 81.56 324 VAL A CA 1
ATOM 2619 C C . VAL A 1 324 ? 0.284 -16.929 -0.777 1.00 81.56 324 VAL A C 1
ATOM 2621 O O . VAL A 1 324 ? 1.422 -16.696 -0.383 1.00 81.56 324 VAL A O 1
ATOM 2624 N N . PHE A 1 325 ? -0.764 -16.923 0.042 1.00 89.94 325 PHE A N 1
ATOM 2625 C CA . PHE A 1 325 ? -0.741 -16.558 1.456 1.00 89.94 325 PHE A CA 1
ATOM 2626 C C . PHE A 1 325 ? -1.520 -17.614 2.258 1.00 89.94 325 PHE A C 1
ATOM 2628 O O . PHE A 1 325 ? -2.706 -17.428 2.560 1.00 89.94 325 PHE A O 1
ATOM 2635 N N . PRO A 1 326 ? -0.893 -18.763 2.564 1.00 88.75 326 PRO A N 1
ATOM 2636 C CA . PRO A 1 326 ? -1.570 -19.862 3.229 1.00 88.75 326 PRO A CA 1
ATOM 2637 C C . PRO A 1 326 ? -2.046 -19.433 4.617 1.00 88.75 326 PRO A C 1
ATOM 2639 O O . PRO A 1 326 ? -1.373 -18.678 5.308 1.00 88.75 326 PRO A O 1
ATOM 2642 N N . SER A 1 327 ? -3.187 -19.961 5.062 1.00 87.25 327 SER A N 1
ATOM 2643 C CA . SER A 1 327 ? -3.765 -19.656 6.381 1.00 87.25 327 SER A CA 1
ATOM 2644 C C . SER A 1 327 ? -3.127 -20.439 7.537 1.00 87.25 327 SER A C 1
ATOM 2646 O O . SER A 1 327 ? -3.596 -20.374 8.674 1.00 87.25 327 SER A O 1
ATOM 2648 N N . ARG A 1 328 ? -2.091 -21.239 7.256 1.00 87.62 328 ARG A N 1
ATOM 2649 C CA . ARG A 1 328 ? -1.394 -22.104 8.214 1.00 87.62 328 ARG A CA 1
ATOM 2650 C C . ARG A 1 328 ? 0.079 -22.206 7.844 1.00 87.62 328 ARG A C 1
ATOM 2652 O O . ARG A 1 328 ? 0.428 -22.204 6.669 1.00 87.62 328 ARG A O 1
ATOM 2659 N N . GLY A 1 329 ? 0.923 -22.387 8.851 1.00 89.81 329 GLY A N 1
ATOM 2660 C CA . GLY A 1 329 ? 2.365 -22.528 8.689 1.00 89.81 329 GLY A CA 1
ATOM 2661 C C . GLY A 1 329 ? 3.101 -22.009 9.916 1.00 89.81 329 GLY A C 1
ATOM 2662 O O . GLY A 1 329 ? 2.478 -21.685 10.927 1.00 89.81 329 GLY A O 1
ATOM 2663 N N . PHE A 1 330 ? 4.427 -21.917 9.820 1.00 91.81 330 PHE A N 1
ATOM 2664 C CA . PHE A 1 330 ? 5.244 -21.388 10.908 1.00 91.81 330 PHE A CA 1
ATOM 2665 C C . PHE A 1 330 ? 5.073 -19.873 11.036 1.00 91.81 330 PHE A C 1
ATOM 2667 O O . PHE A 1 330 ? 4.813 -19.380 12.129 1.00 91.81 330 PHE A O 1
ATOM 2674 N N . ARG A 1 331 ? 5.153 -19.135 9.931 1.00 93.06 331 ARG A N 1
ATOM 2675 C CA . ARG A 1 331 ? 5.072 -17.674 9.896 1.00 93.06 331 ARG A CA 1
ATOM 2676 C C . ARG A 1 331 ? 4.248 -17.244 8.670 1.00 93.06 331 ARG A C 1
ATOM 2678 O O . ARG A 1 331 ? 4.366 -17.892 7.631 1.00 93.06 331 ARG A O 1
ATOM 2685 N N . PRO A 1 332 ? 3.363 -16.241 8.776 1.00 93.31 332 PRO A N 1
ATOM 2686 C CA . PRO A 1 332 ? 2.609 -15.738 7.632 1.00 93.31 332 PRO A CA 1
ATOM 2687 C C . PRO A 1 332 ? 3.535 -15.067 6.613 1.00 93.31 332 PRO A C 1
ATOM 2689 O O . PRO A 1 332 ? 4.304 -14.184 6.979 1.00 93.31 332 PRO A O 1
ATOM 2692 N N . HIS A 1 333 ? 3.413 -15.414 5.329 1.00 93.00 333 HIS A N 1
ATOM 2693 C CA . HIS A 1 333 ? 4.165 -14.741 4.261 1.00 93.00 333 HIS A CA 1
ATOM 2694 C C . HIS A 1 333 ? 3.979 -13.208 4.225 1.00 93.00 333 HIS A C 1
ATOM 2696 O O . HIS A 1 333 ? 4.968 -12.527 3.982 1.00 93.00 333 HIS A O 1
ATOM 2702 N N . PRO A 1 334 ? 2.794 -12.622 4.509 1.00 93.12 334 PRO A N 1
ATOM 2703 C CA . PRO A 1 334 ? 2.660 -11.168 4.660 1.00 93.12 334 PRO A CA 1
ATOM 2704 C C . PRO A 1 334 ? 3.675 -10.561 5.637 1.00 93.12 334 PRO A C 1
ATOM 2706 O O . PRO A 1 334 ? 4.348 -9.589 5.302 1.00 93.12 334 PRO A O 1
ATOM 2709 N N . ASP A 1 335 ? 3.846 -11.199 6.796 1.00 93.00 335 ASP A N 1
ATOM 2710 C CA . ASP A 1 335 ? 4.778 -10.774 7.838 1.00 93.00 335 ASP A CA 1
ATOM 2711 C C . ASP A 1 335 ? 6.241 -10.995 7.413 1.00 93.00 335 ASP A C 1
ATOM 2713 O O . ASP A 1 335 ? 7.097 -10.145 7.645 1.00 93.00 335 ASP A O 1
ATOM 2717 N N . GLU A 1 336 ? 6.541 -12.089 6.705 1.00 92.44 336 GLU A N 1
ATOM 2718 C CA . GLU A 1 336 ? 7.877 -12.338 6.143 1.00 92.44 336 GLU A CA 1
ATOM 2719 C C . GLU A 1 336 ? 8.301 -11.284 5.109 1.00 92.44 336 GLU A C 1
ATOM 2721 O O . GLU A 1 336 ? 9.495 -11.029 4.927 1.00 92.44 336 GLU A O 1
ATOM 2726 N N . ILE A 1 337 ? 7.332 -10.657 4.440 1.00 91.19 337 ILE A N 1
ATOM 2727 C CA . ILE A 1 337 ? 7.559 -9.710 3.355 1.00 91.19 337 ILE A CA 1
ATOM 2728 C C . ILE A 1 337 ? 7.312 -8.286 3.867 1.00 91.19 337 ILE A C 1
ATOM 2730 O O . ILE A 1 337 ? 6.274 -7.678 3.621 1.00 91.19 337 ILE A O 1
ATOM 2734 N N . GLY A 1 338 ? 8.310 -7.719 4.547 1.00 87.31 338 GLY A N 1
ATOM 2735 C CA . GLY A 1 338 ? 8.261 -6.322 4.988 1.00 87.31 338 GLY A CA 1
ATOM 2736 C C . GLY A 1 338 ? 7.429 -6.064 6.246 1.00 87.31 338 GLY A C 1
ATOM 2737 O O . GLY A 1 338 ? 7.169 -4.897 6.529 1.00 87.31 338 GLY A O 1
ATOM 2738 N N . GLY A 1 339 ? 7.021 -7.107 6.982 1.00 89.12 339 GLY A N 1
ATOM 2739 C CA . GLY A 1 339 ? 6.155 -6.969 8.156 1.00 89.12 339 GLY A CA 1
ATOM 2740 C C . GLY A 1 339 ? 4.731 -6.538 7.798 1.00 89.12 339 GLY A C 1
ATOM 2741 O O . GLY A 1 339 ? 4.119 -5.782 8.553 1.00 89.12 339 GLY A O 1
ATOM 2742 N N . GLY A 1 340 ? 4.244 -6.934 6.617 1.00 90.19 340 GLY A N 1
ATOM 2743 C CA . GLY A 1 340 ? 2.920 -6.573 6.113 1.00 90.19 340 GLY A CA 1
ATOM 2744 C C . GLY A 1 340 ? 1.782 -7.369 6.756 1.00 90.19 340 GLY A C 1
ATOM 2745 O O . GLY A 1 340 ? 1.996 -8.380 7.429 1.00 90.19 340 GLY A O 1
ATOM 2746 N N . ASP A 1 341 ? 0.554 -6.921 6.510 1.00 90.38 341 ASP A N 1
ATOM 2747 C CA . ASP A 1 341 ? -0.684 -7.542 6.987 1.00 90.38 341 ASP A CA 1
ATOM 2748 C C . ASP A 1 341 ? -1.671 -7.810 5.830 1.00 90.38 341 ASP A C 1
ATOM 2750 O O . ASP A 1 341 ? -1.323 -7.750 4.653 1.00 90.38 341 ASP A O 1
ATOM 2754 N N . LEU A 1 342 ? -2.911 -8.197 6.138 1.00 93.31 342 LEU A N 1
ATOM 2755 C CA . LEU A 1 342 ? -3.958 -8.444 5.139 1.00 93.31 342 LEU A CA 1
ATOM 2756 C C . LEU A 1 342 ? -5.077 -7.385 5.232 1.00 93.31 342 LEU A C 1
ATOM 2758 O O . LEU A 1 342 ? -6.224 -7.646 4.871 1.00 93.31 342 LEU A O 1
ATOM 2762 N N . ASP A 1 343 ? -4.771 -6.173 5.719 1.00 90.38 343 ASP A N 1
ATOM 2763 C CA . ASP A 1 343 ? -5.735 -5.083 5.961 1.00 90.38 343 ASP A CA 1
ATOM 2764 C C . ASP A 1 343 ? -5.945 -4.130 4.760 1.00 90.38 343 ASP A C 1
ATOM 2766 O O . ASP A 1 343 ? -6.792 -3.217 4.784 1.00 90.38 343 ASP A O 1
ATOM 2770 N N . GLY A 1 344 ? -5.220 -4.392 3.672 1.00 89.44 344 GLY A N 1
ATOM 2771 C CA . GLY A 1 344 ? -5.230 -3.604 2.439 1.00 89.44 344 GLY A CA 1
ATOM 2772 C C . GLY A 1 344 ? -3.902 -3.571 1.691 1.00 89.44 344 GLY A C 1
ATOM 2773 O O . GLY A 1 344 ? -3.827 -2.933 0.640 1.00 89.44 344 GLY A O 1
ATOM 2774 N N . ASP A 1 345 ? -2.882 -4.234 2.227 1.00 91.56 345 ASP A N 1
ATOM 2775 C CA . ASP A 1 345 ? -1.555 -4.349 1.641 1.00 91.56 345 ASP A CA 1
ATOM 2776 C C . ASP A 1 345 ? -1.578 -4.979 0.243 1.00 91.56 345 ASP A C 1
ATOM 2778 O O . ASP A 1 345 ? -2.387 -5.863 -0.076 1.00 91.56 345 ASP A O 1
ATOM 2782 N N . THR A 1 346 ? -0.674 -4.495 -0.612 1.00 92.06 346 THR A N 1
ATOM 2783 C CA . THR A 1 346 ? -0.531 -4.971 -1.990 1.00 92.06 346 THR A CA 1
ATOM 2784 C C . THR A 1 346 ? 0.806 -5.654 -2.209 1.00 92.06 346 THR A C 1
ATOM 2786 O O . THR A 1 346 ? 1.849 -5.183 -1.758 1.00 92.06 346 THR A O 1
ATOM 2789 N N . TYR A 1 347 ? 0.771 -6.746 -2.963 1.00 92.75 347 TYR A N 1
ATOM 2790 C CA . TYR A 1 347 ? 1.922 -7.588 -3.237 1.00 92.75 347 TYR A CA 1
ATOM 2791 C C . TYR A 1 347 ? 2.108 -7.753 -4.737 1.00 92.75 347 TYR A C 1
ATOM 2793 O O . TYR A 1 347 ? 1.164 -8.017 -5.479 1.00 92.75 347 TYR A O 1
ATOM 2801 N N . ILE A 1 348 ? 3.343 -7.613 -5.192 1.00 92.69 348 ILE A N 1
ATOM 2802 C CA . ILE A 1 348 ? 3.759 -7.929 -6.549 1.00 92.69 348 ILE A CA 1
ATOM 2803 C C . ILE A 1 348 ? 4.125 -9.406 -6.589 1.00 92.69 348 ILE A C 1
ATOM 2805 O O . ILE A 1 348 ? 5.095 -9.821 -5.967 1.00 92.69 348 ILE A O 1
ATOM 2809 N N . ILE A 1 349 ? 3.378 -10.180 -7.362 1.00 91.69 349 ILE A N 1
ATOM 2810 C CA . ILE A 1 349 ? 3.662 -11.584 -7.639 1.00 91.69 349 ILE A CA 1
ATOM 2811 C C . ILE A 1 349 ? 4.145 -11.689 -9.075 1.00 91.69 349 ILE A C 1
ATOM 2813 O O . ILE A 1 349 ? 3.499 -11.162 -9.986 1.00 91.69 349 ILE A O 1
ATOM 2817 N N . PHE A 1 350 ? 5.252 -12.385 -9.295 1.00 92.62 350 PHE A N 1
ATOM 2818 C CA . PHE A 1 350 ? 5.714 -12.723 -10.633 1.00 92.62 350 PHE A CA 1
ATOM 2819 C C . PHE A 1 350 ? 6.251 -14.150 -10.704 1.00 92.62 350 PHE A C 1
ATOM 2821 O O . PHE A 1 350 ? 6.771 -14.692 -9.734 1.00 92.62 350 PHE A O 1
ATOM 2828 N N . TRP A 1 351 ? 6.105 -14.741 -11.886 1.00 92.69 351 TRP A N 1
ATOM 2829 C CA . TRP A 1 351 ? 6.536 -16.097 -12.242 1.00 92.69 351 TRP A CA 1
ATOM 2830 C C . TRP A 1 351 ? 7.287 -16.087 -13.584 1.00 92.69 351 TRP A C 1
ATOM 2832 O O . TRP A 1 351 ? 7.217 -17.022 -14.380 1.00 92.69 351 TRP A O 1
ATOM 2842 N N . ASP A 1 352 ? 7.965 -14.973 -13.881 1.00 92.88 352 ASP A N 1
ATOM 2843 C CA . ASP A 1 352 ? 8.856 -14.858 -15.035 1.00 92.88 352 ASP A CA 1
ATOM 2844 C C . ASP A 1 352 ? 10.153 -15.632 -14.739 1.00 92.88 352 ASP A C 1
ATOM 2846 O O . ASP A 1 352 ? 10.929 -15.174 -13.897 1.00 92.88 352 ASP A O 1
ATOM 2850 N N . PRO A 1 353 ? 10.420 -16.773 -15.403 1.00 90.81 353 PRO A N 1
ATOM 2851 C CA . PRO A 1 353 ? 11.525 -17.665 -15.044 1.00 90.81 353 PRO A CA 1
ATOM 2852 C C . PRO A 1 353 ? 12.904 -17.007 -15.169 1.00 90.81 353 PRO A C 1
ATOM 2854 O O . PRO A 1 353 ? 13.848 -17.431 -14.507 1.00 90.81 353 PRO A O 1
ATOM 2857 N N . ASP A 1 354 ? 13.031 -15.953 -15.979 1.00 90.38 354 ASP A N 1
ATOM 2858 C CA . ASP A 1 354 ? 14.285 -15.216 -16.138 1.00 90.38 354 ASP A CA 1
ATOM 2859 C C . ASP A 1 354 ? 14.485 -14.133 -15.058 1.00 90.38 354 ASP A C 1
ATOM 2861 O O . ASP A 1 354 ? 15.557 -13.528 -14.986 1.00 90.38 354 ASP A O 1
ATOM 2865 N N . LEU A 1 355 ? 13.469 -13.865 -14.225 1.00 91.25 355 LEU A N 1
ATOM 2866 C CA . LEU A 1 355 ? 13.535 -12.934 -13.092 1.00 91.25 355 LEU A CA 1
ATOM 2867 C C . LEU A 1 355 ? 13.655 -13.635 -11.731 1.00 91.25 355 LEU A C 1
ATOM 2869 O O . LEU A 1 355 ? 13.921 -12.960 -10.736 1.00 91.25 355 LEU A O 1
ATOM 2873 N N . ILE A 1 356 ? 13.448 -14.952 -11.673 1.00 89.25 356 ILE A N 1
ATOM 2874 C CA . ILE A 1 356 ? 13.469 -15.716 -10.422 1.00 89.25 356 ILE A CA 1
ATOM 2875 C C . ILE A 1 356 ? 14.928 -15.944 -9.998 1.00 89.25 356 ILE A C 1
ATOM 2877 O O . ILE A 1 356 ? 15.705 -16.540 -10.754 1.00 89.25 356 ILE A O 1
ATOM 2881 N N . PRO A 1 357 ? 15.343 -15.449 -8.818 1.00 86.31 357 PRO A N 1
ATOM 2882 C CA . PRO A 1 357 ? 16.690 -15.677 -8.321 1.00 86.31 357 PRO A CA 1
ATOM 2883 C C . PRO A 1 357 ? 16.874 -17.135 -7.886 1.00 86.31 357 PRO A C 1
ATOM 2885 O O . PRO A 1 357 ? 15.919 -17.850 -7.611 1.00 86.31 357 PRO A O 1
ATOM 2888 N N . ASN A 1 358 ? 18.126 -17.575 -7.785 1.00 86.44 358 ASN A N 1
ATOM 2889 C CA . ASN A 1 358 ? 18.486 -18.936 -7.377 1.00 86.44 358 ASN A CA 1
ATOM 2890 C C . ASN A 1 358 ? 18.994 -19.019 -5.927 1.00 86.44 358 ASN A C 1
ATOM 2892 O O . ASN A 1 358 ? 19.663 -19.988 -5.566 1.00 86.44 358 ASN A O 1
ATOM 2896 N N . TRP A 1 359 ? 18.753 -17.977 -5.133 1.00 85.88 359 TRP A N 1
ATOM 2897 C CA . TRP A 1 359 ? 19.189 -17.876 -3.748 1.00 85.88 359 TRP A CA 1
ATOM 2898 C C . TRP A 1 359 ? 18.083 -17.264 -2.888 1.00 85.88 359 TRP A C 1
ATOM 2900 O O . TRP A 1 359 ? 17.430 -16.304 -3.299 1.00 85.88 359 TRP A O 1
ATOM 2910 N N . GLU A 1 360 ? 17.913 -17.819 -1.691 1.00 83.38 360 GLU A N 1
ATOM 2911 C CA . GLU A 1 360 ? 16.898 -17.432 -0.714 1.00 83.38 360 GLU A CA 1
ATOM 2912 C C . GLU A 1 360 ? 17.564 -16.908 0.562 1.00 83.38 360 GLU A C 1
ATOM 2914 O O . GLU A 1 360 ? 18.632 -17.376 0.967 1.00 83.38 360 GLU A O 1
ATOM 2919 N N . ALA A 1 361 ? 16.911 -15.944 1.210 1.00 83.25 361 ALA A N 1
ATOM 2920 C CA . ALA A 1 361 ? 17.328 -15.380 2.486 1.00 83.25 361 ALA A CA 1
ATOM 2921 C C . ALA A 1 361 ? 16.260 -15.632 3.551 1.00 83.25 361 ALA A C 1
ATOM 2923 O O . ALA A 1 361 ? 15.071 -15.690 3.242 1.00 83.25 361 ALA A O 1
ATOM 2924 N N . LEU A 1 362 ? 16.680 -15.717 4.815 1.00 87.88 362 LEU A N 1
ATOM 2925 C CA . LEU A 1 362 ? 15.731 -15.743 5.924 1.00 87.88 362 LEU A CA 1
ATOM 2926 C C . LEU A 1 362 ? 15.021 -14.382 6.051 1.00 87.88 362 LEU A C 1
ATOM 2928 O O . LEU A 1 362 ? 15.691 -13.347 5.946 1.00 87.88 362 LEU A O 1
ATOM 2932 N N . PRO A 1 363 ? 13.703 -14.369 6.321 1.00 89.19 363 PRO A N 1
ATOM 2933 C CA . PRO A 1 363 ? 12.964 -13.139 6.579 1.00 89.19 363 PRO A CA 1
ATOM 2934 C C . PRO A 1 363 ? 13.525 -12.368 7.778 1.00 89.19 363 PRO A C 1
ATOM 2936 O O . PRO A 1 363 ? 13.982 -12.963 8.759 1.00 89.19 363 PRO A O 1
ATOM 2939 N N . ALA A 1 364 ? 13.455 -11.037 7.722 1.00 88.56 364 ALA A N 1
ATOM 2940 C CA . ALA A 1 364 ? 13.841 -10.192 8.847 1.00 88.56 364 ALA A CA 1
ATOM 2941 C C . ALA A 1 364 ? 12.869 -10.353 10.032 1.00 88.56 364 ALA A C 1
ATOM 2943 O O . ALA A 1 364 ? 11.746 -10.844 9.886 1.00 88.56 364 ALA A O 1
ATOM 2944 N N . ASP A 1 365 ? 13.314 -9.958 11.222 1.00 88.88 365 ASP A N 1
ATOM 2945 C CA . ASP A 1 365 ? 12.439 -9.830 12.387 1.00 88.88 365 ASP A CA 1
ATOM 2946 C C . ASP A 1 365 ? 11.765 -8.454 12.347 1.00 88.88 365 ASP A C 1
ATOM 2948 O O . ASP A 1 365 ? 12.461 -7.444 12.448 1.00 88.88 365 ASP A O 1
ATOM 2952 N N . TYR A 1 366 ? 10.440 -8.450 12.181 1.00 88.00 366 TYR A N 1
ATOM 2953 C CA . TYR A 1 366 ? 9.585 -7.257 12.132 1.00 88.00 366 TYR A CA 1
ATOM 2954 C C . TYR A 1 366 ? 8.803 -7.058 13.439 1.00 88.00 366 TYR A C 1
ATOM 2956 O O . TYR A 1 366 ? 7.743 -6.431 13.479 1.00 88.00 366 TYR A O 1
ATOM 2964 N N . THR A 1 367 ? 9.287 -7.656 14.531 1.00 85.44 367 THR A N 1
ATOM 2965 C CA . THR A 1 367 ? 8.648 -7.518 15.836 1.00 85.44 367 THR A CA 1
ATOM 2966 C C . THR A 1 367 ? 8.678 -6.058 16.274 1.00 85.44 367 THR A C 1
ATOM 2968 O O . THR A 1 367 ? 9.739 -5.446 16.424 1.00 85.44 367 THR A O 1
ATOM 2971 N N . ALA A 1 368 ? 7.488 -5.500 16.504 1.00 80.00 368 ALA A N 1
ATOM 2972 C CA . ALA A 1 368 ? 7.338 -4.095 16.842 1.00 80.00 368 ALA A CA 1
ATOM 2973 C C . ALA A 1 368 ? 8.114 -3.737 18.128 1.00 80.00 368 ALA A C 1
ATOM 2975 O O . ALA A 1 368 ? 8.053 -4.472 19.121 1.00 80.00 368 ALA A O 1
ATOM 2976 N N . PRO A 1 369 ? 8.805 -2.583 18.161 1.00 82.00 369 PRO A N 1
ATOM 2977 C CA . PRO A 1 369 ? 9.519 -2.145 19.351 1.00 82.00 369 PRO A CA 1
ATOM 2978 C C . PRO A 1 369 ? 8.556 -1.843 20.505 1.00 82.00 369 PRO A C 1
ATOM 2980 O O . PRO A 1 369 ? 7.407 -1.440 20.299 1.00 82.00 369 PRO A O 1
ATOM 2983 N N . SER A 1 370 ? 9.046 -1.980 21.740 1.00 79.38 370 SER A N 1
ATOM 2984 C CA . SER A 1 370 ? 8.258 -1.646 22.929 1.00 79.38 370 SER A CA 1
ATOM 2985 C C . SER A 1 370 ? 7.899 -0.157 22.963 1.00 79.38 370 SER A C 1
ATOM 2987 O O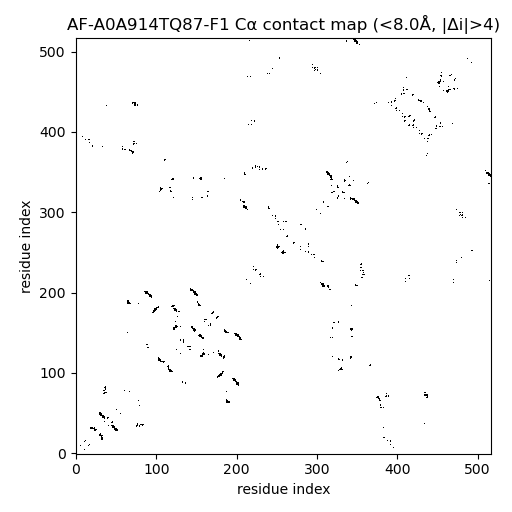 . SER A 1 370 ? 8.757 0.723 22.868 1.00 79.38 370 SER A O 1
ATOM 2989 N N . VAL A 1 371 ? 6.608 0.114 23.155 1.00 80.19 371 VAL A N 1
ATOM 2990 C CA . VAL A 1 371 ? 6.020 1.458 23.255 1.00 80.19 371 VAL A CA 1
ATOM 2991 C C . VAL A 1 371 ? 5.524 1.776 24.669 1.00 80.19 371 VAL A C 1
ATOM 2993 O O . VAL A 1 371 ? 4.661 2.628 24.852 1.00 80.19 371 VAL A O 1
ATOM 2996 N N . GLU A 1 372 ? 6.048 1.101 25.697 1.00 78.44 372 GLU A N 1
ATOM 2997 C CA . GLU A 1 372 ? 5.619 1.300 27.094 1.00 78.44 372 GLU A CA 1
ATOM 2998 C C . GLU A 1 372 ? 5.833 2.728 27.608 1.00 78.44 372 GLU A C 1
ATOM 3000 O O . GLU A 1 372 ? 5.052 3.218 28.420 1.00 78.44 372 GLU A O 1
ATOM 3005 N N . HIS A 1 373 ? 6.864 3.407 27.105 1.00 83.19 373 HIS A N 1
ATOM 3006 C CA . HIS A 1 373 ? 7.186 4.790 27.455 1.00 83.19 373 HIS A CA 1
ATOM 3007 C C . HIS A 1 373 ? 6.282 5.819 26.756 1.00 83.19 373 HIS A C 1
ATOM 3009 O O . HIS A 1 373 ? 6.324 7.001 27.101 1.00 83.19 373 HIS A O 1
ATOM 3015 N N . ILE A 1 374 ? 5.485 5.402 25.765 1.00 84.00 374 ILE A N 1
ATOM 3016 C CA . ILE A 1 374 ? 4.574 6.300 25.060 1.00 84.00 374 ILE A CA 1
ATOM 3017 C C . ILE A 1 374 ? 3.349 6.538 25.939 1.00 84.00 374 ILE A C 1
ATOM 3019 O O . ILE A 1 374 ? 2.651 5.602 26.337 1.00 84.00 374 ILE A O 1
ATOM 3023 N N . GLU A 1 375 ? 3.083 7.813 26.229 1.00 88.50 375 GLU A N 1
ATOM 3024 C CA . GLU A 1 375 ? 1.912 8.231 26.996 1.00 88.50 375 GLU A CA 1
ATOM 3025 C C . GLU A 1 375 ? 0.633 7.665 26.366 1.00 88.50 375 GLU A C 1
ATOM 3027 O O . GLU A 1 375 ? 0.431 7.756 25.154 1.00 88.50 375 GLU A O 1
ATOM 3032 N N . LYS A 1 376 ? -0.241 7.089 27.196 1.00 91.50 376 LYS A N 1
ATOM 3033 C CA . LYS A 1 376 ? -1.543 6.585 26.759 1.00 91.50 376 LYS A CA 1
ATOM 3034 C C . LYS A 1 376 ? -2.633 7.605 27.059 1.00 91.50 376 LYS A C 1
ATOM 3036 O O . LYS A 1 376 ? -2.630 8.244 28.108 1.00 91.50 376 LYS A O 1
ATOM 3041 N N . VAL A 1 377 ? -3.579 7.722 26.140 1.00 92.62 377 VAL A N 1
ATOM 3042 C CA . VAL A 1 377 ? -4.654 8.710 26.161 1.00 92.62 377 VAL A CA 1
ATOM 3043 C C . VAL A 1 377 ? -6.008 8.054 25.951 1.00 92.62 377 VAL A C 1
ATOM 3045 O O . VAL A 1 377 ? -6.116 6.995 25.329 1.00 92.62 377 VAL A O 1
ATOM 3048 N N . ASP A 1 378 ? -7.035 8.706 26.478 1.00 91.31 378 ASP A N 1
ATOM 3049 C CA . ASP A 1 378 ? -8.436 8.433 26.194 1.00 91.31 378 ASP A CA 1
ATOM 3050 C C . ASP A 1 378 ? -9.022 9.579 25.348 1.00 91.31 378 ASP A C 1
ATOM 3052 O O . ASP A 1 378 ? -8.304 10.479 24.913 1.00 91.31 378 ASP A O 1
ATOM 3056 N N . LEU A 1 379 ? -10.332 9.570 25.091 1.00 89.19 379 LEU A N 1
ATOM 3057 C CA . LEU A 1 379 ? -10.965 10.644 24.318 1.00 89.19 379 LEU A CA 1
ATOM 3058 C C . LEU A 1 379 ? -10.924 12.019 25.008 1.00 89.19 379 LEU A C 1
ATOM 3060 O O . LEU A 1 379 ? -10.979 13.033 24.312 1.00 89.19 379 LEU A O 1
ATOM 3064 N N . HIS A 1 380 ? -10.855 12.076 26.341 1.00 88.25 380 HIS A N 1
ATOM 3065 C CA . HIS A 1 380 ? -10.961 13.329 27.090 1.00 88.25 380 HIS A CA 1
ATOM 3066 C C . HIS A 1 380 ? -9.676 14.146 27.010 1.00 88.25 380 HIS A C 1
ATOM 3068 O O . HIS A 1 380 ? -9.739 15.364 26.865 1.00 88.25 380 HIS A O 1
ATOM 3074 N N . ASN A 1 381 ? -8.517 13.487 27.068 1.00 90.81 381 ASN A N 1
ATOM 3075 C CA . ASN A 1 381 ? -7.217 14.155 26.975 1.00 90.81 381 ASN A CA 1
ATOM 3076 C C . ASN A 1 381 ? -6.609 14.129 25.557 1.00 90.81 381 ASN A C 1
ATOM 3078 O O . ASN A 1 381 ? -5.602 14.800 25.307 1.00 90.81 381 ASN A O 1
ATOM 3082 N N . LEU A 1 382 ? -7.231 13.435 24.594 1.00 90.44 382 LEU A N 1
ATOM 3083 C CA . LEU A 1 382 ? -6.750 13.377 23.210 1.00 90.44 382 LEU A CA 1
ATOM 3084 C C . LEU A 1 382 ? -6.628 14.759 22.556 1.00 90.44 382 LEU A C 1
ATOM 3086 O O . LEU A 1 382 ? -5.650 15.007 21.857 1.00 90.44 382 LEU A O 1
ATOM 3090 N N . GLN A 1 383 ? -7.576 15.670 22.795 1.00 88.38 383 GLN A N 1
ATOM 3091 C CA . GLN A 1 383 ? -7.553 17.018 22.207 1.00 88.38 383 GLN A CA 1
ATOM 3092 C C . GLN A 1 383 ? -6.350 17.865 22.618 1.00 88.38 383 GLN A C 1
ATOM 3094 O O . GLN A 1 383 ? -6.021 18.832 21.929 1.00 88.38 383 GLN A O 1
ATOM 3099 N N . ASP A 1 384 ? -5.722 17.533 23.740 1.00 88.81 384 ASP A N 1
ATOM 3100 C CA . ASP A 1 384 ? -4.549 18.246 24.221 1.00 88.81 384 ASP A CA 1
ATOM 3101 C C . ASP A 1 384 ? -3.277 17.517 23.795 1.00 88.81 384 ASP A C 1
ATOM 3103 O O . ASP A 1 384 ? -2.304 18.153 23.406 1.00 88.81 384 ASP A O 1
ATOM 3107 N N . LYS A 1 385 ? -3.293 16.180 23.772 1.00 91.06 385 LYS A N 1
ATOM 3108 C CA . LYS A 1 385 ? -2.111 15.347 23.498 1.00 91.06 385 LYS A CA 1
ATOM 3109 C C . LYS A 1 385 ? -1.867 15.067 22.017 1.00 91.06 385 LYS A C 1
ATOM 3111 O O . LYS A 1 385 ? -0.718 15.081 21.574 1.00 91.06 385 LYS A O 1
ATOM 3116 N N . HIS A 1 386 ? -2.919 14.852 21.230 1.00 89.00 386 HIS A N 1
ATOM 3117 C CA . HIS A 1 386 ? -2.800 14.585 19.797 1.00 89.00 386 HIS A CA 1
ATOM 3118 C C . HIS A 1 386 ? -2.095 15.734 19.053 1.00 89.00 386 HIS A C 1
ATOM 3120 O O . HIS A 1 386 ? -1.140 15.443 18.332 1.00 89.00 386 HIS A O 1
ATOM 3126 N N . PRO A 1 387 ? -2.417 17.027 19.280 1.00 89.06 387 PRO A N 1
ATOM 3127 C CA . PRO A 1 387 ? -1.678 18.146 18.688 1.00 89.06 387 PRO A CA 1
ATOM 3128 C C . PRO A 1 387 ? -0.160 18.109 18.890 1.00 89.06 387 PRO A C 1
ATOM 3130 O O . PRO A 1 387 ? 0.587 18.426 17.961 1.00 89.06 387 PRO A O 1
ATOM 3133 N N . HIS A 1 388 ? 0.309 17.699 20.074 1.00 90.12 388 HIS A N 1
ATOM 3134 C CA . HIS A 1 388 ? 1.741 17.554 20.344 1.00 90.12 388 HIS A CA 1
ATOM 3135 C C . HIS A 1 388 ? 2.360 16.453 19.487 1.00 90.12 388 HIS A C 1
ATOM 3137 O O . HIS A 1 388 ? 3.374 16.701 18.834 1.00 90.12 388 HIS A O 1
ATOM 3143 N N . PHE A 1 389 ? 1.713 15.286 19.412 1.00 89.81 389 PHE A N 1
ATOM 3144 C CA . PHE A 1 389 ? 2.141 14.205 18.524 1.00 89.81 389 PHE A CA 1
ATOM 3145 C C . PHE A 1 389 ? 2.184 14.660 17.059 1.00 89.81 389 PHE A C 1
ATOM 3147 O O . PHE A 1 389 ? 3.155 14.392 16.360 1.00 89.81 389 PHE A O 1
ATOM 3154 N N . ARG A 1 390 ? 1.185 15.412 16.579 1.00 86.38 390 ARG A N 1
ATOM 3155 C CA . ARG A 1 390 ? 1.178 15.905 15.190 1.00 86.38 390 ARG A CA 1
ATOM 3156 C C . ARG A 1 390 ? 2.380 16.793 14.882 1.00 86.38 390 ARG A C 1
ATOM 3158 O O . ARG A 1 390 ? 2.982 16.687 13.814 1.00 86.38 390 ARG A O 1
ATOM 3165 N N . VAL A 1 391 ? 2.714 17.689 15.807 1.00 86.88 391 VAL A N 1
ATOM 3166 C CA . VAL A 1 391 ? 3.865 18.586 15.672 1.00 86.88 391 VAL A CA 1
ATOM 3167 C C . VAL A 1 391 ? 5.174 17.806 15.760 1.00 86.88 391 VAL A C 1
ATOM 3169 O O . VAL A 1 391 ? 6.094 18.109 15.004 1.00 86.88 391 VAL A O 1
ATOM 3172 N N . GLN A 1 392 ? 5.248 16.791 16.622 1.00 88.06 392 GLN A N 1
ATOM 3173 C CA . GLN A 1 392 ? 6.379 15.867 16.685 1.00 88.06 392 GLN A CA 1
ATOM 3174 C C . GLN A 1 392 ? 6.552 15.123 15.355 1.00 88.06 392 GLN A C 1
ATOM 3176 O O . GLN A 1 392 ? 7.616 15.191 14.746 1.00 88.06 392 GLN A O 1
ATOM 3181 N N . TYR A 1 393 ? 5.485 14.514 14.837 1.00 87.56 393 TYR A N 1
ATOM 3182 C CA . TYR A 1 393 ? 5.495 13.805 13.561 1.00 87.56 393 TYR A CA 1
ATOM 3183 C C . TYR A 1 393 ? 5.952 14.700 12.405 1.00 87.56 393 TYR A C 1
ATOM 3185 O O . TYR A 1 393 ? 6.793 14.305 11.604 1.00 87.56 393 TYR A O 1
ATOM 3193 N N . ALA A 1 394 ? 5.472 15.945 12.341 1.00 84.56 394 ALA A N 1
ATOM 3194 C CA . ALA A 1 394 ? 5.889 16.896 11.312 1.00 84.56 394 ALA A CA 1
ATOM 3195 C C . ALA A 1 394 ? 7.381 17.280 11.380 1.00 84.56 394 ALA A C 1
ATOM 3197 O O . ALA A 1 394 ? 7.939 17.703 10.366 1.00 84.56 394 ALA A O 1
ATOM 3198 N N . LYS A 1 395 ? 8.015 17.168 12.555 1.00 84.94 395 LYS A N 1
ATOM 3199 C CA . LYS A 1 395 ? 9.442 17.460 12.763 1.00 84.94 395 LYS A CA 1
ATOM 3200 C C . LYS A 1 395 ? 10.336 16.256 12.524 1.00 84.94 395 LYS A C 1
ATOM 3202 O O . LYS A 1 395 ? 11.416 16.416 11.968 1.00 84.94 395 LYS A O 1
ATOM 3207 N N . GLU A 1 396 ? 9.904 15.099 13.006 1.00 88.81 396 GLU A N 1
ATOM 3208 C CA . GLU A 1 396 ? 10.751 13.916 13.164 1.00 88.81 396 GLU A CA 1
ATOM 3209 C C . GLU A 1 396 ? 10.520 12.876 12.064 1.00 88.81 396 GLU A C 1
ATOM 3211 O O . GLU A 1 396 ? 11.342 11.981 11.898 1.00 88.81 396 GLU A O 1
ATOM 3216 N N . ASN A 1 397 ? 9.450 12.995 11.265 1.00 87.94 397 ASN A N 1
ATOM 3217 C CA . ASN A 1 397 ? 9.231 12.098 10.135 1.00 87.94 397 ASN A CA 1
ATOM 3218 C C . ASN A 1 397 ? 10.334 12.266 9.074 1.00 87.94 397 ASN A C 1
ATOM 3220 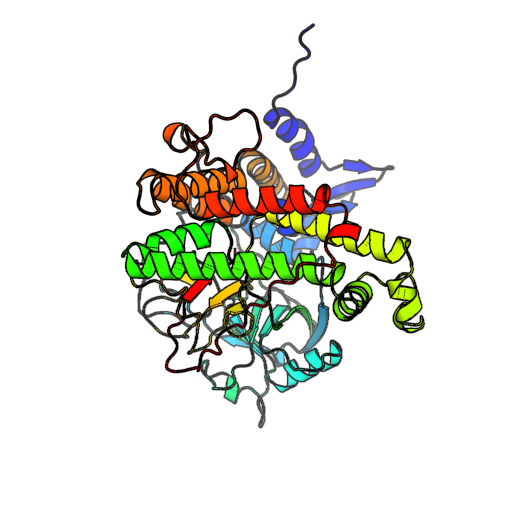O O . ASN A 1 397 ? 10.378 13.257 8.342 1.00 87.94 397 ASN A O 1
ATOM 3224 N N . ASN A 1 398 ? 11.188 11.252 8.976 1.00 89.00 398 ASN A N 1
ATOM 3225 C CA . ASN A 1 398 ? 12.367 11.187 8.117 1.00 89.00 398 ASN A CA 1
ATOM 3226 C C . ASN A 1 398 ? 12.332 9.988 7.144 1.00 89.00 398 ASN A C 1
ATOM 3228 O O . ASN A 1 398 ? 13.355 9.669 6.535 1.00 89.00 398 ASN A O 1
ATOM 3232 N N . LEU A 1 399 ? 11.167 9.351 6.948 1.00 90.69 399 LEU A N 1
ATOM 3233 C CA . LEU A 1 399 ? 11.013 8.138 6.130 1.00 90.69 399 LEU A CA 1
ATOM 3234 C C . LEU A 1 399 ? 11.567 8.289 4.703 1.00 90.69 399 LEU A C 1
ATOM 3236 O O . LEU A 1 399 ? 12.240 7.386 4.206 1.00 90.69 399 LEU A O 1
ATOM 3240 N N . GLU A 1 400 ? 11.321 9.428 4.043 1.00 88.88 400 GLU A N 1
ATOM 3241 C CA . GLU A 1 400 ? 11.827 9.683 2.684 1.00 88.88 400 GLU A CA 1
ATOM 3242 C C . GLU A 1 400 ? 13.362 9.705 2.654 1.00 88.88 400 GLU A C 1
ATOM 3244 O O . GLU A 1 400 ? 13.982 9.126 1.757 1.00 88.88 400 GLU A O 1
ATOM 3249 N N . GLN A 1 401 ? 13.982 10.345 3.650 1.00 90.88 401 GLN A N 1
ATOM 3250 C CA . GLN A 1 401 ? 15.434 10.438 3.754 1.00 90.88 401 GLN A CA 1
ATOM 3251 C C . GLN A 1 401 ? 16.045 9.058 4.017 1.00 90.88 401 GLN A C 1
ATOM 3253 O O . GLN A 1 401 ? 16.958 8.656 3.298 1.00 90.88 401 GLN A O 1
ATOM 3258 N N . ILE A 1 402 ? 15.492 8.311 4.979 1.00 94.44 402 ILE A N 1
ATOM 3259 C CA . ILE A 1 402 ? 15.913 6.940 5.297 1.00 94.44 402 ILE A CA 1
ATOM 3260 C C . ILE A 1 402 ? 15.804 6.044 4.062 1.00 94.44 402 ILE A C 1
ATOM 3262 O O . ILE A 1 402 ? 16.773 5.381 3.702 1.00 94.44 402 ILE A O 1
ATOM 3266 N N . SER A 1 403 ? 14.667 6.069 3.362 1.00 92.19 403 SER A N 1
ATOM 3267 C CA . SER A 1 403 ? 14.438 5.251 2.161 1.00 92.19 403 SER A CA 1
ATOM 3268 C C . SER A 1 403 ? 15.425 5.587 1.039 1.00 92.19 403 SER A C 1
ATOM 3270 O O . SER A 1 403 ? 15.929 4.699 0.349 1.00 92.19 403 SER A O 1
ATOM 3272 N N . THR A 1 404 ? 15.739 6.876 0.876 1.00 91.12 404 THR A N 1
ATOM 3273 C CA . THR A 1 404 ? 16.706 7.356 -0.118 1.00 91.12 404 THR A CA 1
ATOM 3274 C C . THR A 1 404 ? 18.126 6.888 0.219 1.00 91.12 404 THR A C 1
ATOM 3276 O O . THR A 1 404 ? 18.816 6.358 -0.650 1.00 91.12 404 THR A O 1
ATOM 3279 N N . CYS A 1 405 ? 18.558 7.008 1.478 1.00 92.44 405 CYS A N 1
ATOM 3280 C CA . CYS A 1 405 ? 19.858 6.500 1.924 1.00 92.44 405 CYS A CA 1
ATOM 3281 C C . CYS A 1 405 ? 19.934 4.970 1.830 1.00 92.44 405 CYS A C 1
ATOM 3283 O O . CYS A 1 405 ? 20.942 4.440 1.364 1.00 92.44 405 CYS A O 1
ATOM 3285 N N . HIS A 1 406 ? 18.858 4.257 2.177 1.00 93.31 406 HIS A N 1
ATOM 3286 C CA . HIS A 1 406 ? 18.795 2.799 2.082 1.00 93.31 406 HIS A CA 1
ATOM 3287 C C . HIS A 1 406 ? 19.054 2.314 0.654 1.00 93.31 406 HIS A C 1
ATOM 3289 O O . HIS A 1 406 ? 19.908 1.457 0.451 1.00 93.31 406 HIS A O 1
ATOM 3295 N N . LEU A 1 407 ? 18.395 2.901 -0.352 1.00 91.81 407 LEU A N 1
ATOM 3296 C CA . LEU A 1 407 ? 18.625 2.542 -1.755 1.00 91.81 407 LEU A CA 1
ATOM 3297 C C . LEU A 1 407 ? 20.078 2.803 -2.191 1.00 91.81 407 LEU A C 1
ATOM 3299 O O . LEU A 1 407 ? 20.664 1.988 -2.905 1.00 91.81 407 LEU A O 1
ATOM 3303 N N . ALA A 1 408 ? 20.678 3.910 -1.747 1.00 90.94 408 ALA A N 1
ATOM 3304 C CA . ALA A 1 408 ? 22.076 4.209 -2.047 1.00 90.94 408 ALA A CA 1
ATOM 3305 C C . ALA A 1 408 ? 23.029 3.177 -1.418 1.00 90.94 408 ALA A C 1
ATOM 3307 O O . ALA A 1 408 ? 23.932 2.679 -2.096 1.00 90.94 408 ALA A O 1
ATOM 3308 N N . HIS A 1 409 ? 22.804 2.795 -0.156 1.00 90.75 409 HIS A N 1
ATOM 3309 C CA . HIS A 1 409 ? 23.590 1.756 0.512 1.00 90.75 409 HIS A CA 1
ATOM 3310 C C . HIS A 1 409 ? 23.372 0.371 -0.097 1.00 90.75 409 HIS A C 1
ATOM 3312 O O . HIS A 1 409 ? 24.351 -0.339 -0.300 1.00 90.75 409 HIS A O 1
ATOM 3318 N N . LEU A 1 410 ? 22.141 0.020 -0.469 1.00 90.31 410 LEU A N 1
ATOM 3319 C CA . LEU A 1 410 ? 21.797 -1.245 -1.117 1.00 90.31 410 LEU A CA 1
ATOM 3320 C C . LEU A 1 410 ? 22.612 -1.462 -2.398 1.00 90.31 410 LEU A C 1
ATOM 3322 O O . LEU A 1 410 ? 23.179 -2.528 -2.617 1.00 90.31 410 LEU A O 1
ATOM 3326 N N . VAL A 1 411 ? 22.723 -0.415 -3.214 1.00 88.75 411 VAL A N 1
ATOM 3327 C CA . VAL A 1 411 ? 23.442 -0.445 -4.492 1.00 88.75 411 VAL A CA 1
ATOM 3328 C C . VAL A 1 411 ? 24.966 -0.375 -4.318 1.00 88.75 411 VAL A C 1
ATOM 3330 O O . VAL A 1 411 ? 25.704 -0.853 -5.179 1.00 88.75 411 VAL A O 1
ATOM 3333 N N . THR A 1 412 ? 25.448 0.222 -3.226 1.00 86.69 412 THR A N 1
ATOM 3334 C CA . THR A 1 412 ? 26.888 0.444 -2.992 1.00 86.69 412 THR A CA 1
ATOM 3335 C C . THR A 1 412 ? 27.537 -0.679 -2.183 1.00 86.69 412 THR A C 1
ATOM 3337 O O . THR A 1 412 ? 28.638 -1.111 -2.507 1.00 86.69 412 THR A O 1
ATOM 3340 N N . HIS A 1 413 ? 26.856 -1.156 -1.139 1.00 85.69 413 HIS A N 1
ATOM 3341 C CA . HIS A 1 413 ? 27.394 -2.060 -0.121 1.00 85.69 413 HIS A CA 1
ATOM 3342 C C . HIS A 1 413 ? 26.655 -3.405 -0.021 1.00 85.69 413 HIS A C 1
ATOM 3344 O O . HIS A 1 413 ? 27.133 -4.270 0.706 1.00 85.69 413 HIS A O 1
ATOM 3350 N N . GLN A 1 414 ? 25.549 -3.601 -0.761 1.00 84.81 414 GLN A N 1
ATOM 3351 C CA . GLN A 1 414 ? 24.668 -4.788 -0.727 1.00 84.81 414 GLN A CA 1
ATOM 3352 C C . GLN A 1 414 ? 23.760 -4.884 0.529 1.00 84.81 414 GLN A C 1
ATOM 3354 O O . GLN A 1 414 ? 24.025 -4.215 1.531 1.00 84.81 414 GLN A O 1
ATOM 3359 N N . PRO A 1 415 ? 22.675 -5.698 0.504 1.00 86.94 415 PRO A N 1
ATOM 3360 C CA . PRO A 1 415 ? 21.624 -5.672 1.531 1.00 86.94 415 PRO A CA 1
ATOM 3361 C C . PRO A 1 415 ? 22.077 -6.040 2.951 1.00 86.94 415 PRO A C 1
ATOM 3363 O O . PRO A 1 415 ? 21.547 -5.494 3.911 1.00 86.94 415 PRO A O 1
ATOM 3366 N N . PHE A 1 416 ? 23.051 -6.946 3.107 1.00 89.56 416 PHE A N 1
ATOM 3367 C CA . PHE A 1 416 ? 23.494 -7.424 4.431 1.00 89.56 416 PHE A CA 1
ATOM 3368 C C . PHE A 1 416 ? 24.618 -6.596 5.057 1.00 89.56 416 PHE A C 1
ATOM 3370 O O . PHE A 1 416 ? 25.121 -6.942 6.129 1.00 89.56 416 PHE A O 1
ATOM 3377 N N . HIS A 1 417 ? 25.038 -5.505 4.415 1.00 92.00 417 HIS A N 1
ATOM 3378 C CA . HIS A 1 417 ? 25.996 -4.597 5.028 1.00 92.00 417 HIS A CA 1
ATOM 3379 C C . HIS A 1 417 ? 25.414 -3.995 6.311 1.00 92.00 417 HIS A C 1
ATOM 3381 O O . HIS A 1 417 ? 24.253 -3.588 6.333 1.00 92.00 417 HIS A O 1
ATOM 3387 N N . LYS A 1 418 ? 26.237 -3.867 7.361 1.00 92.06 418 LYS A N 1
ATOM 3388 C CA . LYS A 1 418 ? 25.813 -3.373 8.686 1.00 92.06 418 LYS A CA 1
ATOM 3389 C C . LYS A 1 418 ? 24.995 -2.076 8.610 1.00 92.06 418 LYS A C 1
ATOM 3391 O O . LYS A 1 418 ? 23.977 -1.960 9.284 1.00 92.06 418 LYS A O 1
ATOM 3396 N N . ASP A 1 419 ? 25.414 -1.137 7.763 1.00 91.69 419 ASP A N 1
ATOM 3397 C CA . ASP A 1 419 ? 24.751 0.162 7.624 1.00 91.69 419 ASP A CA 1
ATOM 3398 C C . ASP A 1 419 ? 23.434 0.022 6.849 1.00 91.69 419 ASP A C 1
ATOM 3400 O O . ASP A 1 419 ? 22.444 0.635 7.224 1.00 91.69 419 ASP A O 1
ATOM 3404 N N . CYS A 1 420 ? 23.366 -0.863 5.846 1.00 92.50 420 CYS A N 1
ATOM 3405 C CA . CYS A 1 420 ? 22.120 -1.146 5.130 1.00 92.50 420 CYS A CA 1
ATOM 3406 C C . CYS A 1 420 ? 21.072 -1.741 6.085 1.00 92.50 420 CYS A C 1
ATOM 3408 O O . CYS A 1 420 ? 19.949 -1.246 6.147 1.00 92.50 420 CYS A O 1
ATOM 3410 N N . THR A 1 421 ? 21.463 -2.723 6.904 1.00 91.75 421 THR A N 1
ATOM 3411 C CA . THR A 1 421 ? 20.586 -3.350 7.905 1.00 91.75 421 THR A CA 1
ATOM 3412 C C . THR A 1 421 ? 20.132 -2.363 8.984 1.00 91.75 421 THR A C 1
ATOM 3414 O O . THR A 1 421 ? 18.971 -2.387 9.390 1.00 91.75 421 THR A O 1
ATOM 3417 N N . LYS A 1 422 ? 21.017 -1.472 9.456 1.00 93.19 422 LYS A N 1
ATOM 3418 C CA . LYS A 1 422 ? 20.649 -0.414 10.413 1.00 93.19 422 LYS A CA 1
ATOM 3419 C C . LYS A 1 422 ? 19.627 0.555 9.823 1.00 93.19 422 LYS A C 1
ATOM 3421 O O . LYS A 1 422 ? 18.606 0.824 10.454 1.00 93.19 422 LYS A O 1
ATOM 3426 N N . ILE A 1 423 ? 19.870 1.032 8.603 1.00 94.62 423 ILE A N 1
ATOM 3427 C CA . ILE A 1 423 ? 18.963 1.950 7.908 1.00 94.62 423 ILE A CA 1
ATOM 3428 C C . ILE A 1 423 ? 17.614 1.265 7.640 1.00 94.62 423 ILE A C 1
ATOM 3430 O O . ILE A 1 423 ? 16.576 1.893 7.833 1.00 94.62 423 ILE A O 1
ATOM 3434 N N . ALA A 1 424 ? 17.603 -0.021 7.268 1.00 92.50 424 ALA A N 1
ATOM 3435 C CA . ALA A 1 424 ? 16.375 -0.794 7.076 1.00 92.50 424 ALA A CA 1
ATOM 3436 C C . ALA A 1 424 ? 15.519 -0.850 8.355 1.00 92.50 424 ALA A C 1
ATOM 3438 O O . ALA A 1 424 ? 14.330 -0.540 8.302 1.00 92.50 424 ALA A O 1
ATOM 3439 N N . LYS A 1 425 ? 16.133 -1.135 9.515 1.00 92.06 425 LYS A N 1
ATOM 3440 C CA . LYS A 1 425 ? 15.449 -1.115 10.824 1.00 92.06 425 LYS A CA 1
ATOM 3441 C C . LYS A 1 425 ? 14.894 0.268 11.175 1.00 92.06 425 LYS A C 1
ATOM 3443 O O . LYS A 1 425 ? 13.770 0.384 11.653 1.00 92.06 425 LYS A O 1
ATOM 3448 N N . LYS A 1 426 ? 15.647 1.342 10.904 1.00 94.19 426 LYS A N 1
ATOM 3449 C CA . LYS A 1 426 ? 15.139 2.718 11.069 1.00 94.19 426 LYS A CA 1
ATOM 3450 C C . LYS A 1 426 ? 13.952 2.989 10.134 1.00 94.19 426 LYS A C 1
ATOM 3452 O O . LYS A 1 426 ? 13.002 3.658 10.535 1.00 94.19 426 LYS A O 1
ATOM 3457 N N . GLY A 1 427 ? 13.983 2.448 8.916 1.00 92.94 427 GLY A N 1
ATOM 3458 C CA . GLY A 1 427 ? 12.905 2.561 7.929 1.00 92.94 427 GLY A CA 1
ATOM 3459 C C . GLY A 1 427 ? 11.599 1.932 8.399 1.00 92.94 427 GLY A C 1
ATOM 3460 O O . GLY A 1 427 ? 10.548 2.552 8.263 1.00 92.94 427 GLY A O 1
ATOM 3461 N N . GLU A 1 428 ? 11.672 0.759 9.020 1.00 90.31 428 GLU A N 1
ATOM 3462 C CA . GLU A 1 428 ? 10.522 0.078 9.623 1.00 90.31 428 GLU A CA 1
ATOM 3463 C C . GLU A 1 428 ? 9.861 0.922 10.726 1.00 90.31 428 GLU A C 1
ATOM 3465 O O . GLU A 1 428 ? 8.644 1.133 10.721 1.00 90.31 428 GLU A O 1
ATOM 3470 N N . ILE A 1 429 ? 10.664 1.484 11.637 1.00 91.38 429 ILE A N 1
ATOM 3471 C CA . ILE A 1 429 ? 10.162 2.371 12.698 1.00 91.38 429 ILE A CA 1
ATOM 3472 C C . ILE A 1 429 ? 9.519 3.622 12.083 1.00 91.38 429 ILE A C 1
ATOM 3474 O O . ILE A 1 429 ? 8.415 4.009 12.471 1.00 91.38 429 ILE A O 1
ATOM 3478 N N . ALA A 1 430 ? 10.170 4.233 11.088 1.00 91.56 430 ALA A N 1
ATOM 3479 C CA . ALA A 1 430 ? 9.679 5.440 10.428 1.00 91.56 430 ALA A CA 1
ATOM 3480 C C . ALA A 1 430 ? 8.358 5.205 9.676 1.00 91.56 430 ALA A C 1
ATOM 3482 O O . ALA A 1 430 ? 7.472 6.061 9.714 1.00 91.56 430 ALA A O 1
ATOM 3483 N N . LEU A 1 431 ? 8.196 4.043 9.032 1.00 88.44 431 LEU A N 1
ATOM 3484 C CA . LEU A 1 431 ? 6.962 3.648 8.348 1.00 88.44 431 LEU A CA 1
ATOM 3485 C C . LEU A 1 431 ? 5.792 3.542 9.337 1.00 88.44 431 LEU A C 1
ATOM 3487 O O . LEU A 1 431 ? 4.690 4.035 9.079 1.00 88.44 431 LEU A O 1
ATOM 3491 N N . ASN A 1 432 ? 6.060 2.968 10.511 1.00 86.94 432 ASN A N 1
ATOM 3492 C CA . ASN A 1 432 ? 5.064 2.751 11.553 1.00 86.94 432 ASN A CA 1
ATOM 3493 C C . ASN A 1 432 ? 4.839 3.954 12.479 1.00 86.94 432 ASN A C 1
ATOM 3495 O O . ASN A 1 432 ? 3.876 3.939 13.247 1.00 86.94 432 ASN A O 1
ATOM 3499 N N . PHE A 1 433 ? 5.638 5.022 12.381 1.00 89.12 433 PHE A N 1
ATOM 3500 C CA . PHE A 1 433 ? 5.582 6.191 13.270 1.00 89.12 433 PHE A CA 1
ATOM 3501 C C . PHE A 1 433 ? 4.173 6.797 13.392 1.00 89.12 433 PHE A C 1
ATOM 3503 O O . PHE A 1 433 ? 3.715 7.132 14.486 1.00 89.12 433 PHE A O 1
ATOM 3510 N N . SER A 1 434 ? 3.430 6.871 12.283 1.00 84.94 434 SER A N 1
ATOM 3511 C CA . SER A 1 434 ? 2.061 7.413 12.272 1.00 84.94 434 SER A CA 1
ATOM 3512 C C . SER A 1 434 ? 1.062 6.612 13.123 1.00 84.94 434 SER A C 1
ATOM 3514 O O . SER A 1 434 ? 0.068 7.173 13.581 1.00 84.94 434 SER A O 1
ATOM 3516 N N . LYS A 1 435 ? 1.327 5.318 13.351 1.00 82.12 435 LYS A N 1
ATOM 3517 C CA . LYS A 1 435 ? 0.495 4.402 14.145 1.00 82.12 435 LYS A CA 1
ATOM 3518 C C . LYS A 1 435 ? 1.075 4.168 15.544 1.00 82.12 435 LYS A C 1
ATOM 3520 O O . LYS A 1 435 ? 0.320 4.128 16.511 1.00 82.12 435 LYS A O 1
ATOM 3525 N N . SER A 1 436 ? 2.394 3.994 15.651 1.00 86.12 436 SER A N 1
ATOM 3526 C CA . SER A 1 436 ? 3.087 3.665 16.903 1.00 86.12 436 SER A CA 1
ATOM 3527 C C . SER A 1 436 ? 3.303 4.890 17.786 1.00 86.12 436 SER A C 1
ATOM 3529 O O . SER A 1 436 ? 3.280 4.775 19.004 1.00 86.12 436 SER A O 1
ATOM 3531 N N . GLY A 1 437 ? 3.470 6.075 17.190 1.00 87.94 437 GLY A N 1
ATOM 3532 C CA . GLY A 1 437 ? 3.922 7.272 17.900 1.00 87.94 437 GLY A CA 1
ATOM 3533 C C . GLY A 1 437 ? 5.430 7.308 18.171 1.00 87.94 437 GLY A C 1
ATOM 3534 O O . GLY A 1 437 ? 5.908 8.293 18.725 1.00 87.94 437 GLY A O 1
ATOM 3535 N N . LEU A 1 438 ? 6.178 6.275 17.768 1.00 90.69 438 LEU A N 1
ATOM 3536 C CA . LEU A 1 438 ? 7.626 6.185 17.945 1.00 90.69 438 LEU A CA 1
ATOM 3537 C C . LEU A 1 438 ? 8.353 6.728 16.712 1.00 90.69 438 LEU A C 1
ATOM 3539 O O . LEU A 1 438 ? 8.213 6.177 15.620 1.00 90.69 438 LEU A O 1
ATOM 3543 N N . ALA A 1 439 ? 9.134 7.791 16.891 1.00 91.31 439 ALA A N 1
ATOM 3544 C CA . ALA A 1 439 ? 9.980 8.329 15.835 1.00 91.31 439 ALA A CA 1
ATOM 3545 C C . ALA A 1 439 ? 11.217 7.447 15.627 1.00 91.31 439 ALA A C 1
ATOM 3547 O O . ALA A 1 439 ? 11.826 6.977 16.590 1.00 91.31 439 ALA A O 1
ATOM 3548 N N . ALA A 1 440 ? 11.613 7.257 14.369 1.00 92.62 440 ALA A N 1
ATOM 3549 C CA . ALA A 1 440 ? 12.893 6.637 14.064 1.00 92.62 440 ALA A CA 1
ATOM 3550 C C . ALA A 1 440 ? 14.039 7.580 14.437 1.00 92.62 440 ALA A C 1
ATOM 3552 O O . ALA A 1 440 ? 13.962 8.793 14.221 1.00 92.62 440 ALA A O 1
ATOM 3553 N N . GLU A 1 441 ? 15.130 7.012 14.943 1.00 92.69 441 GLU A N 1
ATOM 3554 C CA . GLU A 1 441 ? 16.344 7.783 15.186 1.00 92.69 441 GLU A CA 1
ATOM 3555 C C . GLU A 1 441 ? 16.836 8.448 13.887 1.00 92.69 441 GLU A C 1
ATOM 3557 O O . GLU A 1 441 ? 16.721 7.862 12.802 1.00 92.69 441 GLU A O 1
ATOM 3562 N N . PRO A 1 442 ? 17.406 9.664 13.961 1.00 92.38 442 PRO A N 1
ATOM 3563 C CA . PRO A 1 442 ? 18.036 10.293 12.811 1.00 92.38 442 PRO A CA 1
ATOM 3564 C C . PRO A 1 442 ? 19.133 9.417 12.194 1.00 92.38 442 PRO A C 1
ATOM 3566 O O . PRO A 1 442 ? 19.758 8.590 12.864 1.00 92.38 442 PRO A O 1
ATOM 3569 N N . LEU A 1 443 ? 19.392 9.633 10.904 1.00 92.62 443 LEU A N 1
ATOM 3570 C CA . LEU A 1 443 ? 20.531 9.015 10.231 1.00 92.62 443 LEU A CA 1
ATOM 3571 C C . LEU A 1 443 ? 21.841 9.549 10.818 1.00 92.62 443 LEU A C 1
ATOM 3573 O O . LEU A 1 443 ? 22.062 10.766 10.864 1.00 92.62 443 LEU A O 1
ATOM 3577 N N . GLU A 1 444 ? 22.706 8.632 11.231 1.00 93.88 444 GLU A N 1
ATOM 3578 C CA . GLU A 1 444 ? 24.068 8.925 11.668 1.00 93.88 444 GLU A CA 1
ATOM 3579 C C . GLU A 1 444 ? 24.938 9.324 10.465 1.00 93.88 444 GLU A C 1
ATOM 3581 O O . GLU A 1 444 ? 24.597 9.056 9.312 1.00 93.88 444 GLU A O 1
ATOM 3586 N N . GLU A 1 445 ? 26.076 9.978 10.703 1.00 90.44 445 GLU A N 1
ATOM 3587 C CA . GLU A 1 445 ? 26.899 10.509 9.608 1.00 90.44 445 GLU A CA 1
ATOM 3588 C C . GLU A 1 445 ? 27.421 9.406 8.675 1.00 90.44 445 GLU A C 1
ATOM 3590 O O . GLU A 1 445 ? 27.435 9.585 7.463 1.00 90.44 445 GLU A O 1
ATOM 3595 N N . GLN A 1 446 ? 27.753 8.230 9.212 1.00 88.38 446 GLN A N 1
ATOM 3596 C CA . GLN A 1 446 ? 28.171 7.070 8.419 1.00 88.38 446 GLN A CA 1
ATOM 3597 C C . GLN A 1 446 ? 27.028 6.369 7.665 1.00 88.38 446 GLN A C 1
ATOM 3599 O O . GLN A 1 446 ? 27.287 5.582 6.758 1.00 88.38 446 GLN A O 1
ATOM 3604 N N . GLU A 1 447 ? 25.773 6.619 8.049 1.00 91.56 447 GLU A N 1
ATOM 3605 C CA . GLU A 1 447 ? 24.582 6.093 7.362 1.00 91.56 447 GLU A CA 1
ATOM 3606 C C . GLU A 1 447 ? 24.137 7.011 6.215 1.00 91.56 447 GLU A C 1
ATOM 3608 O O . GLU A 1 447 ? 23.243 6.672 5.435 1.00 91.56 447 GLU A O 1
ATOM 3613 N N . LYS A 1 448 ? 24.745 8.199 6.114 1.00 90.50 448 LYS A N 1
ATOM 3614 C CA . LYS A 1 448 ? 24.595 9.080 4.964 1.00 90.50 448 LYS A CA 1
ATOM 3615 C C . LYS A 1 448 ? 25.633 8.676 3.914 1.00 90.50 448 LYS A C 1
ATOM 3617 O O . LYS A 1 448 ? 26.825 8.622 4.220 1.00 90.50 448 LYS A O 1
ATOM 3622 N N . PRO A 1 449 ? 25.222 8.425 2.662 1.00 85.38 449 PRO A N 1
ATOM 3623 C CA . PRO A 1 449 ? 26.164 8.109 1.600 1.00 85.38 449 PRO A CA 1
ATOM 3624 C C . PRO A 1 449 ? 27.172 9.247 1.395 1.00 85.38 449 PRO A C 1
ATOM 3626 O O . PRO A 1 449 ? 26.788 10.369 1.075 1.00 85.38 449 PRO A O 1
ATOM 3629 N N . GLY A 1 450 ? 28.470 8.953 1.524 1.00 82.50 450 GLY A N 1
ATOM 3630 C CA . GLY A 1 450 ? 29.529 9.914 1.180 1.00 82.50 450 GLY A CA 1
ATOM 3631 C C . GLY A 1 450 ? 29.620 10.196 -0.326 1.00 82.50 450 GLY A C 1
ATOM 3632 O O . GLY A 1 450 ? 30.075 11.262 -0.735 1.00 82.50 450 GLY A O 1
ATOM 3633 N N . TYR A 1 451 ? 29.150 9.251 -1.148 1.00 80.25 451 TYR A N 1
ATOM 3634 C CA . TYR A 1 451 ? 28.997 9.389 -2.594 1.00 80.25 451 TYR A CA 1
ATOM 3635 C C . TYR A 1 451 ? 27.658 8.802 -3.025 1.00 80.25 451 TYR A C 1
ATOM 3637 O O . TYR A 1 451 ? 27.296 7.693 -2.626 1.00 80.25 451 TYR A O 1
ATOM 3645 N N . TRP A 1 452 ? 26.947 9.519 -3.886 1.00 85.25 452 TRP A N 1
ATOM 3646 C CA . TRP A 1 452 ? 25.638 9.096 -4.368 1.00 85.25 452 TRP A CA 1
ATOM 3647 C C . TRP A 1 452 ? 25.739 8.348 -5.700 1.00 85.25 452 TRP A C 1
ATOM 3649 O O . TRP A 1 452 ? 26.496 8.766 -6.587 1.00 85.25 452 TRP A O 1
ATOM 3659 N N . PRO A 1 453 ? 24.965 7.263 -5.903 1.00 85.75 453 PRO A N 1
ATOM 3660 C CA . PRO A 1 453 ? 24.845 6.661 -7.222 1.00 85.75 453 PRO A CA 1
ATOM 3661 C C . PRO A 1 453 ? 24.342 7.700 -8.227 1.00 85.75 453 PRO A C 1
ATOM 3663 O O . PRO A 1 453 ? 23.372 8.410 -7.958 1.00 85.75 453 PRO A O 1
ATOM 3666 N N . LYS A 1 454 ? 24.970 7.784 -9.406 1.00 79.94 454 LYS A N 1
ATOM 3667 C CA . LYS A 1 454 ? 24.680 8.848 -10.385 1.00 79.94 454 LYS A CA 1
ATOM 3668 C C . LYS A 1 454 ? 23.201 8.973 -10.770 1.00 79.94 454 LYS A C 1
ATOM 3670 O O . LYS A 1 454 ? 22.725 10.078 -11.014 1.00 79.94 454 LYS A O 1
ATOM 3675 N N . PHE A 1 455 ? 22.466 7.862 -10.792 1.00 81.25 455 PHE A N 1
ATOM 3676 C CA . PHE A 1 455 ? 21.032 7.849 -11.102 1.00 81.25 455 PHE A CA 1
ATOM 3677 C C . PHE A 1 455 ? 20.133 8.432 -9.993 1.00 81.25 455 PHE A C 1
ATOM 3679 O O . PHE A 1 455 ? 18.933 8.572 -10.203 1.00 81.25 455 PHE A O 1
ATOM 3686 N N . MET A 1 456 ? 20.687 8.751 -8.818 1.00 82.00 456 MET A N 1
ATOM 3687 C CA . MET A 1 456 ? 19.963 9.294 -7.660 1.00 82.00 456 MET A CA 1
ATOM 3688 C C . MET A 1 456 ? 20.221 10.789 -7.414 1.00 82.00 456 MET A C 1
ATOM 3690 O O . MET A 1 456 ? 19.592 11.369 -6.532 1.00 82.00 456 MET A O 1
ATOM 3694 N N . ILE A 1 457 ? 21.138 11.422 -8.157 1.00 71.06 457 ILE A N 1
ATOM 3695 C CA . ILE A 1 457 ? 21.616 12.782 -7.861 1.00 71.06 457 ILE A CA 1
ATOM 3696 C C . ILE A 1 457 ? 20.480 13.814 -7.941 1.00 71.06 457 ILE A C 1
ATOM 3698 O O . ILE A 1 457 ? 19.844 13.981 -8.983 1.00 71.06 457 ILE A O 1
ATOM 3702 N N . LYS A 1 458 ? 20.314 14.597 -6.865 1.00 60.50 458 LYS A N 1
ATOM 3703 C CA . LYS A 1 458 ? 19.398 15.753 -6.778 1.00 60.50 458 LYS A CA 1
ATOM 3704 C C . LYS A 1 458 ? 20.072 17.117 -7.068 1.00 60.50 458 LYS A C 1
ATOM 3706 O O . LYS A 1 458 ? 19.437 18.152 -6.907 1.00 60.50 458 LYS A O 1
ATOM 3711 N N . SER A 1 459 ? 21.287 17.104 -7.631 1.00 53.84 459 SER A N 1
ATOM 3712 C CA . SER A 1 459 ? 22.232 18.211 -7.926 1.00 53.84 459 SER A CA 1
ATOM 3713 C C . SER A 1 459 ? 23.123 18.637 -6.745 1.00 53.84 459 SER A C 1
ATOM 3715 O O . SER A 1 459 ? 22.692 18.614 -5.601 1.00 53.84 459 SER A O 1
ATOM 3717 N N . HIS A 1 460 ? 24.378 18.999 -7.051 1.00 56.25 460 HIS A N 1
ATOM 3718 C CA . HIS A 1 460 ? 25.460 19.449 -6.146 1.00 56.25 460 HIS A CA 1
ATOM 3719 C C . HIS A 1 460 ? 26.150 18.419 -5.224 1.00 56.25 460 HIS A C 1
ATOM 3721 O O . HIS A 1 460 ? 27.127 18.782 -4.573 1.00 56.25 460 HIS A O 1
ATOM 3727 N N . GLU A 1 461 ? 25.739 17.149 -5.208 1.00 65.75 461 GLU A N 1
ATOM 3728 C CA . GLU A 1 461 ? 26.398 16.112 -4.394 1.00 65.75 461 GLU A CA 1
ATOM 3729 C C . GLU A 1 461 ? 27.499 15.343 -5.157 1.00 65.75 461 GLU A C 1
ATOM 3731 O O . GLU A 1 461 ? 27.369 15.130 -6.370 1.00 65.75 461 GLU A O 1
ATOM 3736 N N . PRO A 1 462 ? 28.572 14.885 -4.474 1.00 59.94 462 PRO A N 1
ATOM 3737 C CA . PRO A 1 462 ? 29.573 14.002 -5.065 1.00 59.94 462 PRO A CA 1
ATOM 3738 C C . PRO A 1 462 ? 28.927 12.695 -5.522 1.00 59.94 462 PRO A C 1
ATOM 3740 O O . PRO A 1 462 ? 28.201 12.046 -4.765 1.00 59.94 462 PRO A O 1
ATOM 3743 N N . ALA A 1 463 ? 29.211 12.284 -6.754 1.00 70.88 463 ALA A N 1
ATOM 3744 C CA . ALA A 1 463 ? 28.577 11.120 -7.347 1.00 70.88 463 ALA A CA 1
ATOM 3745 C C . ALA A 1 463 ? 29.563 10.191 -8.036 1.00 70.88 463 ALA A C 1
ATOM 3747 O O . ALA A 1 463 ? 30.618 10.615 -8.507 1.00 70.88 463 ALA A O 1
ATOM 3748 N N . PHE A 1 464 ? 29.169 8.926 -8.145 1.00 69.94 464 PHE A N 1
ATOM 3749 C CA . PHE A 1 464 ? 29.943 7.907 -8.836 1.00 69.94 464 PHE A CA 1
ATOM 3750 C C . PHE A 1 464 ? 29.091 7.163 -9.865 1.00 69.94 464 PHE A C 1
ATOM 3752 O O . PHE A 1 464 ? 27.903 6.888 -9.671 1.00 69.94 464 PHE A O 1
ATOM 3759 N N . THR A 1 465 ? 29.720 6.833 -10.987 1.00 64.88 465 THR A N 1
ATOM 3760 C CA . THR A 1 465 ? 29.215 5.835 -11.930 1.00 64.88 465 THR A CA 1
ATOM 3761 C C . THR A 1 465 ? 29.559 4.457 -11.392 1.00 64.88 465 THR A C 1
ATOM 3763 O O . THR A 1 465 ? 30.726 4.167 -11.140 1.00 64.88 465 THR A O 1
ATOM 3766 N N . ASN A 1 466 ? 28.555 3.601 -11.235 1.00 69.94 466 ASN A N 1
ATOM 3767 C CA . ASN A 1 466 ? 28.762 2.198 -10.900 1.00 69.94 466 ASN A CA 1
ATOM 3768 C C . ASN A 1 466 ? 28.266 1.288 -12.021 1.00 69.94 466 ASN A C 1
ATOM 3770 O O . ASN A 1 466 ? 27.472 1.688 -12.869 1.00 69.94 466 ASN A O 1
ATOM 3774 N N . SER A 1 467 ? 28.733 0.043 -12.006 1.00 74.81 467 SER A N 1
ATOM 3775 C CA . SER A 1 467 ? 28.331 -1.004 -12.950 1.00 74.81 467 SER A CA 1
ATOM 3776 C C . SER A 1 467 ? 26.965 -1.625 -12.625 1.00 74.81 467 SER A C 1
ATOM 3778 O O . SER A 1 467 ? 26.592 -2.637 -13.220 1.00 74.81 467 SER A O 1
ATOM 3780 N N . HIS A 1 468 ? 26.210 -1.047 -11.684 1.00 86.19 468 HIS A N 1
ATOM 3781 C CA . HIS A 1 468 ? 24.907 -1.565 -11.286 1.00 86.19 468 HIS A CA 1
ATOM 3782 C C . HIS A 1 468 ? 23.883 -1.385 -12.415 1.00 86.19 468 HIS A C 1
ATOM 3784 O O . HIS A 1 468 ? 23.876 -0.373 -13.123 1.00 86.19 468 HIS A O 1
ATOM 3790 N N . ILE A 1 469 ? 22.964 -2.342 -12.556 1.00 87.38 469 ILE A N 1
ATOM 3791 C CA . ILE A 1 469 ? 21.976 -2.360 -13.645 1.00 87.38 469 ILE A CA 1
ATOM 3792 C C . ILE A 1 469 ? 21.075 -1.109 -13.664 1.00 87.38 469 ILE A C 1
ATOM 3794 O O . ILE A 1 469 ? 20.705 -0.616 -14.728 1.00 87.38 469 ILE A O 1
ATOM 3798 N N . LEU A 1 470 ? 20.794 -0.530 -12.494 1.00 89.25 470 LEU A N 1
ATOM 3799 C CA . LEU A 1 470 ? 20.046 0.729 -12.369 1.00 89.25 470 LEU A CA 1
ATOM 3800 C C . LEU A 1 470 ? 20.768 1.926 -13.009 1.00 89.25 470 LEU A C 1
ATOM 3802 O O . LEU A 1 470 ? 20.110 2.759 -13.632 1.00 89.25 470 LEU A O 1
ATOM 3806 N N . SER A 1 471 ? 22.101 1.994 -12.920 1.00 86.31 471 SER A N 1
ATOM 3807 C CA . SER A 1 471 ? 22.882 3.047 -13.586 1.00 86.31 471 SER A CA 1
ATOM 3808 C C . SER A 1 471 ? 22.777 2.922 -15.102 1.00 86.31 471 SER A C 1
ATOM 3810 O O . SER A 1 471 ? 22.468 3.906 -15.773 1.00 86.31 471 SER A O 1
ATOM 3812 N N . TYR A 1 472 ? 22.908 1.698 -15.629 1.00 85.69 472 TYR A N 1
ATOM 3813 C CA . TYR A 1 472 ? 22.672 1.416 -17.047 1.00 85.69 472 TYR A CA 1
ATOM 3814 C C . TYR A 1 472 ? 21.272 1.876 -17.479 1.00 85.69 472 TYR A C 1
ATOM 3816 O O . TYR A 1 472 ? 21.118 2.562 -18.491 1.00 85.69 472 TYR A O 1
ATOM 3824 N N . PHE A 1 473 ? 20.238 1.548 -16.701 1.00 87.56 473 PHE A N 1
ATOM 3825 C CA . PHE A 1 473 ? 18.873 1.923 -17.051 1.00 87.56 473 PHE A CA 1
ATOM 3826 C C . PHE A 1 473 ? 18.627 3.422 -17.036 1.00 87.56 473 PHE A C 1
ATOM 3828 O O . PHE A 1 473 ? 17.961 3.921 -17.945 1.00 87.56 473 PHE A O 1
ATOM 3835 N N . HIS A 1 474 ? 19.164 4.134 -16.052 1.00 86.81 474 HIS A N 1
ATOM 3836 C CA . HIS A 1 474 ? 19.059 5.582 -15.987 1.00 86.81 474 HIS A CA 1
ATOM 3837 C C . HIS A 1 474 ? 19.759 6.255 -17.174 1.00 86.81 474 HIS A C 1
ATOM 3839 O O . HIS A 1 474 ? 19.174 7.129 -17.813 1.00 86.81 474 HIS A O 1
ATOM 3845 N N . GLU A 1 475 ? 20.972 5.826 -17.531 1.00 84.25 475 GLU A N 1
ATOM 3846 C CA . GLU A 1 475 ? 21.707 6.363 -18.686 1.00 84.25 475 GLU A CA 1
ATOM 3847 C C . GLU A 1 475 ? 20.965 6.116 -20.005 1.00 84.25 475 GLU A C 1
ATOM 3849 O O . GLU A 1 475 ? 20.843 7.018 -20.841 1.00 84.25 475 GLU A O 1
ATOM 3854 N N . ARG A 1 476 ? 20.390 4.919 -20.171 1.00 87.25 476 ARG A N 1
ATOM 3855 C CA . ARG A 1 476 ? 19.556 4.583 -21.330 1.00 87.25 476 ARG A CA 1
ATOM 3856 C C . ARG A 1 476 ? 18.276 5.409 -21.386 1.00 87.25 476 ARG A C 1
ATOM 3858 O O . ARG A 1 476 ? 17.960 5.932 -22.449 1.00 87.25 476 ARG A O 1
ATOM 3865 N N . ALA A 1 477 ? 17.566 5.561 -20.269 1.00 86.94 477 ALA A N 1
ATOM 3866 C CA . ALA A 1 477 ? 16.353 6.373 -20.197 1.00 86.94 477 ALA A CA 1
ATOM 3867 C C . ALA A 1 477 ? 16.644 7.860 -20.456 1.00 86.94 477 ALA A C 1
ATOM 3869 O O . ALA A 1 477 ? 15.881 8.519 -21.156 1.00 86.94 477 ALA A O 1
ATOM 3870 N N . THR A 1 478 ? 17.776 8.364 -19.959 1.00 85.19 478 THR A N 1
ATOM 3871 C CA . THR A 1 478 ? 18.257 9.730 -20.214 1.00 85.19 478 THR A CA 1
ATOM 3872 C C . THR A 1 478 ? 18.541 9.938 -21.700 1.00 85.19 478 THR A C 1
ATOM 3874 O O . THR A 1 478 ? 18.040 10.883 -22.305 1.00 85.19 478 THR A O 1
ATOM 3877 N N . SER A 1 479 ? 19.291 9.019 -22.315 1.00 83.25 479 SER A N 1
ATOM 3878 C CA . SER A 1 479 ? 19.597 9.067 -23.751 1.00 83.25 479 SER A CA 1
ATOM 3879 C C . SER A 1 479 ? 18.325 8.993 -24.598 1.00 83.25 479 SER A C 1
ATOM 3881 O O . SER A 1 479 ? 18.166 9.752 -25.548 1.00 83.25 479 SER A O 1
ATOM 3883 N N . PHE A 1 480 ? 17.394 8.112 -24.224 1.00 84.81 480 PHE A N 1
ATOM 3884 C CA . PHE A 1 480 ? 16.100 7.971 -24.883 1.00 84.81 480 PHE A CA 1
ATOM 3885 C C . PHE A 1 480 ? 15.252 9.245 -24.777 1.00 84.81 480 PHE A C 1
ATOM 3887 O O . PHE A 1 480 ? 14.677 9.678 -25.770 1.00 84.81 480 PHE A O 1
ATOM 3894 N N . TYR A 1 481 ? 15.207 9.880 -23.603 1.00 85.69 481 TYR A N 1
ATOM 3895 C CA . TYR A 1 481 ? 14.507 11.148 -23.409 1.00 85.69 481 TYR A CA 1
ATOM 3896 C C . TYR A 1 481 ? 15.062 12.251 -24.320 1.00 85.69 481 TYR A C 1
ATOM 3898 O O . TYR A 1 481 ? 14.286 12.888 -25.028 1.00 85.69 481 TYR A O 1
ATOM 3906 N N . TYR A 1 482 ? 16.385 12.436 -24.363 1.00 81.69 482 TYR A N 1
ATOM 3907 C CA . TYR A 1 482 ? 16.993 13.435 -25.246 1.00 81.69 482 TYR A CA 1
ATOM 3908 C C . TYR A 1 482 ? 16.821 13.100 -26.729 1.00 81.69 482 TYR A C 1
ATOM 3910 O O . TYR A 1 482 ? 16.666 14.018 -27.530 1.00 81.69 482 TYR A O 1
ATOM 3918 N N . LEU A 1 483 ? 16.806 11.817 -27.098 1.00 81.44 483 LEU A N 1
ATOM 3919 C CA . LEU A 1 483 ? 16.492 11.399 -28.462 1.00 81.44 483 LEU A CA 1
ATOM 3920 C C . LEU A 1 483 ? 15.067 11.816 -28.839 1.00 81.44 483 LEU A C 1
ATOM 3922 O O . LEU A 1 483 ? 14.892 12.490 -29.839 1.00 81.44 483 LEU A O 1
ATOM 3926 N N . ILE A 1 484 ? 14.063 11.469 -28.029 1.00 79.25 484 ILE A N 1
ATOM 3927 C CA . ILE A 1 484 ? 12.654 11.798 -28.307 1.00 79.25 484 ILE A CA 1
ATOM 3928 C C . ILE A 1 484 ? 12.410 13.313 -28.276 1.00 79.25 484 ILE A C 1
ATOM 3930 O O . ILE A 1 484 ? 11.608 13.8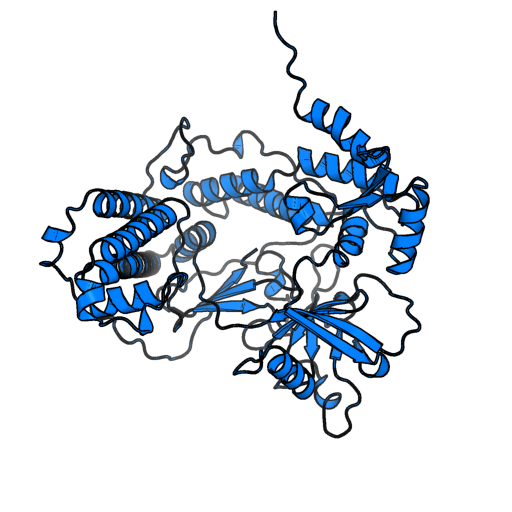16 -29.051 1.00 79.25 484 ILE A O 1
ATOM 3934 N N . GLN A 1 485 ? 13.100 14.049 -27.402 1.00 79.69 485 GLN A N 1
ATOM 3935 C CA . GLN A 1 485 ? 12.956 15.501 -27.300 1.00 79.69 485 GLN A CA 1
ATOM 3936 C C . GLN A 1 485 ? 13.531 16.248 -28.515 1.00 79.69 485 GLN A C 1
ATOM 3938 O O . GLN A 1 485 ? 12.996 17.290 -28.881 1.00 79.69 485 GLN A O 1
ATOM 3943 N N . ASN A 1 486 ? 14.629 15.754 -29.095 1.00 71.50 486 ASN A N 1
ATOM 3944 C CA . ASN A 1 486 ? 15.354 16.433 -30.176 1.00 71.50 486 ASN A CA 1
ATOM 3945 C C . ASN A 1 486 ? 15.176 15.767 -31.549 1.00 71.50 486 ASN A C 1
ATOM 3947 O O . ASN A 1 486 ? 15.758 16.234 -32.526 1.00 71.50 486 ASN A O 1
ATOM 3951 N N . ALA A 1 487 ? 14.443 14.656 -31.637 1.00 63.53 487 ALA A N 1
ATOM 3952 C CA . ALA A 1 487 ? 14.200 13.983 -32.902 1.00 63.53 487 ALA A CA 1
ATOM 3953 C C . ALA A 1 487 ? 13.329 14.861 -33.807 1.00 63.53 487 ALA A C 1
ATOM 3955 O O . ALA A 1 487 ? 12.219 15.240 -33.438 1.00 63.53 487 ALA A O 1
ATOM 3956 N N . ASP A 1 488 ? 13.814 15.120 -35.022 1.00 57.91 488 ASP A N 1
ATOM 3957 C CA . ASP A 1 488 ? 12.950 15.518 -36.128 1.00 57.91 488 ASP A CA 1
ATOM 3958 C C . ASP A 1 488 ? 12.128 14.287 -36.540 1.00 57.91 488 ASP A C 1
ATOM 3960 O O . ASP A 1 488 ? 12.601 13.372 -37.222 1.00 57.91 488 ASP A O 1
ATOM 3964 N N . MET A 1 489 ? 10.901 14.214 -36.029 1.00 52.78 489 MET A N 1
ATOM 3965 C CA . MET A 1 489 ? 10.043 13.033 -36.128 1.00 52.78 489 MET A CA 1
ATOM 3966 C C . MET A 1 489 ? 9.626 12.704 -37.571 1.00 52.78 489 MET A C 1
ATOM 3968 O O . MET A 1 489 ? 9.181 11.582 -37.826 1.00 52.78 489 MET A O 1
ATOM 3972 N N . ALA A 1 490 ? 9.824 13.620 -38.529 1.00 45.06 490 ALA A N 1
ATOM 3973 C CA . ALA A 1 490 ? 9.650 13.354 -39.958 1.00 45.06 490 ALA A CA 1
ATOM 3974 C C . ALA A 1 490 ? 10.673 12.330 -40.499 1.00 45.06 490 ALA A C 1
ATOM 3976 O O . ALA A 1 490 ? 10.361 11.575 -41.423 1.00 45.06 490 ALA A O 1
ATOM 3977 N N . ALA A 1 491 ? 11.863 12.236 -39.892 1.00 43.88 491 ALA A N 1
ATOM 3978 C CA . ALA A 1 491 ? 12.936 11.326 -40.304 1.00 43.88 491 ALA A CA 1
ATOM 3979 C C . ALA A 1 491 ? 12.836 9.909 -39.692 1.00 43.88 491 ALA A C 1
ATOM 3981 O O . ALA A 1 491 ? 13.460 8.974 -40.192 1.00 43.88 491 ALA A O 1
ATOM 3982 N N . MET A 1 492 ? 12.038 9.707 -38.634 1.00 45.75 492 MET A N 1
ATOM 3983 C CA . MET A 1 492 ? 11.921 8.414 -37.928 1.00 45.75 492 MET A CA 1
ATOM 3984 C C . MET A 1 492 ? 11.048 7.362 -38.640 1.00 45.75 492 MET A C 1
ATOM 3986 O O . MET A 1 492 ? 11.054 6.196 -38.244 1.00 45.75 492 MET A O 1
ATOM 3990 N N . ASN A 1 493 ? 10.339 7.728 -39.714 1.00 41.88 493 ASN A N 1
ATOM 3991 C CA . ASN A 1 493 ? 9.464 6.824 -40.476 1.00 41.88 493 ASN A CA 1
ATOM 3992 C C . ASN A 1 493 ? 10.197 5.667 -41.195 1.00 41.88 493 ASN A C 1
ATOM 3994 O O . ASN A 1 493 ? 9.533 4.798 -41.757 1.00 41.88 493 ASN A O 1
ATOM 3998 N N . GLN A 1 494 ? 11.537 5.625 -41.200 1.00 37.12 494 GLN A N 1
ATOM 3999 C CA . GLN A 1 494 ? 12.312 4.671 -42.010 1.00 37.12 494 GLN A CA 1
ATOM 4000 C C . GLN A 1 494 ? 12.979 3.516 -41.242 1.00 37.12 494 GLN A C 1
ATOM 4002 O O . GLN A 1 494 ? 13.574 2.647 -41.878 1.00 37.12 494 GLN A O 1
ATOM 4007 N N . THR A 1 495 ? 12.853 3.419 -39.912 1.00 38.84 495 THR A N 1
ATOM 4008 C CA . THR A 1 495 ? 13.598 2.390 -39.155 1.00 38.84 495 THR A CA 1
ATOM 4009 C C . THR A 1 495 ? 12.754 1.732 -38.062 1.00 38.84 495 THR A C 1
ATOM 4011 O O . THR A 1 495 ? 12.860 2.047 -36.878 1.00 38.84 495 THR A O 1
ATOM 4014 N N . VAL A 1 496 ? 11.909 0.771 -38.447 1.00 36.62 496 VAL A N 1
ATOM 4015 C CA . VAL A 1 496 ? 11.188 -0.098 -37.501 1.00 36.62 496 VAL A CA 1
ATOM 4016 C C . VAL A 1 496 ? 11.995 -1.377 -37.268 1.00 36.62 496 VAL A C 1
ATOM 4018 O O . VAL A 1 496 ? 12.096 -2.233 -38.142 1.00 36.62 496 VAL A O 1
ATOM 4021 N N . PHE A 1 497 ? 12.546 -1.531 -36.063 1.00 37.03 497 PHE A N 1
ATOM 4022 C CA . PHE A 1 497 ? 13.152 -2.782 -35.604 1.00 37.03 497 PHE A CA 1
ATOM 4023 C C . PHE A 1 497 ? 12.056 -3.766 -35.163 1.00 37.03 497 PHE A C 1
ATOM 4025 O O . PHE A 1 497 ? 11.400 -3.574 -34.139 1.00 37.03 497 PHE A O 1
ATOM 4032 N N . THR A 1 498 ? 11.855 -4.842 -35.923 1.00 29.59 498 THR A N 1
ATOM 4033 C CA . THR A 1 498 ? 11.032 -5.990 -35.513 1.00 29.59 498 THR A CA 1
ATOM 4034 C C . THR A 1 498 ? 11.844 -6.954 -34.648 1.00 29.59 498 THR A C 1
ATOM 4036 O O . THR A 1 498 ? 12.759 -7.603 -35.146 1.00 29.59 498 THR A O 1
ATOM 4039 N N . TYR A 1 499 ? 11.468 -7.111 -33.376 1.00 32.88 499 TYR A N 1
ATOM 4040 C CA . TYR A 1 499 ? 11.900 -8.226 -32.525 1.00 32.88 499 TYR A CA 1
ATOM 4041 C C . TYR A 1 499 ? 10.671 -9.054 -32.125 1.00 32.88 499 TYR A C 1
ATOM 4043 O O . TYR A 1 499 ? 9.725 -8.524 -31.538 1.00 32.88 499 TYR A O 1
ATOM 4051 N N . LYS A 1 500 ? 10.655 -10.346 -32.478 1.00 26.97 500 LYS A N 1
ATOM 4052 C CA . LYS A 1 500 ? 9.620 -11.305 -32.059 1.00 26.97 500 LYS A CA 1
ATOM 4053 C C . LYS A 1 500 ? 9.959 -11.828 -30.661 1.00 26.97 500 LYS A C 1
ATOM 4055 O O . LYS A 1 500 ? 11.051 -12.343 -30.454 1.00 26.97 500 LYS A O 1
ATOM 4060 N N . MET A 1 501 ? 9.017 -11.720 -29.724 1.00 30.30 501 MET A N 1
ATOM 4061 C CA . MET A 1 501 ? 9.109 -12.377 -28.414 1.00 30.30 501 MET A CA 1
ATOM 4062 C C . MET A 1 501 ? 9.001 -13.900 -28.579 1.00 30.30 501 MET A C 1
ATOM 4064 O O . MET A 1 501 ? 8.096 -14.345 -29.291 1.00 30.30 501 MET A O 1
ATOM 4068 N N . PRO A 1 502 ? 9.846 -14.711 -27.921 1.00 28.34 502 PRO A N 1
ATOM 4069 C CA . PRO A 1 502 ? 9.594 -16.138 -27.812 1.00 28.34 502 PRO A CA 1
ATOM 4070 C C . PRO A 1 502 ? 8.408 -16.389 -26.868 1.00 28.34 502 PRO A C 1
ATOM 4072 O O . PRO A 1 502 ? 8.310 -15.816 -25.784 1.00 28.34 502 PRO A O 1
ATOM 4075 N N . TYR A 1 503 ? 7.486 -17.238 -27.314 1.00 31.06 503 TYR A N 1
ATOM 4076 C CA . TYR A 1 503 ? 6.384 -17.766 -26.514 1.00 31.06 503 TYR A CA 1
ATOM 4077 C C . TYR A 1 503 ? 6.949 -18.734 -25.464 1.00 31.06 503 TYR A C 1
ATOM 4079 O O . TYR A 1 503 ? 7.572 -19.732 -25.826 1.00 31.06 503 TYR A O 1
ATOM 4087 N N . ILE A 1 504 ? 6.747 -18.439 -24.178 1.00 34.50 504 ILE A N 1
ATOM 4088 C CA . ILE A 1 504 ? 7.148 -19.307 -23.061 1.00 34.50 504 ILE A CA 1
ATOM 4089 C C . ILE A 1 504 ? 5.937 -20.170 -22.679 1.00 34.50 504 ILE A C 1
ATOM 4091 O O . ILE A 1 504 ? 4.873 -19.635 -22.364 1.00 34.50 504 ILE A O 1
ATOM 4095 N N . LYS A 1 505 ? 6.085 -21.502 -22.741 1.00 27.45 505 LYS A N 1
ATOM 4096 C CA . LYS A 1 505 ? 5.074 -22.464 -22.267 1.00 27.45 505 LYS A CA 1
ATOM 4097 C C . LYS A 1 505 ? 5.045 -22.489 -20.730 1.00 27.45 505 LYS A C 1
ATOM 4099 O O . LYS A 1 505 ? 6.114 -22.469 -20.127 1.00 27.45 505 LYS A O 1
ATOM 4104 N N . PRO A 1 506 ? 3.865 -22.591 -20.098 1.00 30.95 506 PRO A N 1
ATOM 4105 C CA . PRO A 1 506 ? 3.765 -22.744 -18.654 1.00 30.95 506 PRO A CA 1
ATOM 4106 C C . PRO A 1 506 ? 3.969 -24.216 -18.260 1.00 30.95 506 PRO A C 1
ATOM 4108 O O . PRO A 1 506 ? 3.083 -25.040 -18.467 1.00 30.95 506 PRO A O 1
ATOM 4111 N N . GLU A 1 507 ? 5.114 -24.551 -17.671 1.00 35.41 507 GLU A N 1
ATOM 4112 C CA . GLU A 1 507 ? 5.287 -25.756 -16.845 1.00 35.41 507 GLU A CA 1
ATOM 4113 C C . GLU A 1 507 ? 5.880 -25.337 -15.492 1.00 35.41 507 GLU A C 1
ATOM 4115 O O . GLU A 1 507 ? 6.577 -24.328 -15.443 1.00 35.41 507 GLU A O 1
ATOM 4120 N N . LYS A 1 508 ? 5.504 -26.063 -14.421 1.00 38.81 508 LYS A N 1
ATOM 4121 C CA . LYS A 1 508 ? 5.748 -25.809 -12.978 1.00 38.81 508 LYS A CA 1
ATOM 4122 C C . LYS A 1 508 ? 6.433 -24.471 -12.651 1.00 38.81 508 LYS A C 1
ATOM 4124 O O . LYS A 1 508 ? 7.641 -24.326 -12.786 1.00 38.81 508 LYS A O 1
ATOM 4129 N N . MET A 1 509 ? 5.616 -23.521 -12.201 1.00 36.84 509 MET A N 1
ATOM 4130 C CA . MET A 1 509 ? 6.021 -22.152 -11.898 1.00 36.84 509 MET A CA 1
ATOM 4131 C C . MET A 1 509 ? 6.559 -22.037 -10.474 1.00 36.84 509 MET A C 1
ATOM 4133 O O . MET A 1 509 ? 5.838 -22.340 -9.525 1.00 36.84 509 MET A O 1
ATOM 4137 N N . ASP A 1 510 ? 7.778 -21.527 -10.345 1.00 46.56 510 ASP A N 1
ATOM 4138 C CA . ASP A 1 510 ? 8.255 -20.923 -9.105 1.00 46.56 510 ASP A CA 1
ATOM 4139 C C . ASP A 1 510 ? 7.690 -19.486 -9.026 1.00 46.56 510 ASP A C 1
ATOM 4141 O O . ASP A 1 510 ? 7.604 -18.780 -10.036 1.00 46.56 510 ASP A O 1
ATOM 4145 N N . LEU A 1 511 ? 7.225 -19.063 -7.847 1.00 44.22 511 LEU A N 1
ATOM 4146 C CA . LEU A 1 511 ? 6.573 -17.766 -7.618 1.00 44.22 511 LEU A CA 1
ATOM 4147 C C . LEU A 1 511 ? 7.451 -16.896 -6.716 1.00 44.22 511 LEU A C 1
ATOM 4149 O O . LEU A 1 511 ? 7.928 -17.363 -5.686 1.00 44.22 511 LEU A O 1
ATOM 4153 N N . VAL A 1 512 ? 7.619 -15.619 -7.066 1.00 65.62 512 VAL A N 1
ATOM 4154 C CA . VAL A 1 512 ? 8.276 -14.623 -6.204 1.00 65.62 512 VAL A CA 1
ATOM 4155 C C . VAL A 1 512 ? 7.278 -13.527 -5.846 1.00 65.62 512 VAL A C 1
ATOM 4157 O O . VAL A 1 512 ? 6.613 -12.974 -6.727 1.00 65.62 512 VAL A O 1
ATOM 4160 N N . ILE A 1 513 ? 7.187 -13.209 -4.552 1.00 69.81 513 ILE A N 1
ATOM 4161 C CA . ILE A 1 513 ? 6.266 -12.218 -3.984 1.00 69.81 513 ILE A CA 1
ATOM 4162 C C . ILE A 1 513 ? 7.080 -11.067 -3.371 1.00 69.81 513 ILE A C 1
ATOM 4164 O O . ILE A 1 513 ? 7.995 -11.298 -2.586 1.00 69.81 513 ILE A O 1
ATOM 4168 N N . LEU A 1 514 ? 6.754 -9.822 -3.722 1.00 67.38 514 LEU A N 1
ATOM 4169 C CA . LEU A 1 514 ? 7.370 -8.600 -3.193 1.00 67.38 514 LEU A CA 1
ATOM 4170 C C . LEU A 1 514 ? 6.292 -7.681 -2.607 1.00 67.38 514 LEU A C 1
ATOM 4172 O O . LEU A 1 514 ? 5.240 -7.508 -3.213 1.00 67.38 514 LEU A O 1
ATOM 4176 N N . PHE A 1 515 ? 6.549 -7.052 -1.463 1.00 49.09 515 PHE A N 1
ATOM 4177 C CA . PHE A 1 515 ? 5.598 -6.141 -0.817 1.00 49.09 515 PHE A CA 1
ATOM 4178 C C . PHE A 1 515 ? 5.683 -4.733 -1.400 1.00 49.09 515 PHE A C 1
ATOM 4180 O O . PHE A 1 515 ? 6.765 -4.156 -1.438 1.00 49.09 515 PHE A O 1
ATOM 4187 N N . GLN A 1 516 ? 4.556 -4.165 -1.827 1.00 38.38 516 GLN A N 1
ATOM 4188 C CA . GLN A 1 516 ? 4.459 -2.788 -2.305 1.00 38.38 516 GLN A CA 1
ATOM 4189 C C . GLN A 1 516 ? 3.821 -1.922 -1.206 1.00 38.38 516 GLN A C 1
ATOM 4191 O O . GLN A 1 516 ? 2.598 -1.794 -1.150 1.00 38.38 516 GLN A O 1
ATOM 4196 N N . GLY A 1 517 ? 4.674 -1.370 -0.336 1.00 33.34 517 GLY A N 1
ATOM 4197 C CA . GLY A 1 517 ? 4.304 -0.472 0.769 1.00 33.34 517 GLY A CA 1
ATOM 4198 C C . GLY A 1 517 ? 4.218 1.006 0.406 1.00 33.34 517 GLY A C 1
ATOM 4199 O O . GLY A 1 517 ? 4.910 1.432 -0.553 1.00 33.34 517 GLY A O 1
#

Mean predicted aligned error: 8.61 Å

Secondary structure (DSSP, 8-state):
-------HHHHIIIIIHHHHHH-EEETTEEEEEEE--HHHHHTT--EEEE-S-THHHHHHHHHH-B--SB-HHHHHHHHGGG--S--SEEEEEEGGGEEEE---EEEEE-TTSPEEESSTTEEEE-HHHHHHHHHHTT-SS--SEEEEEETTEEEEEE--TT-TTS-GGGSSTT---SEEEEGGGB-SB-----SEEEEEEEEE---BPPEE-HHHHHHHHHHT-SHHHHHHHHHHHHHHHHHHHHHHHHHHH-HHHHHHHHHTS--SS-GGGS-HHHHHH-HHHHHHHHHHHHHHHHHHHHS--EEPPTTTEEEEE---BTTTB-SSSSS-HHHHTTT--SSS-EEEEE--TTT--S---PPP--PPPP-TTSPPB-HHHHHHHHHHHHHHHHHH--HHHHHHHHHHHHHHH-TTSHHHHHHHHHHHHHHHHHHH-PPPPPPPGGGS-SSEEGGG--SSS-EE----HHHHHHHHHHHHHHHHHH--TTSGGG-----PPPPPP--S---EEEEE-

Solvent-accessible surface area (backbone atoms only — not comparable to full-atom values): 29378 Å² total; per-residue (Å²): 134,84,76,82,74,71,53,70,68,53,48,44,58,65,48,52,38,42,38,38,66,76,24,48,76,56,96,91,4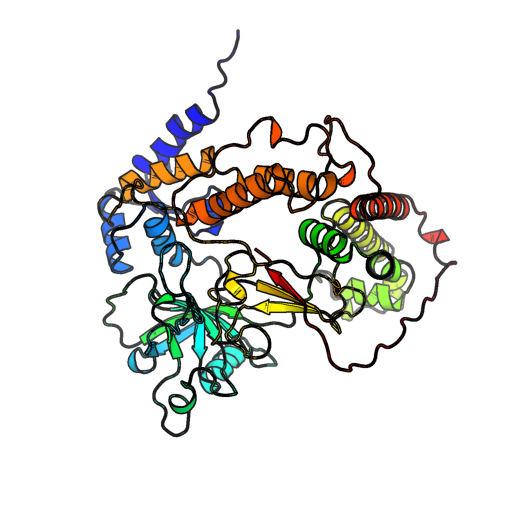1,40,27,32,62,70,49,39,20,72,67,38,48,74,71,74,47,71,45,64,43,80,46,94,52,76,65,57,54,46,58,53,51,56,71,65,32,55,71,70,75,33,34,39,32,38,50,47,48,58,62,9,64,77,51,70,89,64,67,77,46,77,44,82,43,48,55,86,26,52,44,79,41,78,60,44,64,34,90,36,59,50,95,87,67,48,59,38,60,43,30,40,14,35,31,38,36,27,66,69,54,42,45,50,52,19,56,75,69,68,48,99,57,65,55,57,32,34,28,40,41,39,75,44,30,45,16,24,32,28,54,59,87,83,36,87,82,69,54,46,78,42,34,56,101,85,32,72,35,47,35,39,42,23,53,65,17,48,72,38,48,50,90,69,88,64,65,56,42,61,37,32,33,55,46,63,55,62,99,39,70,17,65,48,40,65,62,58,49,49,48,48,55,56,40,12,64,57,68,70,53,34,50,44,31,51,52,47,54,49,51,48,53,50,50,52,53,47,66,50,45,40,42,79,67,34,68,72,43,26,55,55,54,56,72,70,45,90,72,89,56,72,65,89,82,50,58,69,69,57,57,72,70,36,65,66,62,48,50,51,52,49,53,51,32,44,49,51,32,48,45,45,43,72,58,56,62,45,69,45,58,71,93,36,23,31,33,41,73,42,57,78,36,80,91,79,28,40,68,69,56,67,68,39,56,43,41,49,40,86,52,41,52,19,44,67,40,36,31,34,39,35,49,43,78,54,70,60,55,91,56,87,77,85,62,71,89,65,73,77,78,88,60,83,87,53,68,66,33,46,72,86,54,31,69,68,48,33,41,54,52,54,53,48,48,75,71,50,68,48,43,71,60,39,53,53,36,32,50,47,34,35,73,72,61,37,67,85,31,73,58,27,47,50,37,49,55,36,35,54,36,32,70,40,22,70,53,65,61,46,72,33,74,80,82,51,79,87,54,45,72,86,56,39,50,58,74,70,67,89,73,97,68,61,62,41,89,61,93,48,70,65,40,55,49,35,54,50,30,46,53,50,30,54,46,61,69,68,52,67,68,84,70,58,76,78,71,85,84,87,78,86,82,82,87,80,81,92,68,92,79,68,76,48,79,44,65,60,128

Sequence (517 aa):
MKIFQPSFSNVLNKYFLRCFLVGINIAGRQFHEFGGSSSLFRERGSYFYATNDKTAIIRLWQKFGQFKIEAPSKVGARIGQYFISATEITMNVRKSNVQVFNDIMSYSKDSTGNLFCFSDGVGTISPDFAAQISSGLQLSYIPSAFQIRYAGYKGMVFIDKEDHCQDRQLFGNGGKYLLCFRKSQQKFVVENNDEYLDFDVVNFSTPTPANLFPVFTAMLDFLAYCGNTRKKLHERLRQLQYQRFLEIIKPLAINVQFIKTLKTLPQYFPISAIDDKFLIEEPFLRSLIEAKAVSNAKLMMRKWQLQLPMSLARAVFGIMDPTVFPSRGFRPHPDEIGGGDLDGDTYIIFWDPDLIPNWEALPADYTAPSVEHIEKVDLHNLQDKHPHFRVQYAKENNLEQISTCHLAHLVTHQPFHKDCTKIAKKGEIALNFSKSGLAAEPLEEQEKPGYWPKFMIKSHEPAFTNSHILSYFHERATSFYYLIQNADMAAMNQTVFTYKMPYIKPEKMDLVILFQG

Nearest PDB structures (foldseek):
  7w82-assembly1_A  TM=7.967E-01  e=1.389E-26  Zea mays
  7y7t-assembly1_B  TM=7.035E-01  e=4.758E-16  Neurospora crassa
  7y7r-assembly1_B  TM=6.871E-01  e=1.110E-15  Neurospora crassa
  2j7o-assembly1_A-2  TM=7.248E-01  e=5.158E-15  Neurospora crassa
  7y7q-assembly1_B  TM=6.824E-01  e=9.471E-16  Neurospora crassa

pLDDT: mean 84.23, std 14.41, range [26.97, 97.81]